Protein AF-A0AAV2JNE4-F1 (afdb_monomer_lite)

InterPro domains:
  IPR004911 Gamma interferon inducible lysosomal thiol reductase GILT [PF03227] (207-307)
  IPR004911 Gamma interferon inducible lysosomal thiol reductase GILT [PTHR13234] (146-390)

Sequence (397 aa):
MNQHRKGSDSALRVQKTRPSGFRRLGPQGSEGSVLRVQKAQSSGFRLGPQGSEGSVLRVQKAQSSGFRRLSPQGSEDSVLRVQKAQSSGFRRLSPQGSEDSVLRVQKARSSGFRRLGPQGSEGSVLRVQKARSSGFRRLGPDMRALLLLLLLAVWVSSGAGREQEDARCSPSSWCSSVEAAARCGVLQQCLEANLTRSRDTAEPVRIGLYYESLCPGCRGFLTSMLYPTSVLLGDLLDLTLVPYGNAKESIDGDRYIFKCQHGEQECAGNMIEACLLNLTSSKAFSVIYCMELAEDPLKAARACVQAFVPGLSWEKLMTCANGDLGNHIMHQNALKTEALKPTHTYVPWITVNGEHSEDLQSKAFDGLLPLVCELYKGEKPPICGGKSRHFRSYSHK

Radius of gyration: 26.16 Å; chains: 1; bounding box: 62×60×78 Å

Structure (mmCIF, N/CA/C/O backbone):
data_AF-A0AAV2JNE4-F1
#
_entry.id   AF-A0AAV2JNE4-F1
#
loop_
_atom_site.group_PDB
_atom_site.id
_atom_site.type_symbol
_atom_site.label_atom_id
_atom_site.label_alt_id
_atom_site.label_comp_id
_atom_site.label_asym_id
_atom_site.label_entity_id
_atom_site.label_seq_id
_atom_site.pdbx_PDB_ins_code
_atom_site.Cartn_x
_atom_site.Cartn_y
_atom_site.Cartn_z
_atom_site.occupancy
_atom_site.B_iso_or_equiv
_atom_site.auth_seq_id
_atom_site.auth_comp_id
_atom_site.auth_asym_id
_atom_site.auth_atom_id
_atom_site.pdbx_PDB_model_num
ATOM 1 N N . MET A 1 1 ? 11.801 16.949 -48.247 1.00 38.91 1 MET A N 1
ATOM 2 C CA . MET A 1 1 ? 10.902 16.708 -47.094 1.00 38.91 1 MET A CA 1
ATOM 3 C C . MET A 1 1 ? 10.863 15.204 -46.888 1.00 38.91 1 MET A C 1
ATOM 5 O O . MET A 1 1 ? 10.255 14.547 -47.711 1.00 38.91 1 MET A O 1
ATOM 9 N N . ASN A 1 2 ? 11.550 14.638 -45.888 1.00 43.88 2 ASN A N 1
ATOM 10 C CA . ASN A 1 2 ? 11.515 13.180 -45.692 1.00 43.88 2 ASN A CA 1
ATOM 11 C C . ASN A 1 2 ? 10.300 12.823 -44.835 1.00 43.88 2 ASN A C 1
ATOM 13 O O . ASN A 1 2 ? 10.299 13.062 -43.626 1.00 43.88 2 ASN A O 1
ATOM 17 N N . GLN A 1 3 ? 9.255 12.308 -45.483 1.00 48.97 3 GLN A N 1
ATOM 18 C CA . GLN A 1 3 ? 8.151 11.631 -44.813 1.00 48.97 3 GLN A CA 1
ATOM 19 C C . GLN A 1 3 ? 8.535 10.159 -44.693 1.00 48.97 3 GLN A C 1
ATOM 21 O O . GLN A 1 3 ? 8.631 9.454 -45.690 1.00 48.97 3 GLN A O 1
ATOM 26 N N . HIS A 1 4 ? 8.793 9.709 -43.472 1.00 54.25 4 HIS A N 1
ATOM 27 C CA . HIS A 1 4 ? 8.838 8.284 -43.188 1.00 54.25 4 HIS A CA 1
ATOM 28 C C . HIS A 1 4 ? 7.414 7.874 -42.818 1.00 54.25 4 HIS A C 1
ATOM 30 O O . HIS A 1 4 ? 6.917 8.305 -41.775 1.00 54.25 4 HIS A O 1
ATOM 36 N N . ARG A 1 5 ? 6.764 7.128 -43.715 1.00 47.94 5 ARG A N 1
ATOM 37 C CA . ARG A 1 5 ? 5.439 6.531 -43.520 1.00 47.94 5 ARG A CA 1
ATOM 38 C C . ARG A 1 5 ? 5.605 5.034 -43.294 1.00 47.94 5 ARG A C 1
ATOM 40 O O . ARG A 1 5 ? 6.442 4.411 -43.946 1.00 47.94 5 ARG A O 1
ATOM 47 N N . LYS A 1 6 ? 4.818 4.471 -42.388 1.00 53.53 6 LYS A N 1
ATOM 48 C CA . LYS A 1 6 ? 4.610 3.028 -42.267 1.00 53.53 6 LYS A CA 1
ATOM 49 C C . LYS A 1 6 ? 3.117 2.754 -42.026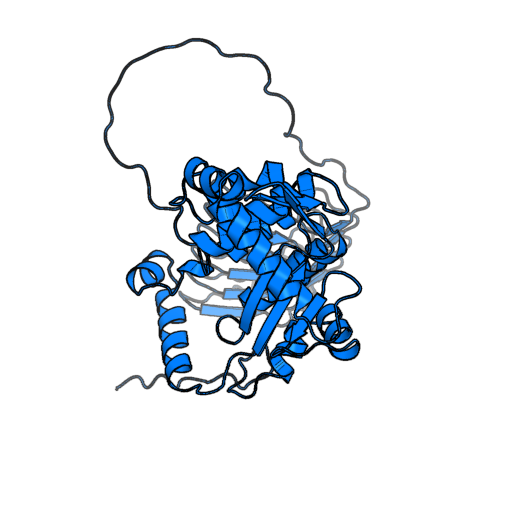 1.00 53.53 6 LYS A C 1
ATOM 51 O O . LYS A 1 6 ? 2.421 3.663 -41.579 1.00 53.53 6 LYS A O 1
ATOM 56 N N . GLY A 1 7 ? 2.667 1.550 -42.390 1.00 46.22 7 GLY A N 1
ATOM 57 C CA . GLY A 1 7 ? 1.278 1.085 -42.248 1.00 46.22 7 GLY A CA 1
ATOM 58 C C . GLY A 1 7 ? 0.896 0.704 -40.813 1.00 46.22 7 GLY A C 1
ATOM 59 O O . GLY A 1 7 ? 1.636 1.018 -39.880 1.00 46.22 7 GLY A O 1
ATOM 60 N N . SER A 1 8 ? -0.261 0.062 -40.641 1.00 46.09 8 SER A N 1
ATOM 61 C CA . SER A 1 8 ? -0.813 -0.356 -39.342 1.00 46.09 8 SER A CA 1
ATOM 62 C C . SER A 1 8 ? 0.161 -1.241 -38.554 1.00 46.09 8 SER A C 1
ATOM 64 O O . SER A 1 8 ? 0.998 -1.930 -39.142 1.00 46.09 8 SER A O 1
ATOM 66 N N . ASP A 1 9 ? 0.109 -1.144 -37.223 1.00 53.12 9 ASP A N 1
ATOM 67 C CA . ASP A 1 9 ? 0.917 -1.936 -36.275 1.00 53.12 9 ASP A CA 1
ATOM 68 C C . ASP A 1 9 ? 2.427 -1.892 -36.511 1.00 53.12 9 ASP A C 1
ATOM 70 O O . ASP A 1 9 ? 3.178 -2.858 -36.339 1.00 53.12 9 ASP A O 1
ATOM 74 N N . SER A 1 10 ? 2.915 -0.725 -36.920 1.00 53.50 10 SER A N 1
ATOM 75 C CA . SER A 1 10 ? 4.291 -0.587 -37.355 1.00 53.50 10 SER A CA 1
ATOM 76 C C . SER A 1 10 ? 5.141 0.259 -36.409 1.00 53.50 10 SER A C 1
ATOM 78 O O . SER A 1 10 ? 4.756 1.312 -35.897 1.00 53.50 10 SER A O 1
ATOM 80 N N . ALA A 1 11 ? 6.381 -0.189 -36.194 1.00 60.94 11 ALA A N 1
ATOM 81 C CA . ALA A 1 11 ? 7.361 0.555 -35.413 1.00 60.94 11 ALA A CA 1
ATOM 82 C C . ALA A 1 11 ? 8.271 1.382 -36.332 1.00 60.94 11 ALA A C 1
ATOM 84 O O . ALA A 1 11 ? 9.066 0.834 -37.109 1.00 60.94 11 ALA A O 1
ATOM 85 N N . LEU A 1 12 ? 8.213 2.711 -36.222 1.00 63.22 12 LEU A N 1
ATOM 86 C CA . LEU A 1 12 ? 9.135 3.621 -36.900 1.00 63.22 12 LEU A CA 1
ATOM 87 C C . LEU A 1 12 ? 10.065 4.286 -35.884 1.00 63.22 12 LEU A C 1
ATOM 89 O O . LEU A 1 12 ? 9.660 5.063 -35.014 1.00 63.22 12 LEU A O 1
ATOM 93 N N . ARG A 1 13 ? 11.363 4.001 -36.019 1.00 70.19 13 ARG A N 1
ATOM 94 C CA . ARG A 1 13 ? 12.396 4.478 -35.100 1.00 70.19 13 ARG A CA 1
ATOM 95 C C . ARG A 1 13 ? 13.309 5.487 -35.780 1.00 70.19 13 ARG A C 1
ATOM 97 O O . ARG A 1 13 ? 14.126 5.145 -36.627 1.00 70.19 13 ARG A O 1
ATOM 104 N N . VAL A 1 14 ? 13.246 6.727 -35.312 1.00 65.12 14 VAL A N 1
ATOM 105 C CA . VAL A 1 14 ? 14.177 7.792 -35.685 1.00 65.12 14 VAL A CA 1
ATOM 106 C C . VAL A 1 14 ? 15.292 7.841 -34.637 1.00 65.12 14 VAL A C 1
ATOM 108 O O . VAL A 1 14 ? 15.122 8.394 -33.544 1.00 65.12 14 VAL A O 1
ATOM 111 N N . GLN A 1 15 ? 16.430 7.208 -34.944 1.00 60.03 15 GLN A N 1
ATOM 112 C CA . GLN A 1 15 ? 17.534 7.036 -33.988 1.00 60.03 15 GLN A CA 1
ATOM 113 C C . GLN A 1 15 ? 18.313 8.337 -33.737 1.00 60.03 15 GLN A C 1
ATOM 115 O O . GLN A 1 15 ? 18.496 8.750 -32.590 1.00 60.03 15 GLN A O 1
ATOM 120 N N . LYS A 1 16 ? 18.751 9.020 -34.800 1.00 63.06 16 LYS A N 1
ATOM 121 C CA . LYS A 1 16 ? 19.485 10.286 -34.704 1.00 63.06 16 LYS A CA 1
ATOM 122 C C . LYS A 1 16 ? 19.325 11.073 -35.997 1.00 63.06 16 LYS A C 1
ATOM 124 O O . LYS A 1 16 ? 19.733 10.611 -37.052 1.00 63.06 16 LYS A O 1
ATOM 129 N N . THR A 1 17 ? 18.778 12.280 -35.911 1.00 60.41 17 THR A N 1
ATOM 130 C CA . THR A 1 17 ? 18.685 13.191 -37.063 1.00 60.41 17 THR A CA 1
ATOM 131 C C . THR A 1 17 ? 19.515 14.431 -36.781 1.00 60.41 17 THR A C 1
ATOM 133 O O . THR A 1 17 ? 19.245 15.122 -35.793 1.00 60.41 17 THR A O 1
ATOM 136 N N . ARG A 1 18 ? 20.502 14.709 -37.642 1.00 59.03 18 ARG A N 1
ATOM 137 C CA . ARG A 1 18 ? 21.312 15.939 -37.633 1.00 59.03 18 ARG A CA 1
ATOM 138 C C . ARG A 1 18 ? 21.332 16.667 -38.974 1.00 59.03 18 ARG A C 1
ATOM 140 O O . ARG A 1 18 ? 22.407 16.868 -39.528 1.00 59.03 18 ARG A O 1
ATOM 147 N N . PRO A 1 19 ? 20.182 17.046 -39.536 1.00 52.03 19 PRO A N 1
ATOM 148 C CA . PRO A 1 19 ? 20.235 17.625 -40.851 1.00 52.03 19 PRO A CA 1
ATOM 149 C C . PRO A 1 19 ? 20.326 19.160 -40.770 1.00 52.03 19 PRO A C 1
ATOM 151 O O . PRO A 1 19 ? 19.530 19.815 -40.087 1.00 52.03 19 PRO A O 1
ATOM 154 N N . SER A 1 20 ? 21.314 19.737 -41.448 1.00 51.84 20 SER A N 1
ATOM 155 C CA . SER A 1 20 ? 21.440 21.175 -41.687 1.00 51.84 20 SER A CA 1
ATOM 156 C C . SER A 1 20 ? 20.424 21.583 -42.764 1.00 51.84 20 SER A C 1
ATOM 158 O O . SER A 1 20 ? 20.498 21.123 -43.894 1.00 51.84 20 SER A O 1
ATOM 160 N N . GLY A 1 21 ? 19.420 22.400 -42.412 1.00 52.91 21 GLY A N 1
ATOM 161 C CA . GLY A 1 21 ? 18.527 23.042 -43.400 1.00 52.91 21 GLY A CA 1
ATOM 162 C C . GLY A 1 21 ? 17.056 22.592 -43.450 1.00 52.91 21 GLY A C 1
ATOM 163 O O . GLY A 1 21 ? 16.286 23.111 -44.254 1.00 52.91 21 GLY A O 1
ATOM 164 N N . PHE A 1 22 ? 16.596 21.681 -42.587 1.00 57.03 22 PHE A N 1
ATOM 165 C CA . PHE A 1 22 ? 15.208 21.189 -42.646 1.00 57.03 22 PHE A CA 1
ATOM 166 C C . PHE A 1 22 ? 14.238 22.077 -41.861 1.00 57.03 22 PHE A C 1
ATOM 168 O O . PHE A 1 22 ? 14.440 22.341 -40.679 1.00 57.03 22 PHE A O 1
ATOM 175 N N . ARG A 1 23 ? 13.118 22.484 -42.476 1.00 60.22 23 ARG A N 1
ATOM 176 C CA . ARG A 1 23 ? 12.093 23.312 -41.805 1.00 60.22 23 ARG A CA 1
ATOM 177 C C . ARG A 1 23 ? 11.133 22.514 -40.900 1.00 60.22 23 ARG A C 1
ATOM 179 O O . ARG A 1 23 ? 10.605 23.089 -39.945 1.00 60.22 23 ARG A O 1
ATOM 186 N N . ARG A 1 24 ? 10.925 21.210 -41.152 1.00 67.00 24 ARG A N 1
ATOM 187 C CA . ARG A 1 24 ? 10.007 20.324 -40.400 1.00 67.00 24 ARG A CA 1
ATOM 188 C C . ARG A 1 24 ? 10.531 18.882 -40.332 1.00 67.00 24 ARG A C 1
ATOM 190 O O . ARG A 1 24 ? 10.976 18.353 -41.345 1.00 67.00 24 ARG A O 1
ATOM 197 N N . LEU A 1 25 ? 10.411 18.251 -39.162 1.00 69.31 25 LEU A N 1
ATOM 198 C CA . LEU A 1 25 ? 10.565 16.807 -38.952 1.00 69.31 25 LEU A CA 1
ATOM 199 C C . LEU A 1 25 ? 9.279 16.260 -38.313 1.00 69.31 25 LEU A C 1
ATOM 201 O O . LEU A 1 25 ? 8.817 16.794 -37.305 1.00 69.31 25 LEU A O 1
ATOM 205 N N . GLY A 1 26 ? 8.684 15.223 -38.893 1.00 74.69 26 GLY A N 1
ATOM 206 C CA . GLY A 1 26 ? 7.416 14.670 -38.419 1.00 74.69 26 GLY A CA 1
ATOM 207 C C . GLY A 1 26 ? 7.181 13.283 -38.999 1.00 74.69 26 GLY A C 1
ATOM 208 O O . GLY A 1 26 ? 6.648 13.207 -40.101 1.00 74.69 26 GLY A O 1
ATOM 209 N N . PRO A 1 27 ? 7.636 12.210 -38.328 1.00 74.25 27 PRO A N 1
ATOM 210 C CA . PRO A 1 27 ? 7.279 10.857 -38.741 1.00 74.25 27 PRO A CA 1
ATOM 211 C C . PRO A 1 27 ? 5.759 10.679 -38.657 1.00 74.25 27 PRO A C 1
ATOM 213 O O . PRO A 1 27 ? 5.138 11.237 -37.748 1.00 74.25 27 PRO A O 1
ATOM 216 N N . GLN A 1 28 ? 5.196 9.934 -39.606 1.00 77.00 28 GLN A N 1
ATOM 217 C CA . GLN A 1 28 ? 3.766 9.642 -39.679 1.00 77.00 28 GLN A CA 1
ATOM 218 C C . GLN A 1 28 ? 3.557 8.138 -39.512 1.00 77.00 28 GLN A C 1
ATOM 220 O O . GLN A 1 28 ? 4.224 7.349 -40.183 1.00 77.00 28 GLN A O 1
ATOM 225 N N . GLY A 1 29 ? 2.670 7.769 -38.598 1.00 65.81 29 GLY A N 1
ATOM 226 C CA . GLY A 1 29 ? 2.189 6.407 -38.401 1.00 65.81 29 GLY A CA 1
ATOM 227 C C . GLY A 1 29 ? 0.675 6.380 -38.552 1.00 65.81 29 GLY A C 1
ATOM 228 O O . GLY A 1 29 ? 0.023 7.399 -38.323 1.00 65.81 29 GLY A O 1
ATOM 229 N N . SER A 1 30 ? 0.149 5.243 -38.985 1.00 70.44 30 SER A N 1
ATOM 230 C CA . SER A 1 30 ? -1.283 4.945 -38.958 1.00 70.44 30 SER A CA 1
ATOM 231 C C . SER A 1 30 ? -1.650 4.264 -37.634 1.00 70.44 30 SER A C 1
ATOM 233 O O . SER A 1 30 ? -0.882 4.318 -36.674 1.00 70.44 30 SER A O 1
ATOM 235 N N . GLU A 1 31 ? -2.813 3.630 -37.576 1.00 65.75 31 GLU A N 1
ATOM 236 C CA . GLU A 1 31 ? -3.377 3.026 -36.370 1.00 65.75 31 GLU A CA 1
ATOM 237 C C . GLU A 1 31 ? -2.397 2.061 -35.688 1.00 65.75 31 GLU A C 1
ATOM 239 O O . GLU A 1 31 ? -1.599 1.396 -36.364 1.00 65.75 31 GLU A O 1
ATOM 244 N N . GLY A 1 32 ? -2.367 2.091 -34.352 1.00 60.59 32 GLY A N 1
ATOM 245 C CA . GLY A 1 32 ? -1.488 1.250 -33.529 1.00 60.59 32 GLY A CA 1
ATOM 246 C C . GLY A 1 32 ? 0.017 1.522 -33.689 1.00 60.59 32 GLY A C 1
ATOM 247 O O . GLY A 1 32 ? 0.861 0.824 -33.121 1.00 60.59 32 GLY A O 1
ATOM 248 N N . SER A 1 33 ? 0.418 2.540 -34.459 1.00 64.94 33 SER A N 1
ATOM 249 C CA . SER A 1 33 ? 1.830 2.732 -34.798 1.00 64.94 33 SER A CA 1
ATOM 250 C C . SER A 1 33 ? 2.656 3.263 -33.630 1.00 64.94 33 SER A C 1
ATOM 252 O O . SER A 1 33 ? 2.303 4.220 -32.933 1.00 64.94 33 SER A O 1
ATOM 254 N N . VAL A 1 34 ? 3.869 2.724 -33.495 1.00 72.88 34 VAL A N 1
ATOM 255 C CA . VAL A 1 34 ? 4.843 3.177 -32.499 1.00 72.88 34 VAL A CA 1
ATOM 256 C C . VAL A 1 34 ? 5.893 4.057 -33.165 1.00 72.88 34 VAL A C 1
ATOM 258 O O . VAL A 1 34 ? 6.839 3.585 -33.806 1.00 72.88 34 VAL A O 1
ATOM 261 N N . LEU A 1 35 ? 5.783 5.369 -32.957 1.00 70.38 35 LEU A N 1
ATOM 262 C CA . LEU A 1 35 ? 6.744 6.346 -33.462 1.00 70.38 35 LEU A CA 1
ATOM 263 C C . LEU A 1 35 ? 7.707 6.767 -32.357 1.00 70.38 35 LEU A C 1
ATOM 265 O O . LEU A 1 35 ? 7.374 7.527 -31.442 1.00 70.38 35 LEU A O 1
ATOM 269 N N . ARG A 1 36 ? 8.962 6.333 -32.469 1.00 77.69 36 ARG A N 1
ATOM 270 C CA . ARG A 1 36 ? 9.998 6.652 -31.482 1.00 77.69 36 ARG A CA 1
ATOM 271 C C . ARG A 1 36 ? 11.052 7.585 -32.054 1.00 77.69 36 ARG A C 1
ATOM 273 O O . ARG A 1 36 ? 11.865 7.196 -32.890 1.00 77.69 36 ARG A O 1
ATOM 280 N N . VAL A 1 37 ? 11.122 8.794 -31.504 1.00 75.56 37 VAL A N 1
ATOM 281 C CA . VAL A 1 37 ? 12.203 9.757 -31.741 1.00 75.56 37 VAL A CA 1
ATOM 282 C C . VAL A 1 37 ? 13.179 9.696 -30.569 1.00 75.56 37 VAL A C 1
ATOM 284 O O . VAL A 1 37 ? 12.920 10.235 -29.490 1.00 75.56 37 VAL A O 1
ATOM 287 N N . GLN A 1 38 ? 14.318 9.027 -30.761 1.00 75.12 38 GLN A N 1
ATOM 288 C CA . GLN A 1 38 ? 15.311 8.853 -29.693 1.00 75.12 38 GLN A CA 1
ATOM 289 C C . GLN A 1 38 ? 16.118 10.128 -29.456 1.00 75.12 38 GLN A C 1
ATOM 291 O O . GLN A 1 38 ? 16.316 10.552 -28.315 1.00 75.12 38 GLN A O 1
ATOM 296 N N . LYS A 1 39 ? 16.567 10.770 -30.537 1.00 71.06 39 LYS A N 1
ATOM 297 C CA . LYS A 1 39 ? 17.352 12.000 -30.458 1.00 71.06 39 LYS A CA 1
ATOM 298 C C . LYS A 1 39 ? 17.168 12.852 -31.710 1.00 71.06 39 LYS A C 1
ATOM 300 O O . LYS A 1 39 ? 17.670 12.517 -32.779 1.00 71.06 39 LYS A O 1
ATOM 305 N N . ALA A 1 40 ? 16.512 13.997 -31.551 1.00 67.75 40 ALA A N 1
ATOM 306 C CA . ALA A 1 40 ? 16.425 15.023 -32.586 1.00 67.75 40 ALA A CA 1
ATOM 307 C C . ALA A 1 40 ? 17.375 16.184 -32.250 1.00 67.75 40 ALA A C 1
ATOM 309 O O . ALA A 1 40 ? 17.214 16.832 -31.211 1.00 67.75 40 ALA A O 1
ATOM 310 N N . GLN A 1 41 ? 18.370 16.419 -33.114 1.00 67.50 41 GLN A N 1
ATOM 311 C CA . GLN A 1 41 ? 19.338 17.517 -33.020 1.00 67.50 41 GLN A CA 1
ATOM 312 C C . GLN A 1 41 ? 19.419 18.251 -34.360 1.00 67.50 41 GLN A C 1
ATOM 314 O O . GLN A 1 41 ? 20.215 17.878 -35.207 1.00 67.50 41 GLN A O 1
ATOM 319 N N . SER A 1 42 ? 18.604 19.280 -34.580 1.00 61.00 42 SER A N 1
ATOM 320 C CA . SER A 1 42 ? 18.575 20.012 -35.859 1.00 61.00 42 SER A CA 1
ATOM 321 C C . SER A 1 42 ? 18.616 21.519 -35.655 1.00 61.00 42 SER A C 1
ATOM 323 O O . SER A 1 42 ? 18.174 21.993 -34.613 1.00 61.00 42 SER A O 1
ATOM 325 N N . SER A 1 43 ? 19.016 22.281 -36.674 1.00 54.62 43 SER A N 1
ATOM 326 C CA . SER A 1 43 ? 18.727 23.724 -36.772 1.00 54.62 43 SER A CA 1
ATOM 327 C C . SER A 1 43 ? 17.269 24.021 -37.171 1.00 54.62 43 SER A C 1
ATOM 329 O O . SER A 1 43 ? 16.858 25.176 -37.221 1.00 54.62 43 SER A O 1
ATOM 331 N N . GLY A 1 44 ? 16.477 22.978 -37.447 1.00 57.41 44 GLY A N 1
ATOM 332 C CA . GLY A 1 44 ? 15.102 23.081 -37.927 1.00 57.41 44 GLY A CA 1
ATOM 333 C C . GLY A 1 44 ? 14.074 23.647 -36.943 1.00 57.41 44 GLY A C 1
ATOM 334 O O . GLY A 1 44 ? 14.224 23.574 -35.725 1.00 57.41 44 GLY A O 1
ATOM 335 N N . PHE A 1 45 ? 12.982 24.185 -37.498 1.00 62.59 45 PHE A N 1
ATOM 336 C CA . PHE A 1 45 ? 12.015 25.015 -36.770 1.00 62.59 45 PHE A CA 1
ATOM 337 C C . PHE A 1 45 ? 10.849 24.245 -36.113 1.00 62.59 45 PHE A C 1
ATOM 339 O O . PHE A 1 45 ? 10.271 24.759 -35.147 1.00 62.59 45 PHE A O 1
ATOM 346 N N . ARG A 1 46 ? 10.459 23.053 -36.607 1.00 71.38 46 ARG A N 1
ATOM 347 C CA . ARG A 1 46 ? 9.264 22.309 -36.134 1.00 71.38 46 ARG A CA 1
ATOM 348 C C . ARG A 1 46 ? 9.498 20.792 -36.028 1.00 71.38 46 ARG A C 1
ATOM 350 O O . ARG A 1 46 ? 9.915 20.176 -37.006 1.00 71.38 46 ARG A O 1
ATOM 357 N N . LEU A 1 47 ? 9.156 20.198 -34.880 1.00 75.75 47 LEU A N 1
ATOM 358 C CA . LEU A 1 47 ? 9.086 18.745 -34.660 1.00 75.75 47 LEU A CA 1
ATOM 359 C C . LEU A 1 47 ? 7.652 18.344 -34.283 1.00 75.75 47 LEU A C 1
ATOM 361 O O . LEU A 1 47 ? 7.076 18.908 -33.354 1.00 75.75 47 LEU A O 1
ATOM 365 N N . GLY A 1 48 ? 7.068 17.385 -34.992 1.00 82.19 48 GLY A N 1
ATOM 366 C CA . GLY A 1 48 ? 5.702 16.935 -34.725 1.00 82.19 48 GLY A CA 1
ATOM 367 C C . GLY A 1 48 ? 5.444 15.563 -35.328 1.00 82.19 48 GLY A C 1
ATOM 368 O O . GLY A 1 48 ? 5.071 15.520 -36.499 1.00 82.19 48 GLY A O 1
ATOM 369 N N . PRO A 1 49 ? 5.709 14.469 -34.590 1.00 80.88 49 PRO A N 1
ATOM 370 C CA . PRO A 1 49 ? 5.239 13.149 -34.995 1.00 80.88 49 PRO A CA 1
ATOM 371 C C . PRO A 1 49 ? 3.706 13.145 -35.032 1.00 80.88 49 PRO A C 1
ATOM 373 O O . PRO A 1 49 ? 3.085 13.795 -34.188 1.00 80.88 49 PRO A O 1
ATOM 376 N N . GLN A 1 50 ? 3.127 12.453 -36.009 1.00 83.38 50 GLN A N 1
ATOM 377 C CA . GLN A 1 50 ? 1.680 12.321 -36.175 1.00 83.38 50 GLN A CA 1
ATOM 378 C C . GLN A 1 50 ? 1.316 10.839 -36.193 1.00 83.38 50 GLN A C 1
ATOM 380 O O . GLN A 1 50 ? 1.911 10.086 -36.961 1.00 83.38 50 GLN A O 1
ATOM 385 N N . GLY A 1 51 ? 0.388 10.444 -35.334 1.00 75.38 51 GLY A N 1
ATOM 386 C CA . GLY A 1 51 ? -0.233 9.124 -35.319 1.00 75.38 51 GLY A CA 1
ATOM 387 C C . GLY A 1 51 ? -1.748 9.264 -35.411 1.00 75.38 51 GLY A C 1
ATOM 388 O O . GLY A 1 51 ? -2.269 10.359 -35.186 1.00 75.38 51 GLY A O 1
ATOM 389 N N . SER A 1 52 ? -2.423 8.177 -35.760 1.00 74.25 52 SER A N 1
ATOM 390 C CA . SER A 1 52 ? -3.875 8.038 -35.622 1.00 74.25 52 SER A CA 1
ATOM 391 C C . SER A 1 52 ? -4.194 7.221 -34.364 1.00 74.25 52 SER A C 1
ATOM 393 O O . SER A 1 52 ? -3.390 7.206 -33.431 1.00 74.25 52 SER A O 1
ATOM 395 N N . GLU A 1 53 ? -5.348 6.570 -34.317 1.00 71.94 53 GLU A N 1
ATOM 396 C CA . GLU A 1 53 ? -5.881 5.899 -33.133 1.00 71.94 53 GLU A CA 1
ATOM 397 C C . GLU A 1 53 ? -4.903 4.873 -32.542 1.00 71.94 53 GLU A C 1
ATOM 399 O O . GLU A 1 53 ? -4.117 4.245 -33.266 1.00 71.94 53 GLU A O 1
ATOM 404 N N . GLY A 1 54 ? -4.847 4.809 -31.209 1.00 65.06 54 GLY A N 1
ATOM 405 C CA . GLY A 1 54 ? -3.968 3.899 -30.466 1.00 65.06 54 GLY A CA 1
ATOM 406 C C . GLY A 1 54 ? -2.463 4.133 -30.671 1.00 65.06 54 GLY A C 1
ATOM 407 O O . GLY A 1 54 ? -1.628 3.312 -30.283 1.00 65.06 54 GLY A O 1
ATOM 408 N N . SER A 1 55 ? -2.056 5.241 -31.303 1.00 68.19 55 SER A N 1
ATOM 409 C CA . SER A 1 55 ? -0.648 5.459 -31.644 1.00 68.19 55 SER A CA 1
ATOM 410 C C . SER A 1 55 ? 0.200 5.854 -30.438 1.00 68.19 55 SER A C 1
ATOM 412 O O . SER A 1 55 ? -0.126 6.752 -29.655 1.00 68.19 55 SER A O 1
ATOM 414 N N . VAL A 1 56 ? 1.406 5.286 -30.359 1.00 76.12 56 VAL A N 1
ATOM 415 C CA . VAL A 1 56 ? 2.385 5.618 -29.316 1.00 76.12 56 VAL A CA 1
ATOM 416 C C . VAL A 1 56 ? 3.485 6.507 -29.885 1.00 76.12 56 VAL A C 1
ATOM 418 O O . VAL A 1 56 ? 4.422 6.051 -30.548 1.00 76.12 56 VAL A O 1
ATOM 421 N N . LEU A 1 57 ? 3.438 7.800 -29.564 1.00 78.19 57 LEU A N 1
ATOM 422 C CA . LEU A 1 57 ? 4.431 8.780 -30.001 1.00 78.19 57 LEU A CA 1
ATOM 423 C C . LEU A 1 57 ? 5.385 9.126 -28.857 1.00 78.19 57 LEU A C 1
ATOM 425 O O . LEU A 1 57 ? 5.075 9.896 -27.942 1.00 78.19 57 LEU A O 1
ATOM 429 N N . ARG A 1 58 ? 6.615 8.611 -28.928 1.00 82.38 58 ARG A N 1
ATOM 430 C CA . ARG A 1 58 ? 7.632 8.815 -27.889 1.00 82.38 58 ARG A CA 1
ATOM 431 C C . ARG A 1 58 ? 8.790 9.674 -28.378 1.00 82.38 58 ARG A C 1
ATOM 433 O O . ARG A 1 58 ? 9.634 9.234 -29.156 1.00 82.38 58 ARG A O 1
ATOM 440 N N . VAL A 1 59 ? 8.916 10.871 -27.810 1.00 80.56 59 VAL A N 1
ATOM 441 C CA . VAL A 1 59 ? 10.070 11.763 -27.989 1.00 80.56 59 VAL A CA 1
ATOM 442 C C . VAL A 1 59 ? 10.970 11.678 -26.758 1.00 80.56 59 VAL A C 1
ATOM 444 O O . VAL A 1 59 ? 10.684 12.261 -25.713 1.00 80.56 59 VAL A O 1
ATOM 447 N N . GLN A 1 60 ? 12.088 10.959 -26.862 1.00 81.69 60 GLN A N 1
ATOM 448 C CA . GLN A 1 60 ? 13.018 10.794 -25.738 1.00 81.69 60 GLN A CA 1
ATOM 449 C C . GLN A 1 60 ? 13.867 12.047 -25.511 1.00 81.69 60 GLN A C 1
ATOM 451 O O . GLN A 1 60 ? 14.053 12.496 -24.379 1.00 81.69 60 GLN A O 1
ATOM 456 N N . LYS A 1 61 ? 14.384 12.643 -26.590 1.00 77.94 61 LYS A N 1
ATOM 457 C CA . LYS A 1 61 ? 15.241 13.825 -26.491 1.00 77.94 61 LYS A CA 1
ATOM 458 C C . LYS A 1 61 ? 15.111 14.715 -27.724 1.00 77.94 61 LYS A C 1
ATOM 460 O O . LYS A 1 61 ? 15.546 14.345 -28.811 1.00 77.94 61 LYS A O 1
ATOM 465 N N . ALA A 1 62 ? 14.587 15.921 -27.533 1.00 73.62 62 ALA A N 1
ATOM 466 C CA . ALA A 1 62 ? 14.604 16.995 -28.521 1.00 73.62 62 ALA A CA 1
ATOM 467 C C . ALA A 1 62 ? 15.512 18.128 -28.018 1.00 73.62 62 ALA A C 1
ATOM 469 O O . ALA A 1 62 ? 15.210 18.762 -27.004 1.00 73.62 62 ALA A O 1
ATOM 470 N N . GLN A 1 63 ? 16.645 18.351 -28.693 1.00 72.44 63 GLN A N 1
ATOM 471 C CA . GLN A 1 63 ? 17.642 19.363 -28.323 1.00 72.44 63 GLN A CA 1
ATOM 472 C C . GLN A 1 63 ? 18.061 20.198 -29.535 1.00 72.44 63 GLN A C 1
ATOM 474 O O . GLN A 1 63 ? 18.536 19.636 -30.513 1.00 72.44 63 GLN A O 1
ATOM 479 N N . SER A 1 64 ? 17.912 21.524 -29.480 1.00 67.12 64 SER A N 1
ATOM 480 C CA . SER A 1 64 ? 18.255 22.416 -30.605 1.00 67.12 64 SER A CA 1
ATOM 481 C C . SER A 1 64 ? 18.497 23.855 -30.155 1.00 67.12 64 SER A C 1
ATOM 483 O O . SER A 1 64 ? 17.961 24.269 -29.133 1.00 67.12 64 SER A O 1
ATOM 485 N N . SER A 1 65 ? 19.221 24.645 -30.945 1.00 62.50 65 SER A N 1
ATOM 486 C CA . SER A 1 65 ? 19.292 26.108 -30.828 1.00 62.50 65 SER A CA 1
ATOM 487 C C . SER A 1 65 ? 18.149 26.854 -31.550 1.00 62.50 65 SER A C 1
ATOM 489 O O . SER A 1 65 ? 17.955 28.036 -31.293 1.00 62.50 65 SER A O 1
ATOM 491 N N . GLY A 1 66 ? 17.365 26.189 -32.415 1.00 57.88 66 GLY A N 1
ATOM 492 C CA . GLY A 1 66 ? 16.408 26.823 -33.343 1.00 57.88 66 GLY A CA 1
ATOM 493 C C . GLY A 1 66 ? 14.974 26.265 -33.364 1.00 57.88 66 GLY A C 1
ATOM 494 O O . GLY A 1 66 ? 14.138 26.769 -34.121 1.00 57.88 66 GLY A O 1
ATOM 495 N N . PHE A 1 67 ? 14.635 25.258 -32.547 1.00 65.81 67 PHE A N 1
ATOM 496 C CA . PHE A 1 67 ? 13.263 24.733 -32.515 1.00 65.81 67 PHE A CA 1
ATOM 497 C C . PHE A 1 67 ? 12.280 25.792 -32.024 1.00 65.81 67 PHE A C 1
ATOM 499 O O . PHE A 1 67 ? 12.400 26.255 -30.902 1.00 65.81 67 PHE A O 1
ATOM 506 N N . ARG A 1 68 ? 11.236 26.097 -32.803 1.00 68.62 68 ARG A N 1
ATOM 507 C CA . ARG A 1 68 ? 10.136 26.976 -32.372 1.00 68.62 68 ARG A CA 1
ATOM 508 C C . ARG A 1 68 ? 8.942 26.192 -31.833 1.00 68.62 68 ARG A C 1
ATOM 510 O O . ARG A 1 68 ? 8.279 26.688 -30.923 1.00 68.62 68 ARG A O 1
ATOM 517 N N . ARG A 1 69 ? 8.663 24.993 -32.368 1.00 75.19 69 ARG A N 1
ATOM 518 C CA . ARG A 1 69 ? 7.494 24.172 -31.996 1.00 75.19 69 ARG A CA 1
ATOM 519 C C . ARG A 1 69 ? 7.831 22.687 -31.843 1.00 75.19 69 ARG A C 1
ATOM 521 O O . ARG A 1 69 ? 8.443 22.108 -32.740 1.00 75.19 69 ARG A O 1
ATOM 528 N N . LEU A 1 70 ? 7.354 22.084 -30.754 1.00 80.12 70 LEU A N 1
ATOM 529 C CA . LEU A 1 70 ? 7.232 20.637 -30.574 1.00 80.12 70 LEU A CA 1
ATOM 530 C C . LEU A 1 70 ? 5.763 20.285 -30.293 1.00 80.12 70 LEU A C 1
ATOM 532 O O . LEU A 1 70 ? 5.217 20.679 -29.264 1.00 80.12 70 LEU A O 1
ATOM 536 N N . SER A 1 71 ? 5.122 19.580 -31.222 1.00 83.75 71 SER A N 1
ATOM 537 C CA . SER A 1 71 ? 3.711 19.187 -31.116 1.00 83.75 71 SER A CA 1
ATOM 538 C C . SER A 1 71 ? 3.488 17.799 -31.707 1.00 83.75 71 SER A C 1
ATOM 540 O O . SER A 1 71 ? 3.171 17.705 -32.891 1.00 83.75 71 SER A O 1
ATOM 542 N N . PRO A 1 72 ? 3.704 16.735 -30.918 1.00 83.94 72 PRO A N 1
ATOM 543 C CA . PRO A 1 72 ? 3.150 15.420 -31.217 1.00 83.94 72 PRO A CA 1
ATOM 544 C C . PRO A 1 72 ? 1.624 15.510 -31.358 1.00 83.94 72 PRO A C 1
ATOM 546 O O . PRO A 1 72 ? 1.007 16.223 -30.566 1.00 83.94 72 PRO A O 1
ATOM 549 N N . GLN A 1 73 ? 1.050 14.839 -32.353 1.00 85.38 73 GLN A N 1
ATOM 550 C CA . GLN A 1 73 ? -0.397 14.797 -32.586 1.00 85.38 73 GLN A CA 1
ATOM 551 C C . GLN A 1 73 ? -0.846 13.342 -32.708 1.00 85.38 73 GLN A C 1
ATOM 553 O O . GLN A 1 73 ? -0.309 12.634 -33.555 1.00 85.38 73 GLN A O 1
ATOM 558 N N . GLY A 1 74 ? -1.777 12.926 -31.862 1.00 77.31 74 GLY A N 1
ATOM 559 C CA . GLY A 1 74 ? -2.496 11.655 -31.955 1.00 77.31 74 GLY A CA 1
ATOM 560 C C . GLY A 1 74 ? -4.001 11.908 -31.979 1.00 77.31 74 GLY A C 1
ATOM 561 O O . GLY A 1 74 ? -4.422 13.043 -31.730 1.00 77.31 74 GLY A O 1
ATOM 562 N N . SER A 1 75 ? -4.775 10.879 -32.306 1.00 75.50 75 SER A N 1
ATOM 563 C CA . SER A 1 75 ? -6.233 10.864 -32.138 1.00 75.50 75 SER A CA 1
ATOM 564 C C . SER A 1 75 ? -6.588 10.029 -30.902 1.00 75.50 75 SER A C 1
ATOM 566 O O . SER A 1 75 ? -5.837 10.083 -29.930 1.00 75.50 75 SER A O 1
ATOM 568 N N . GLU A 1 76 ? -7.704 9.307 -30.909 1.00 66.88 76 GLU A N 1
ATOM 569 C CA . GLU A 1 76 ? -8.224 8.563 -29.757 1.00 66.88 76 GLU A CA 1
ATOM 570 C C . GLU A 1 76 ? -7.200 7.539 -29.240 1.00 66.88 76 GLU A C 1
ATOM 572 O O . GLU A 1 76 ? -6.328 7.075 -29.991 1.00 66.88 76 GLU A O 1
ATOM 577 N N . ASP A 1 77 ? -7.205 7.312 -27.925 1.00 65.31 77 ASP A N 1
ATOM 578 C CA . ASP A 1 77 ? -6.335 6.359 -27.213 1.00 65.31 77 ASP A CA 1
ATOM 579 C C . ASP A 1 77 ? -4.825 6.533 -27.443 1.00 65.31 77 ASP A C 1
ATOM 581 O O . ASP A 1 77 ? -3.995 5.640 -27.235 1.00 65.31 77 ASP A O 1
ATOM 585 N N . SER A 1 78 ? -4.409 7.721 -27.879 1.00 63.94 78 SER A N 1
ATOM 586 C CA . SER A 1 78 ? -3.022 7.956 -28.258 1.00 63.94 78 SER A CA 1
ATOM 587 C C . SER A 1 78 ? -2.139 8.287 -27.057 1.00 63.94 78 SER A C 1
ATOM 589 O O . SER A 1 78 ? -2.418 9.169 -26.239 1.00 63.94 78 SER A O 1
ATOM 591 N N . VAL A 1 79 ? -0.957 7.670 -27.006 1.00 75.88 79 VAL A N 1
ATOM 592 C CA . VAL A 1 79 ? 0.038 7.917 -25.954 1.00 75.88 79 VAL A CA 1
ATOM 593 C C . VAL A 1 79 ? 1.157 8.809 -26.475 1.00 75.88 79 VAL A C 1
ATOM 595 O O . VAL A 1 79 ? 2.053 8.398 -27.215 1.00 75.88 79 VAL A O 1
ATOM 598 N N . LEU A 1 80 ? 1.175 10.056 -26.013 1.00 79.31 80 LEU A N 1
ATOM 599 C CA . LEU A 1 80 ? 2.078 11.105 -26.477 1.00 79.31 80 LEU A CA 1
ATOM 600 C C . LEU A 1 80 ? 3.053 11.487 -25.357 1.00 79.31 80 LEU A C 1
ATOM 602 O O . LEU A 1 80 ? 2.762 12.296 -24.473 1.00 79.31 80 LEU A O 1
ATOM 606 N N . ARG A 1 81 ? 4.269 10.927 -25.398 1.00 81.69 81 ARG A N 1
ATOM 607 C CA . ARG A 1 81 ? 5.275 11.093 -24.333 1.00 81.69 81 ARG A CA 1
ATOM 608 C C . ARG A 1 81 ? 6.505 11.871 -24.785 1.00 81.69 81 ARG A C 1
ATOM 610 O O . ARG A 1 81 ? 7.304 11.399 -25.593 1.00 81.69 81 ARG A O 1
ATOM 617 N N . VAL A 1 82 ? 6.754 13.015 -24.150 1.00 82.31 82 VAL A N 1
ATOM 618 C CA . VAL A 1 82 ? 7.969 13.828 -24.310 1.00 82.31 82 VAL A CA 1
ATOM 619 C C . VAL A 1 82 ? 8.826 13.740 -23.045 1.00 82.31 82 VAL A C 1
ATOM 621 O O . VAL A 1 82 ? 8.502 14.331 -22.019 1.00 82.31 82 VAL A O 1
ATOM 624 N N . GLN A 1 83 ? 9.953 13.026 -23.095 1.00 81.94 83 GLN A N 1
ATOM 625 C CA . GLN A 1 83 ? 10.829 12.862 -21.924 1.00 81.94 83 GLN A CA 1
ATOM 626 C C . GLN A 1 83 ? 11.710 14.097 -21.683 1.00 81.94 83 GLN A C 1
ATOM 628 O O . GLN A 1 83 ? 11.835 14.573 -20.555 1.00 81.94 83 GLN A O 1
ATOM 633 N N . LYS A 1 84 ? 12.319 14.657 -22.734 1.00 79.81 84 LYS A N 1
ATOM 634 C CA . LYS A 1 84 ? 13.163 15.854 -22.609 1.00 79.81 84 LYS A CA 1
ATOM 635 C C . LYS A 1 84 ? 13.076 16.744 -23.844 1.00 79.81 84 LYS A C 1
ATOM 637 O O . LYS A 1 84 ? 13.518 16.351 -24.921 1.00 79.81 84 LYS A O 1
ATOM 642 N N . ALA A 1 85 ? 12.600 17.970 -23.656 1.00 77.94 85 ALA A N 1
ATOM 643 C CA . ALA A 1 85 ? 12.617 19.039 -24.648 1.00 77.94 85 ALA A CA 1
ATOM 644 C C . ALA A 1 85 ? 13.457 20.215 -24.130 1.00 77.94 85 ALA A C 1
ATOM 646 O O . ALA A 1 85 ? 13.149 20.794 -23.088 1.00 77.94 85 ALA A O 1
ATOM 647 N N . GLN A 1 86 ? 14.541 20.555 -24.829 1.00 76.44 86 GLN A N 1
ATOM 648 C CA . GLN A 1 86 ? 15.442 21.640 -24.436 1.00 76.44 86 GLN A CA 1
ATOM 649 C C . GLN A 1 86 ? 15.892 22.453 -25.656 1.00 76.44 86 GLN A C 1
ATOM 651 O O . GLN A 1 86 ? 16.563 21.923 -26.537 1.00 76.44 86 GLN A O 1
ATOM 656 N N . SER A 1 87 ? 15.545 23.737 -25.706 1.00 72.31 87 SER A N 1
ATOM 657 C CA . SER A 1 87 ? 16.010 24.662 -26.749 1.00 72.31 87 SER A CA 1
ATOM 658 C C . SER A 1 87 ? 16.001 26.090 -26.241 1.00 72.31 87 SER A C 1
ATOM 660 O O . SER A 1 87 ? 15.108 26.435 -25.485 1.00 72.31 87 SER A O 1
ATOM 662 N N . SER A 1 88 ? 16.932 26.929 -26.687 1.00 68.31 88 SER A N 1
ATOM 663 C CA . SER A 1 88 ? 16.876 28.380 -26.463 1.00 68.31 88 SER A CA 1
ATOM 664 C C . SER A 1 88 ? 15.765 29.072 -27.274 1.00 68.31 88 SER A C 1
ATOM 666 O O . SER A 1 88 ? 15.352 30.172 -26.926 1.00 68.31 88 SER A O 1
ATOM 668 N N . GLY A 1 89 ? 15.249 28.435 -28.335 1.00 63.56 89 GLY A N 1
ATOM 669 C CA . GLY A 1 89 ? 14.281 29.028 -29.268 1.00 63.56 89 GLY A CA 1
ATOM 670 C C . GLY A 1 89 ? 12.833 28.534 -29.152 1.00 63.56 89 GLY A C 1
ATOM 671 O O . GLY A 1 89 ? 11.983 29.000 -29.920 1.00 63.56 89 GLY A O 1
ATOM 672 N N . PHE A 1 90 ? 12.521 27.595 -28.242 1.00 70.75 90 PHE A N 1
ATOM 673 C CA . PHE A 1 90 ? 11.184 26.983 -28.175 1.00 70.75 90 PHE A CA 1
ATOM 674 C C . PHE A 1 90 ? 10.142 28.023 -27.795 1.00 70.75 90 PHE A C 1
ATOM 676 O O . PHE A 1 90 ? 10.160 28.512 -26.670 1.00 70.75 90 PHE A O 1
ATOM 683 N N . ARG A 1 91 ? 9.191 28.276 -28.701 1.00 68.75 91 ARG A N 1
ATOM 684 C CA . ARG A 1 91 ? 8.026 29.137 -28.468 1.00 68.75 91 ARG A CA 1
ATOM 685 C C . ARG A 1 91 ? 6.797 28.333 -28.055 1.00 68.75 91 ARG A C 1
ATOM 687 O O . ARG A 1 91 ? 6.021 28.827 -27.244 1.00 68.75 91 ARG A O 1
ATOM 694 N N . ARG A 1 92 ? 6.619 27.111 -28.580 1.00 73.12 92 ARG A N 1
ATOM 695 C CA . ARG A 1 92 ? 5.456 26.251 -28.298 1.00 73.12 92 ARG A CA 1
ATOM 696 C C . ARG A 1 92 ? 5.837 24.792 -28.035 1.00 73.12 92 ARG A C 1
ATOM 698 O O . ARG A 1 92 ? 6.506 24.172 -28.861 1.00 73.12 92 ARG A O 1
ATOM 705 N N . LEU A 1 93 ? 5.341 24.234 -26.934 1.00 78.62 93 LEU A N 1
ATOM 706 C CA . LEU A 1 93 ? 5.314 22.794 -26.666 1.00 78.62 93 LEU A CA 1
ATOM 707 C C . LEU A 1 93 ? 3.880 22.392 -26.309 1.00 78.62 93 LEU A C 1
ATOM 709 O O . LEU A 1 93 ? 3.386 22.724 -25.235 1.00 78.62 93 LEU A O 1
ATOM 713 N N . SER A 1 94 ? 3.211 21.715 -27.238 1.00 82.25 94 SER A N 1
ATOM 714 C CA . SER A 1 94 ? 1.802 21.332 -27.095 1.00 82.25 94 SER A CA 1
ATOM 715 C C . SER A 1 94 ? 1.570 19.993 -27.783 1.00 82.25 94 SER A C 1
ATOM 717 O O . SER A 1 94 ? 1.352 20.005 -29.000 1.00 82.25 94 SER A O 1
ATOM 719 N N . PRO A 1 95 ? 1.691 18.864 -27.062 1.00 82.88 95 PRO A N 1
ATOM 720 C CA . PRO A 1 95 ? 1.096 17.601 -27.488 1.00 82.88 95 PRO A CA 1
ATOM 721 C C . PRO A 1 95 ? -0.416 17.772 -27.662 1.00 82.88 95 PRO A C 1
ATOM 723 O O . PRO A 1 95 ? -1.024 18.512 -26.886 1.00 82.88 95 PRO A O 1
ATOM 726 N N . GLN A 1 96 ? -0.989 17.145 -28.682 1.00 83.69 96 GLN A N 1
ATOM 727 C CA . GLN A 1 96 ? -2.424 17.178 -28.962 1.00 83.69 96 GLN A CA 1
ATOM 728 C C . GLN A 1 96 ? -2.921 15.740 -29.118 1.00 83.69 96 GLN A C 1
ATOM 730 O O . GLN A 1 96 ? -2.326 15.002 -29.901 1.00 83.69 96 GLN A O 1
ATOM 735 N N . GLY A 1 97 ? -3.939 15.372 -28.351 1.00 74.69 97 GLY A N 1
ATOM 736 C CA . GLY A 1 97 ? -4.689 14.119 -28.467 1.00 74.69 97 GLY A CA 1
ATOM 737 C C . GLY A 1 97 ? -6.188 14.416 -28.507 1.00 74.69 97 GLY A C 1
ATOM 738 O O . GLY A 1 97 ? -6.573 15.568 -28.273 1.00 74.69 97 GLY A O 1
ATOM 739 N N . SER A 1 98 ? -6.999 13.412 -28.819 1.00 72.62 98 SER A N 1
ATOM 740 C CA . SER A 1 98 ? -8.455 13.444 -28.621 1.00 72.62 98 SER A CA 1
ATOM 741 C C . SER A 1 98 ? -8.817 12.531 -27.447 1.00 72.62 98 SER A C 1
ATOM 743 O O . SER A 1 98 ? -8.059 12.523 -26.479 1.00 72.62 98 SER A O 1
ATOM 745 N N . GLU A 1 99 ? -9.953 11.840 -27.469 1.00 61.91 99 GLU A N 1
ATOM 746 C CA . GLU A 1 99 ? -10.505 11.153 -26.295 1.00 61.91 99 GLU A CA 1
ATOM 747 C C . GLU A 1 99 ? -9.518 10.120 -25.732 1.00 61.91 99 GLU A C 1
ATOM 749 O O . GLU A 1 99 ? -8.665 9.596 -26.460 1.00 61.91 99 GLU A O 1
ATOM 754 N N . ASP A 1 100 ? -9.515 9.992 -24.401 1.00 59.78 100 ASP A N 1
ATOM 755 C CA . ASP A 1 100 ? -8.704 9.034 -23.626 1.00 59.78 100 ASP A CA 1
ATOM 756 C C . ASP A 1 100 ? -7.184 9.051 -23.888 1.00 59.78 100 ASP A C 1
ATOM 758 O O . ASP A 1 100 ? -6.404 8.181 -23.490 1.00 59.78 100 ASP A O 1
ATOM 762 N N . SER A 1 101 ? -6.690 10.136 -24.486 1.00 57.41 101 SER A N 1
ATOM 763 C CA . SER A 1 101 ? -5.280 10.279 -24.826 1.00 57.41 101 SER A CA 1
ATOM 764 C C . SER A 1 101 ? -4.400 10.600 -23.615 1.00 57.41 101 SER A C 1
ATOM 766 O O . SER A 1 101 ? -4.669 11.496 -22.808 1.00 57.41 101 SER A O 1
ATOM 768 N N . VAL A 1 102 ? -3.224 9.969 -23.544 1.00 68.50 102 VAL A N 1
ATOM 769 C CA . VAL A 1 102 ? -2.236 10.213 -22.480 1.00 68.50 102 VAL A CA 1
ATOM 770 C C . VAL A 1 102 ? -1.131 11.148 -22.967 1.00 68.50 102 VAL A C 1
ATOM 772 O O . VAL A 1 102 ? -0.192 10.749 -23.664 1.00 68.50 102 VAL A O 1
ATOM 775 N N . LEU A 1 103 ? -1.171 12.409 -22.530 1.00 74.69 103 LEU A N 1
ATOM 776 C CA . LEU A 1 103 ? -0.221 13.453 -22.922 1.00 74.69 103 LEU A CA 1
ATOM 777 C C . LEU A 1 103 ? 0.757 13.772 -21.787 1.00 74.69 103 LEU A C 1
ATOM 779 O O . LEU A 1 103 ? 0.457 14.539 -20.869 1.00 74.69 103 LEU A O 1
ATOM 783 N N . ARG A 1 104 ? 1.989 13.253 -21.861 1.00 76.12 104 ARG A N 1
ATOM 784 C CA . ARG A 1 104 ? 2.984 13.417 -20.784 1.00 76.12 104 ARG A CA 1
ATOM 785 C C . ARG A 1 104 ? 4.260 14.121 -21.225 1.00 76.12 104 ARG A C 1
ATOM 787 O O . ARG A 1 104 ? 5.025 13.614 -22.045 1.00 76.12 104 ARG A O 1
ATOM 794 N N . VAL A 1 105 ? 4.582 15.235 -20.570 1.00 78.12 105 VAL A N 1
ATOM 795 C CA . VAL A 1 105 ? 5.850 15.967 -20.714 1.00 78.12 105 VAL A CA 1
ATOM 796 C C . VAL A 1 105 ? 6.656 15.867 -19.417 1.00 78.12 105 VAL A C 1
ATOM 798 O O . VAL A 1 105 ? 6.278 16.429 -18.396 1.00 78.12 105 VAL A O 1
ATOM 801 N N . GLN A 1 106 ? 7.800 15.179 -19.428 1.00 76.94 106 GLN A N 1
ATOM 802 C CA . GLN A 1 106 ? 8.605 14.993 -18.210 1.00 76.94 106 GLN A CA 1
ATOM 803 C C . GLN A 1 106 ? 9.522 16.191 -17.919 1.00 76.94 106 GLN A C 1
ATOM 805 O O . GLN A 1 106 ? 9.623 16.639 -16.780 1.00 76.94 106 GLN A O 1
ATOM 810 N N . LYS A 1 107 ? 10.205 16.734 -18.935 1.00 77.00 107 LYS A N 1
ATOM 811 C CA . LYS A 1 107 ? 11.130 17.863 -18.752 1.00 77.00 107 LYS A CA 1
ATOM 812 C C . LYS A 1 107 ? 11.128 18.803 -19.951 1.00 77.00 107 LYS A C 1
ATOM 814 O O . LYS A 1 107 ? 11.545 18.414 -21.042 1.00 77.00 107 LYS A O 1
ATOM 819 N N . ALA A 1 108 ? 10.751 20.057 -19.725 1.00 76.56 108 ALA A N 1
ATOM 820 C CA . ALA A 1 108 ? 10.768 21.129 -20.715 1.00 76.56 108 ALA A CA 1
ATOM 821 C C . ALA A 1 108 ? 11.646 22.300 -20.237 1.00 76.56 108 ALA A C 1
ATOM 823 O O . ALA A 1 108 ? 11.495 22.784 -19.116 1.00 76.56 108 ALA A O 1
ATOM 824 N N . ARG A 1 109 ? 12.592 22.756 -21.066 1.00 75.25 109 ARG A N 1
ATOM 825 C CA . ARG A 1 109 ? 13.464 23.908 -20.768 1.00 75.25 109 ARG A CA 1
ATOM 826 C C . ARG A 1 109 ? 13.641 24.801 -21.996 1.00 75.25 109 ARG A C 1
ATOM 828 O O . ARG A 1 109 ? 14.122 24.324 -23.023 1.00 75.25 109 ARG A O 1
ATOM 835 N N . SER A 1 110 ? 13.291 26.078 -21.880 1.00 72.69 110 SER A N 1
ATOM 836 C CA . SER A 1 110 ? 13.536 27.087 -22.919 1.00 72.69 110 SER A CA 1
ATOM 837 C C . SER A 1 110 ? 13.529 28.481 -22.337 1.00 72.69 110 SER A C 1
ATOM 839 O O . SER A 1 110 ? 12.715 28.755 -21.468 1.00 72.69 110 SER A O 1
ATOM 841 N N . SER A 1 111 ? 14.377 29.374 -22.833 1.00 67.94 111 SER A N 1
ATOM 842 C CA . SER A 1 111 ? 14.331 30.797 -22.481 1.00 67.94 111 SER A CA 1
ATOM 843 C C . SER A 1 111 ? 13.225 31.567 -23.224 1.00 67.94 111 SER A C 1
ATOM 845 O O . SER A 1 111 ? 12.893 32.677 -22.829 1.00 67.94 111 SER A O 1
ATOM 847 N N . GLY A 1 112 ? 12.623 30.981 -24.270 1.00 63.75 112 GLY A N 1
ATOM 848 C CA . GLY A 1 112 ? 11.674 31.653 -25.171 1.00 63.75 112 GLY A CA 1
ATOM 849 C C . GLY A 1 112 ? 10.237 31.108 -25.192 1.00 63.75 112 GLY A C 1
ATOM 850 O O . GLY A 1 112 ? 9.518 31.376 -26.162 1.00 63.75 112 GLY A O 1
ATOM 851 N N . PHE A 1 113 ? 9.812 30.312 -24.197 1.00 68.00 113 PHE A N 1
ATOM 852 C CA . PHE A 1 113 ? 8.469 29.707 -24.196 1.00 68.00 113 PHE A CA 1
ATOM 853 C C . PHE A 1 113 ? 7.368 30.775 -24.189 1.00 68.00 113 PHE A C 1
ATOM 855 O O . PHE A 1 113 ? 7.257 31.559 -23.257 1.00 68.00 113 PHE A O 1
ATOM 862 N N . ARG A 1 114 ? 6.507 30.751 -25.212 1.00 65.06 114 ARG A N 1
ATOM 863 C CA . ARG A 1 114 ? 5.261 31.533 -25.264 1.00 65.06 114 ARG A CA 1
ATOM 864 C C . ARG A 1 114 ? 4.039 30.700 -24.878 1.00 65.06 114 ARG A C 1
ATOM 866 O O . ARG A 1 114 ? 3.067 31.257 -24.390 1.00 65.06 114 ARG A O 1
ATOM 873 N N . ARG A 1 115 ? 4.071 29.382 -25.119 1.00 66.00 115 ARG A N 1
ATOM 874 C CA . ARG A 1 115 ? 2.971 28.456 -24.808 1.00 66.00 115 ARG A CA 1
ATOM 875 C C . ARG A 1 115 ? 3.488 27.057 -24.467 1.00 66.00 115 ARG A C 1
ATOM 877 O O . ARG A 1 115 ? 4.178 26.433 -25.275 1.00 66.00 115 ARG A O 1
ATOM 884 N N . LEU A 1 116 ? 3.114 26.555 -23.295 1.00 68.69 116 LEU A N 1
ATOM 885 C CA . LEU A 1 116 ? 3.340 25.182 -22.851 1.00 68.69 116 LEU A CA 1
ATOM 886 C C . LEU A 1 116 ? 2.013 24.649 -22.318 1.00 68.69 116 LEU A C 1
ATOM 888 O O . LEU A 1 116 ? 1.502 25.179 -21.342 1.00 68.69 116 LEU A O 1
ATOM 892 N N . GLY A 1 117 ? 1.453 23.647 -22.983 1.00 74.38 117 GLY A N 1
ATOM 893 C CA . GLY A 1 117 ? 0.148 23.107 -22.614 1.00 74.38 117 GLY A CA 1
ATOM 894 C C . GLY A 1 117 ? -0.225 21.954 -23.536 1.00 74.38 117 GLY A C 1
ATOM 895 O O . GLY A 1 117 ? -0.354 22.202 -24.744 1.00 74.38 117 GLY A O 1
ATOM 896 N N . PRO A 1 118 ? -0.314 20.720 -23.015 1.00 79.38 118 PRO A N 1
ATOM 897 C CA . PRO A 1 118 ? -0.990 19.624 -23.697 1.00 79.38 118 PRO A CA 1
ATOM 898 C C . PRO A 1 118 ? -2.467 19.977 -23.939 1.00 79.38 118 PRO A C 1
ATOM 900 O O . PRO A 1 118 ? -3.030 20.766 -23.186 1.00 79.38 118 PRO A O 1
ATOM 903 N N . GLN A 1 119 ? -3.068 19.453 -25.004 1.00 79.31 119 GLN A N 1
ATOM 904 C CA . GLN A 1 119 ? -4.488 19.643 -25.320 1.00 79.31 119 GLN A CA 1
ATOM 905 C C . GLN A 1 119 ? -5.110 18.276 -25.606 1.00 79.31 119 GLN A C 1
ATOM 907 O O . GLN A 1 119 ? -4.605 17.591 -26.492 1.00 79.31 119 GLN A O 1
ATOM 912 N N . GLY A 1 120 ? -6.150 17.913 -24.861 1.00 71.94 120 GLY A N 1
ATOM 913 C CA . GLY A 1 120 ? -6.944 16.694 -25.035 1.00 71.94 120 GLY A CA 1
ATOM 914 C C . GLY A 1 120 ? -8.433 17.004 -24.876 1.00 71.94 120 GLY A C 1
ATOM 915 O O . GLY A 1 120 ? -8.766 18.124 -24.472 1.00 71.94 120 GLY A O 1
ATOM 916 N N . SER A 1 121 ? -9.288 16.048 -25.227 1.00 68.31 121 SER A N 1
ATOM 917 C CA . SER A 1 121 ? -10.741 16.086 -24.999 1.00 68.31 121 SER A CA 1
ATOM 918 C C . SER A 1 121 ? -11.107 15.213 -23.788 1.00 68.31 121 SER A C 1
ATOM 920 O O . SER A 1 121 ? -10.267 15.025 -22.905 1.00 68.31 121 SER A O 1
ATOM 922 N N . GLU A 1 122 ? -12.353 14.752 -23.692 1.00 58.97 122 GLU A N 1
ATOM 923 C CA . GLU A 1 122 ? -12.863 13.942 -22.581 1.00 58.97 122 GLU A CA 1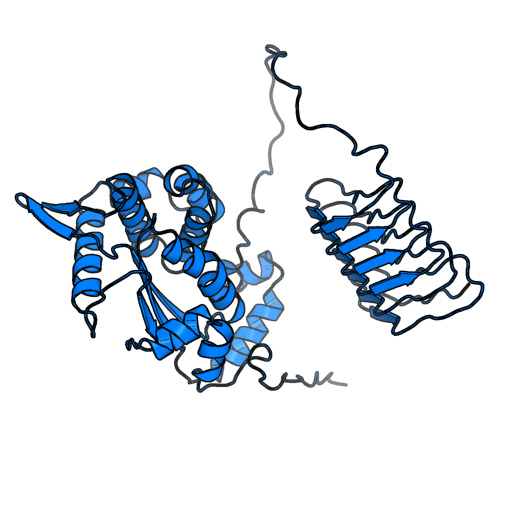
ATOM 924 C C . GLU A 1 122 ? -11.956 12.732 -22.270 1.00 58.97 122 GLU A C 1
ATOM 926 O O . GLU A 1 122 ? -11.272 12.213 -23.153 1.00 58.97 122 GLU A O 1
ATOM 931 N N . GLY A 1 123 ? -11.819 12.383 -20.985 1.00 47.53 123 GLY A N 1
ATOM 932 C CA . GLY A 1 123 ? -10.978 11.262 -20.526 1.00 47.53 123 GLY A CA 1
ATOM 933 C C . GLY A 1 123 ? -9.451 11.444 -20.638 1.00 47.53 123 GLY A C 1
ATOM 934 O O . GLY A 1 123 ? -8.672 10.701 -20.040 1.00 47.53 123 GLY A O 1
ATOM 935 N N . SER A 1 124 ? -8.967 12.487 -21.324 1.00 52.50 124 SER A N 1
ATOM 936 C CA . SER A 1 124 ? -7.530 12.685 -21.561 1.00 52.50 124 SER A CA 1
ATOM 937 C C . SER A 1 124 ? -6.712 13.006 -20.303 1.00 52.50 124 SER A C 1
ATOM 939 O O . SER A 1 124 ? -6.976 13.962 -19.567 1.00 52.50 124 SER A O 1
ATOM 941 N N . VAL A 1 125 ? -5.574 12.327 -20.138 1.00 60.72 125 VAL A N 1
ATOM 942 C CA . VAL A 1 125 ? -4.631 12.577 -19.035 1.00 60.72 125 VAL A CA 1
ATOM 943 C C . VAL A 1 125 ? -3.512 13.524 -19.473 1.00 60.72 125 VAL A C 1
ATOM 945 O O . VAL A 1 125 ? -2.572 13.145 -20.180 1.00 60.72 125 VAL A O 1
ATOM 948 N N . LEU A 1 126 ? -3.552 14.769 -18.990 1.00 68.88 126 LEU A N 1
ATOM 949 C CA . LEU A 1 126 ? -2.592 15.825 -19.335 1.00 68.88 126 LEU A CA 1
ATOM 950 C C . LEU A 1 126 ? -1.594 16.069 -18.193 1.00 68.88 126 LEU A C 1
ATOM 952 O O . LEU A 1 126 ? -1.949 16.610 -17.150 1.00 68.88 126 LEU A O 1
ATOM 956 N N . ARG A 1 127 ? -0.307 15.731 -18.371 1.00 73.50 127 ARG A N 1
ATOM 957 C CA . ARG A 1 127 ? 0.698 15.897 -17.298 1.00 73.50 127 ARG A CA 1
ATOM 958 C C . ARG A 1 127 ? 2.006 16.529 -17.759 1.00 73.50 127 ARG A C 1
ATOM 960 O O . ARG A 1 127 ? 2.716 15.991 -18.609 1.00 73.50 127 ARG A O 1
ATOM 967 N N . VAL A 1 128 ? 2.411 17.613 -17.093 1.00 72.25 128 VAL A N 1
ATOM 968 C CA . VAL A 1 128 ? 3.739 18.237 -17.238 1.00 72.25 128 VAL A CA 1
ATOM 969 C C . VAL A 1 128 ? 4.489 18.156 -15.906 1.00 72.25 128 VAL A C 1
ATOM 971 O O . VAL A 1 128 ? 4.087 18.783 -14.938 1.00 72.25 128 VAL A O 1
ATOM 974 N N . GLN A 1 129 ? 5.584 17.392 -15.832 1.00 68.44 129 GLN A N 1
ATOM 975 C CA . GLN A 1 129 ? 6.288 17.151 -14.559 1.00 68.44 129 GLN A CA 1
ATOM 976 C C . GLN A 1 129 ? 7.283 18.257 -14.180 1.00 68.44 129 GLN A C 1
ATOM 978 O O . GLN A 1 129 ? 7.453 18.551 -13.003 1.00 68.44 129 GLN A O 1
ATOM 983 N N . LYS A 1 130 ? 8.008 18.839 -15.147 1.00 70.00 130 LYS A N 1
ATOM 984 C CA . LYS A 1 130 ? 9.015 19.876 -14.861 1.00 70.00 130 LYS A CA 1
ATOM 985 C C . LYS A 1 130 ? 9.208 20.821 -16.040 1.00 70.00 130 LYS A C 1
ATOM 987 O O . LYS A 1 130 ? 9.724 20.415 -17.084 1.00 70.00 130 LYS A O 1
ATOM 992 N N . ALA A 1 131 ? 8.876 22.095 -15.852 1.00 69.12 131 ALA A N 1
ATOM 993 C CA . ALA A 1 131 ? 9.089 23.157 -16.832 1.00 69.12 131 ALA A CA 1
ATOM 994 C C . ALA A 1 131 ? 9.966 24.276 -16.247 1.00 69.12 131 ALA A C 1
ATOM 996 O O . ALA A 1 131 ? 9.787 24.663 -15.099 1.00 69.12 131 ALA A O 1
ATOM 997 N N . ARG A 1 132 ? 10.940 24.789 -17.011 1.00 66.69 132 ARG A N 1
ATOM 998 C CA . ARG A 1 132 ? 11.704 26.003 -16.655 1.00 66.69 132 ARG A CA 1
ATOM 999 C C . ARG A 1 132 ? 11.761 26.952 -17.851 1.00 66.69 132 ARG A C 1
ATOM 1001 O O . ARG A 1 132 ? 12.169 26.523 -18.935 1.00 66.69 132 ARG A O 1
ATOM 1008 N N . SER A 1 133 ? 11.378 28.212 -17.646 1.00 64.62 133 SER A N 1
ATOM 1009 C CA . SER A 1 133 ? 11.506 29.284 -18.638 1.00 64.62 133 SER A CA 1
ATOM 1010 C C . SER A 1 133 ? 11.771 30.632 -17.977 1.00 64.62 133 SER A C 1
ATOM 1012 O O . SER A 1 133 ? 11.281 30.871 -16.879 1.00 64.62 133 SER A O 1
ATOM 1014 N N . SER A 1 134 ? 12.526 31.493 -18.660 1.00 56.53 134 SER A N 1
ATOM 1015 C CA . SER A 1 134 ? 12.801 32.882 -18.264 1.00 56.53 134 SER A CA 1
ATOM 1016 C C . SER A 1 134 ? 11.833 33.894 -18.899 1.00 56.53 134 SER A C 1
ATOM 1018 O O . SER A 1 134 ? 12.038 35.092 -18.762 1.00 56.53 134 SER A O 1
ATOM 1020 N N . GLY A 1 135 ? 10.812 33.439 -19.641 1.00 52.47 135 GLY A N 1
ATOM 1021 C CA . GLY A 1 135 ? 9.976 34.294 -20.498 1.00 52.47 135 GLY A CA 1
ATOM 1022 C C . GLY A 1 135 ? 8.470 34.027 -20.422 1.00 52.47 135 GLY A C 1
ATOM 1023 O O . GLY A 1 135 ? 7.754 34.375 -21.362 1.00 52.47 135 GLY A O 1
ATOM 1024 N N . PHE A 1 136 ? 7.971 33.398 -19.351 1.00 52.75 136 PHE A N 1
ATOM 1025 C CA . PHE A 1 136 ? 6.536 33.141 -19.189 1.00 52.75 136 PHE A CA 1
ATOM 1026 C C . PHE A 1 136 ? 5.758 34.466 -19.124 1.00 52.75 136 PHE A C 1
ATOM 1028 O O . PHE A 1 136 ? 5.867 35.197 -18.150 1.00 52.75 136 PHE A O 1
ATOM 1035 N N . ARG A 1 137 ? 4.959 34.771 -20.156 1.00 47.38 137 ARG A N 1
ATOM 1036 C CA . ARG A 1 137 ? 4.024 35.916 -20.157 1.00 47.38 137 ARG A CA 1
ATOM 1037 C C . ARG A 1 137 ? 2.544 35.525 -20.066 1.00 47.38 137 ARG A C 1
ATOM 1039 O O . ARG A 1 137 ? 1.711 36.413 -20.143 1.00 47.38 137 ARG A O 1
ATOM 1046 N N . ARG A 1 138 ? 2.206 34.236 -19.926 1.00 41.25 138 ARG A N 1
ATOM 1047 C CA . ARG A 1 138 ? 0.845 33.723 -19.655 1.00 41.25 138 ARG A CA 1
ATOM 1048 C C . ARG A 1 138 ? 0.921 32.240 -19.262 1.00 41.25 138 ARG A C 1
ATOM 1050 O O . ARG A 1 138 ? 1.302 31.406 -20.083 1.00 41.25 138 ARG A O 1
ATOM 1057 N N . LEU A 1 139 ? 0.562 31.928 -18.020 1.00 39.31 139 LEU A N 1
ATOM 1058 C CA . LEU A 1 139 ? -0.098 30.670 -17.658 1.00 39.31 139 LEU A CA 1
ATOM 1059 C C . LEU A 1 139 ? -1.598 30.976 -17.800 1.00 39.31 139 LEU A C 1
ATOM 1061 O O . LEU A 1 139 ? -2.044 31.995 -17.282 1.00 39.31 139 LEU A O 1
ATOM 1065 N N . GLY A 1 140 ? -2.334 30.222 -18.618 1.00 37.09 140 GLY A N 1
ATOM 1066 C CA . GLY A 1 140 ? -3.765 30.493 -18.834 1.00 37.09 140 GLY A CA 1
ATOM 1067 C C . GLY A 1 140 ? -4.594 30.156 -17.584 1.00 37.09 140 GLY A C 1
ATOM 1068 O O . GLY A 1 140 ? -4.218 29.199 -16.903 1.00 37.09 140 GLY A O 1
ATOM 1069 N N . PRO A 1 141 ? -5.669 30.902 -17.269 1.00 38.81 141 PRO A N 1
ATOM 1070 C CA . PRO A 1 141 ? -6.567 30.590 -16.159 1.00 38.81 141 PRO A CA 1
ATOM 1071 C C . PRO A 1 141 ? -7.721 29.672 -16.602 1.00 38.81 141 PRO A C 1
ATOM 1073 O O . PRO A 1 141 ? -8.200 29.806 -17.724 1.00 38.81 141 PRO A O 1
ATOM 1076 N N . ASP A 1 142 ? -8.110 28.723 -15.743 1.00 33.22 142 ASP A N 1
ATOM 1077 C CA . ASP A 1 142 ? -9.444 28.701 -15.112 1.00 33.22 142 ASP A CA 1
ATOM 1078 C C . ASP A 1 142 ? -9.532 27.571 -14.073 1.00 33.22 142 ASP A C 1
ATOM 1080 O O . ASP A 1 142 ? -9.800 26.411 -14.368 1.00 33.22 142 ASP A O 1
ATOM 1084 N N . MET A 1 143 ? -9.255 27.926 -12.818 1.00 37.31 143 MET A N 1
ATOM 1085 C CA . MET A 1 143 ? -9.622 27.143 -11.641 1.00 37.31 143 MET A CA 1
ATOM 1086 C C . MET A 1 143 ? -9.858 28.145 -10.507 1.00 37.31 143 MET A C 1
ATOM 1088 O O . MET A 1 143 ? -8.937 28.427 -9.743 1.00 37.31 143 MET A O 1
ATOM 1092 N N . ARG A 1 144 ? -11.046 28.772 -10.505 1.00 32.03 144 ARG A N 1
ATOM 1093 C CA . ARG A 1 144 ? -11.748 29.460 -9.392 1.00 32.03 144 ARG A CA 1
ATOM 1094 C C . ARG A 1 144 ? -12.734 30.492 -9.959 1.00 32.03 144 ARG A C 1
ATOM 1096 O O . ARG A 1 144 ? -12.338 31.629 -10.178 1.00 32.03 144 ARG A O 1
ATOM 1103 N N . ALA A 1 145 ? -13.988 30.086 -10.159 1.00 31.14 145 ALA A N 1
ATOM 1104 C CA . ALA A 1 145 ? -15.199 30.908 -10.002 1.00 31.14 145 ALA A CA 1
ATOM 1105 C C . ALA A 1 145 ? -16.415 30.132 -10.535 1.00 31.14 145 ALA A C 1
ATOM 1107 O O . ALA A 1 145 ? -16.698 30.186 -11.723 1.00 31.14 145 ALA A O 1
ATOM 1108 N N . LEU A 1 146 ? -17.116 29.401 -9.665 1.00 30.72 146 LEU A N 1
ATOM 1109 C CA . LEU A 1 146 ? -18.536 29.062 -9.849 1.00 30.72 146 LEU A CA 1
ATOM 1110 C C . LEU A 1 146 ? -19.104 28.567 -8.512 1.00 30.72 146 LEU A C 1
ATOM 1112 O O . LEU A 1 146 ? -19.422 27.404 -8.301 1.00 30.72 146 LEU A O 1
ATOM 1116 N N . LEU A 1 147 ? -19.153 29.506 -7.571 1.00 30.08 147 LEU A N 1
ATOM 1117 C CA . LEU A 1 147 ? -20.079 29.502 -6.448 1.00 30.08 147 LEU A CA 1
ATOM 1118 C C . LEU A 1 147 ? -21.078 30.616 -6.768 1.00 30.08 147 LEU A C 1
ATOM 1120 O O . LEU A 1 147 ? -20.649 31.737 -7.029 1.00 30.08 147 LEU A O 1
ATOM 1124 N N . LEU A 1 148 ? -22.368 30.276 -6.715 1.00 29.00 148 LEU A N 1
ATOM 1125 C CA . LEU A 1 148 ? -23.545 31.146 -6.864 1.00 29.00 148 LEU A CA 1
ATOM 1126 C C . LEU A 1 148 ? -24.004 31.425 -8.304 1.00 29.00 148 LEU A C 1
ATOM 1128 O O . LEU A 1 148 ? -23.657 32.440 -8.896 1.00 29.00 148 LEU A O 1
ATOM 1132 N N . LEU A 1 149 ? -24.862 30.536 -8.815 1.00 29.97 149 LEU A N 1
ATOM 1133 C CA . LEU A 1 149 ? -26.236 30.818 -9.276 1.00 29.97 149 LEU A CA 1
ATOM 1134 C C . LEU A 1 149 ? -26.664 29.733 -10.271 1.00 29.97 149 LEU A C 1
ATOM 1136 O O . LEU A 1 149 ? -26.154 29.695 -11.384 1.00 29.97 149 LEU A O 1
ATOM 1140 N N . LEU A 1 150 ? -27.600 28.876 -9.855 1.00 28.23 150 LEU A N 1
ATOM 1141 C CA . LEU A 1 150 ? -28.830 28.545 -10.593 1.00 28.23 150 LEU A CA 1
ATOM 1142 C C . LEU A 1 150 ? -29.597 27.462 -9.821 1.00 28.23 150 LEU A C 1
ATOM 1144 O O . LEU A 1 150 ? -29.375 26.263 -9.971 1.00 28.23 150 LEU A O 1
ATOM 1148 N N . LEU A 1 151 ? -30.504 27.930 -8.964 1.00 30.67 151 LEU A N 1
ATOM 1149 C CA . LEU A 1 151 ? -31.699 27.189 -8.583 1.00 30.67 151 LEU A CA 1
ATOM 1150 C C . LEU A 1 151 ? -32.764 27.410 -9.670 1.00 30.67 151 LEU A C 1
ATOM 1152 O O . LEU A 1 151 ? -32.899 28.527 -10.165 1.00 30.67 151 LEU A O 1
ATOM 1156 N N . LEU A 1 152 ? -33.544 26.350 -9.913 1.00 31.45 152 LEU A N 1
ATOM 1157 C CA . LEU A 1 152 ? -34.841 26.271 -10.608 1.00 31.45 152 LEU A CA 1
ATOM 1158 C C . LEU A 1 152 ? -34.841 26.163 -12.146 1.00 31.45 152 LEU A C 1
ATOM 1160 O O . LEU A 1 152 ? -34.938 27.156 -12.857 1.00 31.45 152 LEU A O 1
ATOM 1164 N N . ALA A 1 153 ? -34.944 24.923 -12.636 1.00 30.14 153 ALA A N 1
ATOM 1165 C CA . ALA A 1 153 ? -36.126 24.489 -13.392 1.00 30.14 153 ALA A CA 1
ATOM 1166 C C . ALA A 1 153 ? -36.278 22.956 -13.306 1.00 30.14 153 ALA A C 1
ATOM 1168 O O . ALA A 1 153 ? -35.302 22.212 -13.336 1.00 30.14 153 ALA A O 1
ATOM 1169 N N . VAL A 1 154 ? -37.519 22.513 -13.137 1.00 32.19 154 VAL A N 1
ATOM 1170 C CA . VAL A 1 154 ? -37.988 21.173 -12.763 1.00 32.19 154 VAL A CA 1
ATOM 1171 C C . VAL A 1 154 ? -38.778 20.586 -13.947 1.00 32.19 154 VAL A C 1
ATOM 1173 O O . VAL A 1 154 ? -39.651 21.276 -14.461 1.00 32.19 154 VAL A O 1
ATOM 1176 N N . TRP A 1 155 ? -38.495 19.308 -14.273 1.00 29.41 155 TRP A N 1
ATOM 1177 C CA . TRP A 1 155 ? -39.323 18.281 -14.967 1.00 29.41 155 TRP A CA 1
ATOM 1178 C C . TRP A 1 155 ? -39.516 18.433 -16.502 1.00 29.41 155 TRP A C 1
ATOM 1180 O O . TRP A 1 155 ? -39.573 19.545 -17.001 1.00 29.41 155 TRP A O 1
ATOM 1190 N N . VAL A 1 156 ? -39.572 17.395 -17.364 1.00 31.53 156 VAL A N 1
ATOM 1191 C CA . VAL A 1 156 ? -40.161 16.033 -17.308 1.00 31.53 156 VAL A CA 1
ATOM 1192 C C . VAL A 1 156 ? -39.398 15.027 -18.219 1.00 31.53 156 VAL A C 1
ATOM 1194 O O . VAL A 1 156 ? -39.016 15.358 -19.334 1.00 31.53 156 VAL A O 1
ATOM 1197 N N . SER A 1 157 ? -39.252 13.803 -17.693 1.00 32.53 157 SER A N 1
ATOM 1198 C CA . SER A 1 157 ? -39.210 12.414 -18.218 1.00 32.53 157 SER A CA 1
ATOM 1199 C C . SER A 1 157 ? -38.760 11.973 -19.634 1.00 32.53 157 SER A C 1
ATOM 1201 O O . SER A 1 157 ? -39.225 12.454 -20.661 1.00 32.53 157 SER A O 1
ATOM 1203 N N . SER A 1 158 ? -38.073 10.814 -19.583 1.00 33.09 158 SER A N 1
ATOM 1204 C CA . SER A 1 158 ? -38.113 9.637 -20.481 1.00 33.09 158 SER A CA 1
ATOM 1205 C C . SER A 1 158 ? -37.057 9.508 -21.584 1.00 33.09 158 SER A C 1
ATOM 1207 O O . SER A 1 158 ? -37.223 9.971 -22.705 1.00 33.09 158 SER A O 1
ATOM 1209 N N . GLY A 1 159 ? -36.033 8.704 -21.284 1.00 28.27 159 GLY A N 1
ATOM 1210 C CA . GLY A 1 159 ? -35.149 8.066 -22.258 1.00 28.27 159 GLY A CA 1
ATOM 1211 C C . GLY A 1 159 ? -34.380 6.934 -21.584 1.00 28.27 159 GLY A C 1
ATOM 1212 O O . GLY A 1 159 ? -33.404 7.172 -20.885 1.00 28.27 159 GLY A O 1
ATOM 1213 N N . ALA A 1 160 ? -34.883 5.712 -21.721 1.00 32.69 160 ALA A N 1
ATOM 1214 C CA . ALA A 1 160 ? -34.304 4.510 -21.144 1.00 32.69 160 ALA A CA 1
ATOM 1215 C C . ALA A 1 160 ? -32.918 4.170 -21.727 1.00 32.69 160 ALA A C 1
ATOM 1217 O O . ALA A 1 160 ? -32.728 4.198 -22.938 1.00 32.69 160 ALA A O 1
ATOM 1218 N N . GLY A 1 161 ? -32.024 3.715 -20.843 1.00 34.16 161 GLY A N 1
ATOM 1219 C CA . GLY A 1 161 ? -31.072 2.637 -21.121 1.00 34.16 161 GLY A CA 1
ATOM 1220 C C . GLY A 1 161 ? -29.702 3.013 -21.691 1.00 34.16 161 GLY A C 1
ATOM 1221 O O . GLY A 1 161 ? -29.520 3.001 -22.902 1.00 34.16 161 GLY A O 1
ATOM 1222 N N . ARG A 1 162 ? -28.717 3.182 -20.797 1.00 30.50 162 ARG A N 1
ATOM 1223 C CA . ARG A 1 162 ? -27.421 2.458 -20.738 1.00 30.50 162 ARG A CA 1
ATOM 1224 C C . ARG A 1 162 ? -26.427 3.269 -19.903 1.00 30.50 162 ARG A C 1
ATOM 1226 O O . ARG A 1 162 ? -25.591 3.989 -20.431 1.00 30.50 162 ARG A O 1
ATOM 1233 N N . GLU A 1 163 ? -26.515 3.122 -18.588 1.00 38.38 163 GLU A N 1
ATOM 1234 C CA . GLU A 1 163 ? -25.367 3.361 -17.715 1.00 38.38 163 GLU A CA 1
ATOM 1235 C C . GLU A 1 163 ? -24.687 2.022 -17.415 1.00 38.38 163 GLU A C 1
ATOM 1237 O O . GLU A 1 163 ? -25.368 0.999 -17.321 1.00 38.38 163 GLU A O 1
ATOM 1242 N N . GLN A 1 164 ? -23.371 2.103 -17.168 1.00 40.97 164 GLN A N 1
ATOM 1243 C CA . GLN A 1 164 ? -22.550 1.192 -16.354 1.00 40.97 164 GLN A CA 1
ATOM 1244 C C . GLN A 1 164 ? -21.719 0.146 -17.120 1.00 40.97 164 GLN A C 1
ATOM 1246 O O . GLN A 1 164 ? -22.277 -0.854 -17.541 1.00 40.97 164 GLN A O 1
ATOM 1251 N N . GLU A 1 165 ? -20.381 0.326 -17.197 1.00 34.97 165 GLU A N 1
ATOM 1252 C CA . GLU A 1 165 ? -19.379 -0.765 -17.037 1.00 34.97 165 GLU A CA 1
ATOM 1253 C C . GLU A 1 165 ? -17.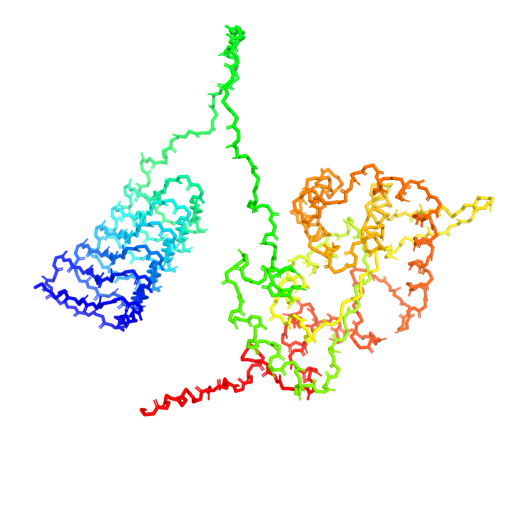873 -0.359 -16.938 1.00 34.97 165 GLU A C 1
ATOM 1255 O O . GLU A 1 165 ? -17.060 -1.247 -16.702 1.00 34.97 165 GLU A O 1
ATOM 1260 N N . ASP A 1 166 ? -17.452 0.916 -16.967 1.00 42.06 166 ASP A N 1
ATOM 1261 C CA . ASP A 1 166 ? -15.999 1.260 -16.968 1.00 42.06 166 ASP A CA 1
ATOM 1262 C C . ASP A 1 166 ? -15.248 1.180 -15.617 1.00 42.06 166 ASP A C 1
ATOM 1264 O O . ASP A 1 166 ? -14.026 1.310 -15.551 1.00 42.06 166 ASP A O 1
ATOM 1268 N N . ALA A 1 167 ? -15.928 0.892 -14.505 1.00 44.75 167 ALA A N 1
ATOM 1269 C CA . ALA A 1 167 ? -15.320 0.921 -13.165 1.00 44.75 167 ALA A CA 1
ATOM 1270 C C . ALA A 1 167 ? -14.607 -0.382 -12.720 1.00 44.75 167 ALA A C 1
ATOM 1272 O O . ALA A 1 167 ? -14.311 -0.540 -11.535 1.00 44.75 167 ALA A O 1
ATOM 1273 N N . ARG A 1 168 ? -14.359 -1.360 -13.608 1.00 56.06 168 ARG A N 1
ATOM 1274 C CA . ARG A 1 168 ? -13.925 -2.722 -13.198 1.00 56.06 168 ARG A CA 1
ATOM 1275 C C . ARG A 1 168 ? -12.495 -3.129 -13.547 1.00 56.06 168 ARG A C 1
ATOM 1277 O O . ARG A 1 168 ? -12.065 -4.192 -13.106 1.00 56.06 168 ARG A O 1
ATOM 1284 N N . CYS A 1 169 ? -11.736 -2.309 -14.264 1.00 60.75 169 CYS A N 1
ATOM 1285 C CA . CYS A 1 169 ? -10.399 -2.690 -14.724 1.00 60.75 169 CYS A CA 1
ATOM 1286 C C . CYS A 1 169 ? -9.273 -2.151 -13.831 1.00 60.75 169 CYS A C 1
ATOM 1288 O O . CYS A 1 169 ? -8.448 -1.347 -14.259 1.00 60.75 169 CYS A O 1
ATOM 1290 N N . SER A 1 170 ? -9.204 -2.635 -12.586 1.00 69.31 170 SER A N 1
ATOM 1291 C CA . SER A 1 170 ? -8.022 -2.453 -11.727 1.00 69.31 170 SER A CA 1
ATOM 1292 C C . SER A 1 170 ? -6.894 -3.410 -12.154 1.00 69.31 170 SER A C 1
ATOM 1294 O O . SER A 1 170 ? -7.195 -4.562 -12.489 1.00 69.31 170 SER A O 1
ATOM 1296 N N . PRO A 1 171 ? -5.605 -3.016 -12.068 1.00 69.81 171 PRO A N 1
ATOM 1297 C CA . PRO A 1 171 ? -4.475 -3.915 -12.313 1.00 69.81 171 PRO A CA 1
ATOM 1298 C C . PRO A 1 171 ? -4.529 -5.231 -11.534 1.00 69.81 171 PRO A C 1
ATOM 1300 O O . PRO A 1 171 ? -4.146 -6.275 -12.051 1.00 69.81 171 PRO A O 1
ATOM 1303 N N . SER A 1 172 ? -5.071 -5.204 -10.314 1.00 59.53 172 SER A N 1
ATOM 1304 C CA . SER A 1 172 ? -5.237 -6.397 -9.476 1.00 59.53 172 SER A CA 1
ATOM 1305 C C . SER A 1 172 ? -6.318 -7.368 -9.970 1.00 59.53 172 SER A C 1
ATOM 1307 O O . SER A 1 172 ? -6.325 -8.528 -9.572 1.00 59.53 172 SER A O 1
ATOM 1309 N N . SER A 1 173 ? -7.228 -6.923 -10.841 1.00 65.00 173 SER A N 1
ATOM 1310 C CA . SER A 1 173 ? -8.301 -7.742 -11.429 1.00 65.00 173 SER A CA 1
ATOM 1311 C C . SER A 1 173 ? -8.043 -8.155 -12.878 1.00 65.00 173 SER A C 1
ATOM 1313 O O . SER A 1 173 ? -8.840 -8.888 -13.451 1.00 65.00 173 SER A O 1
ATOM 1315 N N . TRP A 1 174 ? -6.940 -7.711 -13.484 1.00 77.56 174 TRP A N 1
ATOM 1316 C CA . TRP A 1 174 ? -6.658 -7.940 -14.902 1.00 77.56 174 TRP A CA 1
ATOM 1317 C C . TRP A 1 174 ? -6.616 -9.416 -15.292 1.00 77.56 174 TRP A C 1
ATOM 1319 O O . TRP A 1 174 ? -7.185 -9.777 -16.312 1.00 77.56 174 TRP A O 1
ATOM 1329 N N . CYS A 1 175 ? -6.011 -10.275 -14.470 1.00 77.69 175 CYS A N 1
ATOM 1330 C CA . CYS A 1 175 ? -5.883 -11.705 -14.763 1.00 77.69 175 CYS A CA 1
ATOM 1331 C C . CYS A 1 175 ? -6.731 -12.599 -13.844 1.00 77.69 175 CYS A C 1
ATOM 1333 O O . CYS A 1 175 ? -6.434 -13.782 -13.709 1.00 77.69 175 CYS A O 1
ATOM 1335 N N . SER A 1 176 ? -7.776 -12.062 -13.196 1.00 70.44 176 SER A N 1
ATOM 1336 C CA . SER A 1 176 ? -8.608 -12.856 -12.275 1.00 70.44 176 SER A CA 1
ATOM 1337 C C . SER A 1 176 ? -9.538 -13.845 -12.984 1.00 70.44 176 SER A C 1
ATOM 1339 O O . SER A 1 176 ? -9.929 -14.846 -12.393 1.00 70.44 176 SER A O 1
ATOM 1341 N N . SER A 1 177 ? -9.914 -13.570 -14.235 1.00 68.31 177 SER A N 1
ATOM 1342 C CA . SER A 1 177 ? -10.600 -14.519 -15.119 1.00 68.31 177 SER A CA 1
ATOM 1343 C C . SER A 1 177 ? -10.310 -14.185 -16.581 1.00 68.31 177 SER A C 1
ATOM 1345 O O . SER A 1 177 ? -9.835 -13.090 -16.891 1.00 68.31 177 SER A O 1
ATOM 1347 N N . VAL A 1 178 ? -10.611 -15.118 -17.486 1.00 68.06 178 VAL A N 1
ATOM 1348 C CA . VAL A 1 178 ? -10.496 -14.893 -18.935 1.00 68.06 178 VAL A CA 1
ATOM 1349 C C . VAL A 1 178 ? -11.428 -13.760 -19.369 1.00 68.06 178 VAL A C 1
ATOM 1351 O O . VAL A 1 178 ? -11.012 -12.898 -20.138 1.00 68.06 178 VAL A O 1
ATOM 1354 N N . GLU A 1 179 ? -12.645 -13.688 -18.820 1.00 65.44 179 GLU A N 1
ATOM 1355 C CA . GLU A 1 179 ? -13.576 -12.587 -19.088 1.00 65.44 179 GLU A CA 1
ATOM 1356 C C . GLU A 1 179 ? -13.077 -11.249 -18.541 1.00 65.44 179 GLU A C 1
ATOM 1358 O O . GLU A 1 179 ? -13.260 -10.228 -19.197 1.00 65.44 179 GLU A O 1
ATOM 1363 N N . ALA A 1 180 ? -12.446 -11.223 -17.362 1.00 68.38 180 ALA A N 1
ATOM 1364 C CA . ALA A 1 180 ? -11.857 -10.001 -16.816 1.00 68.38 180 ALA A CA 1
ATOM 1365 C C . ALA A 1 180 ? -10.677 -9.527 -17.677 1.00 68.38 180 ALA A C 1
ATOM 1367 O O . ALA A 1 180 ? -10.584 -8.346 -18.006 1.00 68.38 180 ALA A O 1
ATOM 1368 N N . ALA A 1 181 ? -9.830 -10.459 -18.118 1.00 77.44 181 ALA A N 1
ATOM 1369 C CA . ALA A 1 181 ? -8.687 -10.159 -18.968 1.00 77.44 181 ALA A CA 1
ATOM 1370 C C . ALA A 1 181 ? -9.110 -9.693 -20.367 1.00 77.44 181 ALA A C 1
ATOM 1372 O O . ALA A 1 181 ? -8.525 -8.756 -20.909 1.00 77.44 181 ALA A O 1
ATOM 1373 N N . ALA A 1 182 ? -10.157 -10.300 -20.931 1.00 69.62 182 ALA A N 1
ATOM 1374 C CA . ALA A 1 182 ? -10.763 -9.872 -22.187 1.00 69.62 182 ALA A CA 1
ATOM 1375 C C . ALA A 1 182 ? -11.405 -8.485 -22.056 1.00 69.62 182 ALA A C 1
ATOM 1377 O O . ALA A 1 182 ? -11.112 -7.600 -22.856 1.00 69.62 182 ALA A O 1
ATOM 1378 N N . ARG A 1 183 ? -12.209 -8.267 -21.007 1.00 77.94 183 ARG A N 1
ATOM 1379 C CA . ARG A 1 183 ? -12.869 -6.983 -20.729 1.00 77.94 183 ARG A CA 1
ATOM 1380 C C . ARG A 1 183 ? -11.873 -5.844 -20.538 1.00 77.94 183 ARG A C 1
ATOM 1382 O O . ARG A 1 183 ? -12.136 -4.733 -20.970 1.00 77.94 183 ARG A O 1
ATOM 1389 N N . CYS A 1 184 ? -10.735 -6.121 -19.907 1.00 77.62 184 CYS A N 1
ATOM 1390 C CA . CYS A 1 184 ? -9.708 -5.121 -19.632 1.00 77.62 184 CYS A CA 1
ATOM 1391 C C . CYS A 1 184 ? -8.613 -5.037 -20.708 1.00 77.62 184 CYS A C 1
ATOM 1393 O O . CYS A 1 184 ? -7.608 -4.368 -20.481 1.00 77.62 184 CYS A O 1
ATOM 1395 N N . GLY A 1 185 ? -8.767 -5.718 -21.852 1.00 77.19 185 GLY A N 1
ATOM 1396 C CA . GLY A 1 185 ? -7.823 -5.636 -22.977 1.00 77.19 185 GLY A CA 1
ATOM 1397 C C . GLY A 1 185 ? -6.429 -6.217 -22.696 1.00 77.19 185 GLY A C 1
ATOM 1398 O O . GLY A 1 185 ? -5.463 -5.871 -23.369 1.00 77.19 185 GLY A O 1
ATOM 1399 N N . VAL A 1 186 ? -6.313 -7.092 -21.695 1.00 83.31 186 VAL A N 1
ATOM 1400 C CA . VAL A 1 186 ? -5.053 -7.681 -21.196 1.00 83.31 186 VAL A CA 1
ATOM 1401 C C . VAL A 1 186 ? -5.005 -9.206 -21.357 1.00 83.31 186 VAL A C 1
ATOM 1403 O O . VAL A 1 186 ? -4.144 -9.879 -20.791 1.00 83.31 186 VAL A O 1
ATOM 1406 N N . LEU A 1 187 ? -5.933 -9.774 -22.137 1.00 74.81 187 LEU A N 1
ATOM 1407 C CA . LEU A 1 187 ? -6.094 -11.217 -22.329 1.00 74.81 187 LEU A CA 1
ATOM 1408 C C . LEU A 1 187 ? -4.804 -11.904 -22.785 1.00 74.81 187 LEU A C 1
ATOM 1410 O O . LEU A 1 187 ? -4.427 -12.931 -22.223 1.00 74.81 187 LEU A O 1
ATOM 1414 N N . GLN A 1 188 ? -4.104 -11.325 -23.762 1.00 73.75 188 GLN A N 1
ATOM 1415 C CA . GLN A 1 188 ? -2.857 -11.893 -24.269 1.00 73.75 188 GLN A CA 1
ATOM 1416 C C . GLN A 1 188 ? -1.769 -11.909 -23.184 1.00 73.75 188 GLN A C 1
ATOM 1418 O O . GLN A 1 188 ? -1.111 -12.926 -22.986 1.00 73.75 188 GLN A O 1
ATOM 1423 N N . GLN A 1 189 ? -1.624 -10.817 -22.432 1.00 75.56 189 GLN A N 1
ATOM 1424 C CA . GLN A 1 189 ? -0.647 -10.683 -21.352 1.00 75.56 189 GLN A CA 1
ATOM 1425 C C . GLN A 1 189 ? -0.943 -11.661 -20.209 1.00 75.56 189 GLN A C 1
ATOM 1427 O O . GLN A 1 189 ? -0.020 -12.268 -19.671 1.00 75.56 189 GLN A O 1
ATOM 1432 N N . CYS A 1 190 ? -2.218 -11.862 -19.867 1.00 75.88 190 CYS A N 1
ATOM 1433 C CA . CYS A 1 190 ? -2.628 -12.822 -18.843 1.00 75.88 190 CYS A CA 1
ATOM 1434 C C . CYS A 1 190 ? -2.435 -14.281 -19.286 1.00 75.88 190 CYS A C 1
ATOM 1436 O O . CYS A 1 190 ? -2.016 -15.115 -18.485 1.00 75.88 190 CYS A O 1
ATOM 1438 N N . LEU A 1 191 ? -2.691 -14.605 -20.558 1.00 68.75 191 LEU A N 1
ATOM 1439 C CA . LEU A 1 191 ? -2.424 -15.936 -21.117 1.00 68.75 191 LEU A CA 1
ATOM 1440 C C . LEU A 1 191 ? -0.919 -16.239 -21.162 1.00 68.75 191 LEU A C 1
ATOM 1442 O O . LEU A 1 191 ? -0.499 -17.324 -20.760 1.00 68.75 191 LEU A O 1
ATOM 1446 N N . GLU A 1 192 ? -0.101 -15.273 -21.585 1.00 66.81 192 GLU A N 1
ATOM 1447 C CA . GLU A 1 192 ? 1.361 -15.391 -21.571 1.00 66.81 192 GLU A CA 1
ATOM 1448 C C . GLU A 1 192 ? 1.902 -15.555 -20.140 1.00 66.81 192 GLU A C 1
ATOM 1450 O O . GLU A 1 192 ? 2.736 -16.433 -19.903 1.00 66.81 192 GLU A O 1
ATOM 1455 N N . ALA A 1 193 ? 1.375 -14.793 -19.173 1.00 64.50 193 ALA A N 1
ATOM 1456 C CA . ALA A 1 193 ? 1.726 -14.920 -17.757 1.00 64.50 193 ALA A CA 1
ATOM 1457 C C . ALA A 1 193 ? 1.350 -16.298 -17.177 1.00 64.50 193 ALA A C 1
ATOM 1459 O O . ALA A 1 193 ? 2.154 -16.919 -16.476 1.00 64.50 193 ALA A O 1
ATOM 1460 N N . ASN A 1 194 ? 0.170 -16.828 -17.513 1.00 59.06 194 ASN A N 1
ATOM 1461 C CA . ASN A 1 194 ? -0.272 -18.155 -17.069 1.00 59.06 194 ASN A CA 1
ATOM 1462 C C . ASN A 1 194 ? 0.595 -19.289 -17.642 1.00 59.06 194 ASN A C 1
ATOM 1464 O O . ASN A 1 194 ? 0.899 -20.256 -16.939 1.00 59.06 194 ASN A O 1
ATOM 1468 N N . LEU A 1 195 ? 1.058 -19.161 -18.889 1.00 52.28 195 LEU A N 1
ATOM 1469 C CA . LEU A 1 195 ? 1.975 -20.125 -19.505 1.00 52.28 195 LEU A CA 1
ATOM 1470 C C . LEU A 1 195 ? 3.345 -20.144 -18.811 1.00 52.28 195 LEU A C 1
ATOM 1472 O O . LEU A 1 195 ? 3.925 -21.221 -18.644 1.00 52.28 195 LEU A O 1
ATOM 1476 N N . THR A 1 196 ? 3.848 -18.990 -18.356 1.00 48.38 196 THR A N 1
ATOM 1477 C CA . THR A 1 196 ? 5.060 -18.917 -17.522 1.00 48.38 196 THR A CA 1
ATOM 1478 C C . THR A 1 196 ? 4.840 -19.447 -16.103 1.00 48.38 196 THR A C 1
ATOM 1480 O O . THR A 1 196 ? 5.707 -20.146 -15.585 1.00 48.38 196 THR A O 1
ATOM 1483 N N . ARG A 1 197 ? 3.657 -19.222 -15.516 1.00 51.56 197 ARG A N 1
ATOM 1484 C CA . ARG A 1 197 ? 3.288 -19.665 -14.159 1.00 51.56 197 ARG A CA 1
ATOM 1485 C C . ARG A 1 197 ? 3.269 -21.189 -14.006 1.00 51.56 197 ARG A C 1
ATOM 1487 O O . ARG A 1 197 ? 3.653 -21.697 -12.964 1.00 51.56 197 ARG A O 1
ATOM 1494 N N . SER A 1 198 ? 2.893 -21.930 -15.053 1.00 47.50 198 SER A N 1
ATOM 1495 C CA . SER A 1 198 ? 2.857 -23.407 -15.019 1.00 47.50 198 SER A CA 1
ATOM 1496 C C . SER A 1 198 ? 4.232 -24.088 -14.911 1.00 47.50 198 SER A C 1
ATOM 1498 O O . SER A 1 198 ? 4.296 -25.298 -14.698 1.00 47.50 198 SER A O 1
ATOM 1500 N N . ARG A 1 199 ? 5.332 -23.341 -15.089 1.00 50.12 199 ARG A N 1
ATOM 1501 C CA . ARG A 1 199 ? 6.700 -23.886 -15.129 1.00 50.12 199 ARG A CA 1
ATOM 1502 C C . ARG A 1 199 ? 7.615 -23.395 -14.011 1.00 50.12 199 ARG A C 1
ATOM 1504 O O . ARG A 1 199 ? 8.684 -23.978 -13.852 1.00 50.12 199 ARG A O 1
ATOM 1511 N N . ASP A 1 200 ? 7.227 -22.366 -13.264 1.00 57.38 200 ASP A N 1
ATOM 1512 C CA . ASP A 1 200 ? 8.029 -21.846 -12.156 1.00 57.38 200 ASP A CA 1
ATOM 1513 C C . ASP A 1 200 ? 7.566 -22.501 -10.849 1.00 57.38 200 ASP A C 1
ATOM 1515 O O . ASP A 1 200 ? 6.498 -22.201 -10.322 1.00 57.38 200 ASP A O 1
ATOM 1519 N N . THR A 1 201 ? 8.347 -23.458 -10.347 1.00 64.12 201 THR A N 1
ATOM 1520 C CA . THR A 1 201 ? 8.066 -24.176 -9.090 1.00 64.12 201 THR A CA 1
ATOM 1521 C C . THR A 1 201 ? 8.665 -23.477 -7.868 1.00 64.12 201 THR A C 1
ATOM 1523 O O . THR A 1 201 ? 8.632 -24.026 -6.769 1.00 64.12 201 THR A O 1
ATOM 1526 N N . ALA A 1 202 ? 9.299 -22.317 -8.054 1.00 80.06 202 ALA A N 1
ATOM 1527 C CA . ALA A 1 202 ? 9.980 -21.605 -6.984 1.00 80.06 202 ALA A CA 1
ATOM 1528 C C . ALA A 1 202 ? 8.992 -20.821 -6.114 1.00 80.06 202 ALA A C 1
ATOM 1530 O O . ALA A 1 202 ? 8.097 -20.148 -6.624 1.00 80.06 202 ALA A O 1
ATOM 1531 N N . GLU A 1 203 ? 9.197 -20.870 -4.797 1.00 88.25 203 GLU A N 1
ATOM 1532 C CA . GLU A 1 203 ? 8.396 -20.088 -3.858 1.00 88.25 203 GLU A CA 1
ATOM 1533 C C . GLU A 1 203 ? 8.596 -18.576 -4.073 1.00 88.25 203 GLU A C 1
ATOM 1535 O O . GLU A 1 203 ? 9.730 -18.132 -4.309 1.00 88.25 203 GLU A O 1
ATOM 1540 N N . PRO A 1 204 ? 7.520 -17.773 -3.973 1.00 92.88 204 PRO A N 1
ATOM 1541 C CA . PRO A 1 204 ? 7.631 -16.322 -3.966 1.00 92.88 204 PRO A CA 1
ATOM 1542 C C . PRO A 1 204 ? 8.437 -15.845 -2.756 1.00 92.88 204 PRO A C 1
ATOM 1544 O O . PRO A 1 204 ? 8.463 -16.482 -1.702 1.00 92.88 204 PRO A O 1
ATOM 1547 N N . VAL A 1 205 ? 9.076 -14.685 -2.891 1.00 96.50 205 VAL A N 1
ATOM 1548 C CA . VAL A 1 205 ? 9.741 -14.036 -1.758 1.00 96.50 205 VAL A CA 1
ATOM 1549 C C . VAL A 1 205 ? 8.666 -13.450 -0.849 1.00 96.50 205 VAL A C 1
ATOM 1551 O O . VAL A 1 205 ? 7.883 -12.602 -1.283 1.00 96.50 205 VAL A O 1
ATOM 1554 N N . ARG A 1 206 ? 8.629 -13.885 0.414 1.00 97.56 206 ARG A N 1
ATOM 1555 C CA . ARG A 1 206 ? 7.662 -13.374 1.393 1.00 97.56 206 ARG A CA 1
ATOM 1556 C C . ARG A 1 206 ? 8.177 -12.071 1.985 1.00 97.56 206 ARG A C 1
ATOM 1558 O O . ARG A 1 206 ? 9.280 -12.044 2.525 1.00 97.56 206 ARG A O 1
ATOM 1565 N N . ILE A 1 207 ? 7.382 -11.012 1.915 1.00 98.06 207 ILE A N 1
ATOM 1566 C CA . ILE A 1 207 ? 7.663 -9.724 2.546 1.00 98.06 207 ILE A CA 1
ATOM 1567 C C . ILE A 1 207 ? 6.552 -9.432 3.552 1.00 98.06 207 ILE A C 1
ATOM 1569 O O . ILE A 1 207 ? 5.393 -9.245 3.178 1.00 98.06 207 ILE A O 1
ATOM 1573 N N . GLY A 1 208 ? 6.909 -9.383 4.834 1.00 98.06 208 GLY A N 1
ATOM 1574 C CA . GLY A 1 208 ? 6.016 -8.938 5.898 1.00 98.06 208 GLY A CA 1
ATOM 1575 C C . GLY A 1 208 ? 6.308 -7.492 6.279 1.00 98.06 208 GLY A C 1
ATOM 1576 O O . GLY A 1 208 ? 7.461 -7.153 6.535 1.00 98.06 208 GLY A O 1
ATOM 1577 N N . LEU A 1 209 ? 5.280 -6.651 6.337 1.00 98.62 209 LEU A N 1
ATOM 1578 C CA . LEU A 1 209 ? 5.352 -5.275 6.818 1.00 98.62 209 LEU A CA 1
ATOM 1579 C C . LEU A 1 209 ? 4.485 -5.133 8.070 1.00 98.62 209 LEU A C 1
ATOM 1581 O O . LEU A 1 209 ? 3.261 -5.247 8.000 1.00 98.62 209 LEU A O 1
ATOM 1585 N N . TYR A 1 210 ? 5.130 -4.831 9.191 1.00 98.81 210 TYR A N 1
ATOM 1586 C CA . TYR A 1 210 ? 4.487 -4.487 10.455 1.00 98.81 210 TYR A CA 1
ATOM 1587 C C . TYR A 1 210 ? 4.586 -2.975 10.639 1.00 98.81 210 TYR A C 1
ATOM 1589 O O . TYR A 1 210 ? 5.685 -2.410 10.586 1.00 98.81 210 TYR A O 1
ATOM 1597 N N . TYR A 1 211 ? 3.441 -2.307 10.754 1.00 98.81 211 TYR A N 1
ATOM 1598 C CA . TYR A 1 211 ? 3.365 -0.859 10.577 1.00 98.81 211 TYR A CA 1
ATOM 1599 C C . TYR A 1 211 ? 2.183 -0.221 11.314 1.00 98.81 211 TYR A C 1
ATOM 1601 O O . TYR A 1 211 ? 1.330 -0.917 11.866 1.00 98.81 211 TYR A O 1
ATOM 1609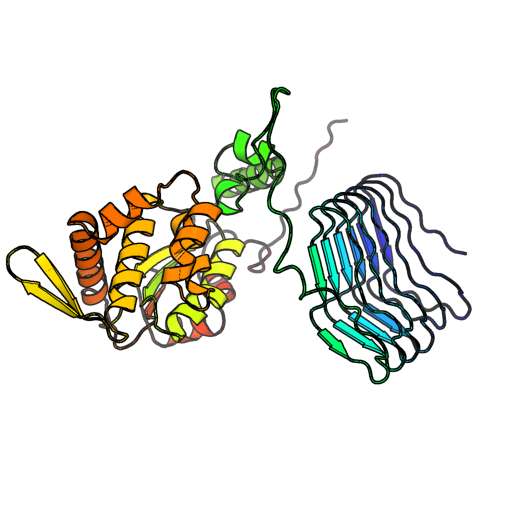 N N . GLU A 1 212 ? 2.151 1.111 11.306 1.00 98.19 212 GLU A N 1
ATOM 1610 C CA . GLU A 1 212 ? 1.074 1.932 11.863 1.00 98.19 212 GLU A CA 1
ATOM 1611 C C . GLU A 1 212 ? 0.576 2.918 10.803 1.00 98.19 212 GLU A C 1
ATOM 1613 O O . GLU A 1 212 ? 1.387 3.522 10.091 1.00 98.19 212 GLU A O 1
ATOM 1618 N N . SER A 1 213 ? -0.741 3.104 10.738 1.00 97.50 213 SER A N 1
ATOM 1619 C CA . SER A 1 213 ? -1.426 3.893 9.703 1.00 97.50 213 SER A CA 1
ATOM 1620 C C . SER A 1 213 ? -1.086 5.389 9.700 1.00 97.50 213 SER A C 1
ATOM 1622 O O . SER A 1 213 ? -1.276 6.066 8.692 1.00 97.50 213 SER A O 1
ATOM 1624 N N . LEU A 1 214 ? -0.575 5.952 10.806 1.00 96.44 214 LEU A N 1
ATOM 1625 C CA . LEU A 1 214 ? -0.170 7.364 10.866 1.00 96.44 214 LEU A CA 1
ATOM 1626 C C . LEU A 1 214 ? 1.345 7.573 10.968 1.00 96.44 214 LEU A C 1
ATOM 1628 O O . LEU A 1 214 ? 1.797 8.718 10.904 1.00 96.44 214 LEU A O 1
ATOM 1632 N N . CYS A 1 215 ? 2.149 6.507 11.023 1.00 97.00 215 CYS A N 1
ATOM 1633 C CA . CYS A 1 215 ? 3.603 6.619 11.109 1.00 97.00 215 CYS A CA 1
ATOM 1634 C C . CYS A 1 215 ? 4.224 7.063 9.766 1.00 97.00 215 CYS A C 1
ATOM 1636 O O . CYS A 1 215 ? 4.248 6.282 8.812 1.00 97.00 215 CYS A O 1
ATOM 1638 N N . PRO A 1 216 ? 4.844 8.255 9.654 1.00 93.31 216 PRO A N 1
ATOM 1639 C CA . PRO A 1 216 ? 5.334 8.772 8.370 1.00 93.31 216 PRO A CA 1
ATOM 1640 C C . PRO A 1 216 ? 6.321 7.847 7.639 1.00 93.31 216 PRO A C 1
ATOM 1642 O O . PRO A 1 216 ? 6.286 7.748 6.410 1.00 93.31 216 PRO A O 1
ATOM 1645 N N . GLY A 1 217 ? 7.187 7.147 8.383 1.00 88.94 217 GLY A N 1
ATOM 1646 C CA . GLY A 1 217 ? 8.135 6.180 7.823 1.00 88.94 217 GLY A CA 1
ATOM 1647 C C . GLY A 1 217 ? 7.443 4.953 7.225 1.00 88.94 217 GLY A C 1
ATOM 1648 O O . GLY A 1 217 ? 7.808 4.509 6.135 1.00 88.94 217 GLY A O 1
ATOM 1649 N N . CYS A 1 218 ? 6.395 4.459 7.891 1.00 97.25 218 CYS A N 1
ATOM 1650 C CA . CYS A 1 218 ? 5.569 3.352 7.413 1.00 97.25 218 CYS A CA 1
ATOM 1651 C C . CYS A 1 218 ? 4.882 3.706 6.097 1.00 97.25 218 CYS A C 1
ATOM 1653 O O . CYS A 1 218 ? 5.029 2.999 5.098 1.00 97.25 218 CYS A O 1
ATOM 1655 N N . ARG A 1 219 ? 4.217 4.863 6.078 1.00 96.69 219 ARG A N 1
ATOM 1656 C CA . ARG A 1 219 ? 3.502 5.391 4.911 1.00 96.69 219 ARG A CA 1
ATOM 1657 C C . ARG A 1 219 ? 4.445 5.600 3.731 1.00 96.69 219 ARG A C 1
ATOM 1659 O O . ARG A 1 219 ? 4.139 5.224 2.598 1.00 96.69 219 ARG A O 1
ATOM 1666 N N . GLY A 1 220 ? 5.633 6.150 3.995 1.00 91.25 220 GLY A N 1
ATOM 1667 C CA . GLY A 1 220 ? 6.682 6.342 2.997 1.00 91.25 220 GLY A CA 1
ATOM 1668 C C . GLY A 1 220 ? 7.150 5.026 2.373 1.00 91.25 220 GLY A C 1
ATOM 1669 O O . GLY A 1 220 ? 7.169 4.906 1.145 1.00 91.25 220 GLY A O 1
ATOM 1670 N N . PHE A 1 221 ? 7.471 4.023 3.195 1.00 95.69 221 PHE A N 1
ATOM 1671 C CA . PHE A 1 221 ? 7.887 2.705 2.711 1.00 95.69 221 PHE A CA 1
ATOM 1672 C C . PHE A 1 221 ? 6.770 2.006 1.923 1.00 95.69 221 PHE A C 1
ATOM 1674 O O . PHE A 1 221 ? 6.998 1.550 0.799 1.00 95.69 221 PHE A O 1
ATOM 1681 N N . LEU A 1 222 ? 5.547 1.987 2.460 1.00 96.94 222 LEU A N 1
ATOM 1682 C CA . LEU A 1 222 ? 4.391 1.355 1.828 1.00 96.94 222 LEU A CA 1
ATOM 1683 C C . LEU A 1 222 ? 4.117 1.953 0.441 1.00 96.94 222 LEU A C 1
ATOM 1685 O O . LEU A 1 222 ? 4.003 1.224 -0.547 1.00 96.94 222 LEU A O 1
ATOM 1689 N N . THR A 1 223 ? 4.063 3.283 0.348 1.00 90.69 223 THR A N 1
ATOM 1690 C CA . THR A 1 223 ? 3.671 3.983 -0.883 1.00 90.69 223 THR A CA 1
ATOM 1691 C C . THR A 1 223 ? 4.789 4.098 -1.919 1.00 90.69 223 THR A C 1
ATOM 1693 O O . THR A 1 223 ? 4.511 4.094 -3.121 1.00 90.69 223 THR A O 1
ATOM 1696 N N . SER A 1 224 ? 6.049 4.203 -1.486 1.00 86.62 224 SER A N 1
ATOM 1697 C CA . SER A 1 224 ? 7.183 4.462 -2.387 1.00 86.62 224 SER A CA 1
ATOM 1698 C C . SER A 1 224 ? 7.994 3.214 -2.726 1.00 86.62 224 SER A C 1
ATOM 1700 O O . SER A 1 224 ? 8.587 3.172 -3.805 1.00 86.62 224 SER A O 1
ATOM 1702 N N . MET A 1 225 ? 7.999 2.201 -1.853 1.00 89.69 225 MET A N 1
ATOM 1703 C CA . MET A 1 225 ? 8.806 0.986 -2.016 1.00 89.69 225 MET A CA 1
ATOM 1704 C C . MET A 1 225 ? 7.931 -0.248 -2.224 1.00 89.69 225 MET A C 1
ATOM 1706 O O . MET A 1 225 ? 8.037 -0.904 -3.265 1.00 89.69 225 MET A O 1
ATOM 1710 N N . LEU A 1 226 ? 7.040 -0.548 -1.275 1.00 95.38 226 LEU A N 1
ATOM 1711 C CA . LEU A 1 226 ? 6.296 -1.808 -1.249 1.00 95.38 226 LEU A CA 1
ATOM 1712 C C . LEU A 1 226 ? 5.265 -1.905 -2.375 1.00 95.38 226 LEU A C 1
ATOM 1714 O O . LEU A 1 226 ? 5.325 -2.830 -3.187 1.00 95.38 226 LEU A O 1
ATOM 1718 N N . TYR A 1 227 ? 4.358 -0.928 -2.473 1.00 91.19 227 TYR A N 1
ATOM 1719 C CA . TYR A 1 227 ? 3.288 -0.958 -3.468 1.00 91.19 227 TYR A CA 1
ATOM 1720 C C . TYR A 1 227 ? 3.827 -0.986 -4.909 1.00 91.19 227 TYR A C 1
ATOM 1722 O O . TYR A 1 227 ? 3.461 -1.901 -5.651 1.00 91.19 227 TYR A O 1
ATOM 1730 N N . PRO A 1 228 ? 4.766 -0.105 -5.325 1.00 87.00 228 PRO A N 1
ATOM 1731 C CA . PRO A 1 228 ? 5.334 -0.175 -6.671 1.00 87.00 228 PRO A CA 1
ATOM 1732 C C . PRO A 1 228 ? 6.045 -1.501 -6.961 1.00 87.00 228 PRO A C 1
ATOM 1734 O O . PRO A 1 228 ? 5.923 -2.019 -8.069 1.00 87.00 228 PRO A O 1
ATOM 1737 N N . THR A 1 229 ? 6.767 -2.062 -5.985 1.00 89.50 229 THR A N 1
ATOM 1738 C CA . THR A 1 229 ? 7.465 -3.345 -6.156 1.00 89.50 229 THR A CA 1
ATOM 1739 C C . THR A 1 229 ? 6.477 -4.491 -6.343 1.00 89.50 229 THR A C 1
ATOM 1741 O O . THR A 1 229 ? 6.650 -5.290 -7.260 1.00 89.50 229 THR A O 1
ATOM 1744 N N . SER A 1 230 ? 5.404 -4.531 -5.548 1.00 88.69 230 SER A N 1
ATOM 1745 C CA . SER A 1 230 ? 4.361 -5.559 -5.663 1.00 88.69 230 SER A CA 1
ATOM 1746 C C . SER A 1 230 ? 3.681 -5.557 -7.034 1.00 88.69 230 SER A C 1
ATOM 1748 O O . SER A 1 230 ? 3.507 -6.607 -7.640 1.00 88.69 230 SER A O 1
ATOM 1750 N N . VAL A 1 231 ? 3.392 -4.372 -7.585 1.00 85.06 231 VAL A N 1
ATOM 1751 C CA . VAL A 1 231 ? 2.786 -4.225 -8.916 1.00 85.06 231 VAL A CA 1
ATOM 1752 C C . VAL A 1 231 ? 3.738 -4.699 -10.015 1.00 85.06 231 VAL A C 1
ATOM 1754 O O . VAL A 1 231 ? 3.298 -5.228 -11.031 1.00 85.06 231 VAL A O 1
ATOM 1757 N N . LEU A 1 232 ? 5.045 -4.493 -9.838 1.00 81.94 232 LEU A N 1
ATOM 1758 C CA . LEU A 1 232 ? 6.057 -4.853 -10.831 1.00 81.94 232 LEU A CA 1
ATOM 1759 C C . LEU A 1 232 ? 6.436 -6.336 -10.811 1.00 81.94 232 LEU A C 1
ATOM 1761 O O . LEU A 1 232 ? 6.804 -6.867 -11.859 1.00 81.94 232 LEU A O 1
ATOM 1765 N N . LEU A 1 233 ? 6.403 -6.971 -9.641 1.00 84.62 233 LEU A N 1
ATOM 1766 C CA . LEU A 1 233 ? 6.844 -8.354 -9.460 1.00 84.62 233 LEU A CA 1
ATOM 1767 C C . LEU A 1 233 ? 5.683 -9.351 -9.390 1.00 84.62 233 LEU A C 1
ATOM 1769 O O . LEU A 1 233 ? 5.895 -10.522 -9.693 1.00 84.62 233 LEU A O 1
ATOM 1773 N N . GLY A 1 234 ? 4.468 -8.896 -9.074 1.00 85.12 234 GLY A N 1
ATOM 1774 C CA . GLY A 1 234 ? 3.263 -9.722 -9.070 1.00 85.12 234 GLY A CA 1
ATOM 1775 C C . GLY A 1 234 ? 3.449 -10.993 -8.246 1.00 85.12 234 GLY A C 1
ATOM 1776 O O . GLY A 1 234 ? 3.815 -10.928 -7.076 1.00 85.12 234 GLY A O 1
ATOM 1777 N N . ASP A 1 235 ? 3.255 -12.143 -8.891 1.00 83.69 235 ASP A N 1
ATOM 1778 C CA . ASP A 1 235 ? 3.307 -13.471 -8.267 1.00 83.69 235 ASP A CA 1
ATOM 1779 C C . ASP A 1 235 ? 4.690 -13.872 -7.709 1.00 83.69 235 ASP A C 1
ATOM 1781 O O . ASP A 1 235 ? 4.790 -14.891 -7.034 1.00 83.69 235 ASP A O 1
ATOM 1785 N N . LEU A 1 236 ? 5.763 -13.108 -7.961 1.00 89.06 236 LEU A N 1
ATOM 1786 C CA . LEU A 1 236 ? 7.079 -13.358 -7.349 1.00 89.06 236 LEU A CA 1
ATOM 1787 C C . LEU A 1 236 ? 7.147 -12.947 -5.872 1.00 89.06 236 LEU A C 1
ATOM 1789 O O . LEU A 1 236 ? 8.155 -13.211 -5.209 1.00 89.06 236 LEU A O 1
ATOM 1793 N N . LEU A 1 237 ? 6.124 -12.254 -5.377 1.00 90.81 237 LEU A N 1
ATOM 1794 C CA . LEU A 1 237 ? 6.129 -11.612 -4.076 1.00 90.81 237 LEU A CA 1
ATOM 1795 C C . LEU A 1 237 ? 4.854 -11.976 -3.313 1.00 90.81 237 LEU A C 1
ATOM 1797 O O . LEU A 1 237 ? 3.746 -11.775 -3.802 1.00 90.81 237 LEU A O 1
ATOM 1801 N N . ASP A 1 238 ? 5.028 -12.489 -2.100 1.00 93.12 238 ASP A N 1
ATOM 1802 C CA . ASP A 1 238 ? 3.938 -12.802 -1.177 1.00 93.12 238 ASP A CA 1
ATOM 1803 C C . ASP A 1 238 ? 3.936 -11.778 -0.037 1.00 93.12 238 ASP A C 1
ATOM 1805 O O . ASP A 1 238 ? 4.951 -11.582 0.634 1.00 93.12 238 ASP A O 1
ATOM 1809 N N . LEU A 1 239 ? 2.823 -11.064 0.138 1.00 94.62 239 LEU A N 1
ATOM 1810 C CA . LEU A 1 239 ? 2.725 -9.923 1.046 1.00 94.62 239 LEU A CA 1
ATOM 1811 C C . LEU A 1 239 ? 1.938 -10.262 2.299 1.00 94.62 239 LEU A C 1
ATOM 1813 O O . LEU A 1 239 ? 0.777 -10.655 2.231 1.00 94.62 239 LEU A O 1
ATOM 1817 N N . THR A 1 240 ? 2.530 -9.957 3.449 1.00 95.94 240 THR A N 1
ATOM 1818 C CA . THR A 1 240 ? 1.822 -9.913 4.728 1.00 95.94 240 THR A CA 1
ATOM 1819 C C . THR A 1 240 ? 1.849 -8.489 5.269 1.00 95.94 240 THR A C 1
ATOM 1821 O O . THR A 1 240 ? 2.914 -7.938 5.523 1.00 95.94 240 THR A O 1
ATOM 1824 N N . LEU A 1 241 ? 0.678 -7.878 5.445 1.00 98.12 241 LEU A N 1
ATOM 1825 C CA . LEU A 1 241 ? 0.529 -6.559 6.063 1.00 98.12 241 LEU A CA 1
ATOM 1826 C C . LEU A 1 241 ? -0.068 -6.727 7.460 1.00 98.12 241 LEU A C 1
ATOM 1828 O O . LEU A 1 241 ? -1.082 -7.408 7.613 1.00 98.12 241 LEU A O 1
ATOM 1832 N N . VAL A 1 242 ? 0.558 -6.119 8.467 1.00 98.62 242 VAL A N 1
ATOM 1833 C CA . VAL A 1 242 ? 0.125 -6.194 9.869 1.00 98.62 242 VAL A CA 1
ATOM 1834 C C . VAL A 1 242 ? 0.025 -4.773 10.442 1.00 98.62 242 VAL A C 1
ATOM 1836 O O . VAL A 1 242 ? 1.009 -4.266 10.989 1.00 98.62 242 VAL A O 1
ATOM 1839 N N . PRO A 1 243 ? -1.135 -4.101 10.291 1.00 98.56 243 PRO A N 1
ATOM 1840 C CA . PRO A 1 243 ? -1.381 -2.809 10.921 1.00 98.56 243 PRO A CA 1
ATOM 1841 C C . PRO A 1 243 ? -1.605 -3.007 12.427 1.00 98.56 243 PRO A C 1
ATOM 1843 O O . PRO A 1 243 ? -2.627 -3.555 12.844 1.00 98.56 243 PRO A O 1
ATOM 1846 N N . TYR A 1 244 ? -0.616 -2.606 13.223 1.00 98.75 244 TYR A N 1
ATOM 1847 C CA . TYR A 1 244 ? -0.625 -2.598 14.692 1.00 98.75 244 TYR A CA 1
ATOM 1848 C C . TYR A 1 244 ? 0.570 -1.782 15.200 1.00 98.75 244 TYR A C 1
ATOM 1850 O O . TYR A 1 244 ? 0.401 -0.794 15.914 1.00 98.75 244 TYR A O 1
ATOM 1858 N N . GLY A 1 245 ? 1.774 -2.174 14.765 1.00 97.81 245 GLY A N 1
ATOM 1859 C CA . GLY A 1 245 ? 3.036 -1.501 15.060 1.00 97.81 245 GLY A CA 1
ATOM 1860 C C . GLY A 1 245 ? 3.343 -1.397 16.551 1.00 97.81 245 GLY A C 1
ATOM 1861 O O . GLY A 1 245 ? 3.299 -2.397 17.259 1.00 97.81 245 GLY A O 1
ATOM 1862 N N . ASN A 1 246 ? 3.645 -0.193 17.034 1.00 98.31 246 ASN A N 1
ATOM 1863 C CA . ASN A 1 246 ? 3.972 0.058 18.437 1.00 98.31 246 ASN A CA 1
ATOM 1864 C C . ASN A 1 246 ? 2.739 0.256 19.334 1.00 98.31 246 ASN A C 1
ATOM 1866 O O . ASN A 1 246 ? 2.886 0.723 20.473 1.00 98.31 246 ASN A O 1
ATOM 1870 N N . ALA A 1 247 ? 1.532 -0.050 18.846 1.00 98.25 247 ALA A N 1
ATOM 1871 C CA . ALA A 1 247 ? 0.341 -0.029 19.680 1.00 98.25 247 ALA A CA 1
ATOM 1872 C C . ALA A 1 247 ? 0.512 -0.941 20.908 1.00 98.25 247 ALA A C 1
ATOM 1874 O O . ALA A 1 247 ? 1.295 -1.897 20.924 1.00 98.25 247 ALA A O 1
ATOM 1875 N N . LYS A 1 248 ? -0.209 -0.606 21.975 1.00 97.94 248 LYS A N 1
ATOM 1876 C CA . LYS A 1 248 ? -0.284 -1.406 23.197 1.00 97.94 248 LYS A CA 1
ATOM 1877 C C . LYS A 1 248 ? -1.705 -1.879 23.409 1.00 97.94 248 LYS A C 1
ATOM 1879 O O . LYS A 1 248 ? -2.642 -1.107 23.221 1.00 97.94 248 LYS A O 1
ATOM 1884 N N . GLU A 1 249 ? -1.833 -3.124 23.831 1.00 97.06 249 GLU A N 1
ATOM 1885 C CA . GLU A 1 249 ? -3.100 -3.743 24.175 1.00 97.06 249 GLU A CA 1
ATOM 1886 C C . GLU A 1 249 ? -3.241 -3.850 25.696 1.00 97.06 249 GLU A C 1
ATOM 1888 O O . GLU A 1 249 ? -2.284 -4.132 26.421 1.00 97.06 249 GLU A O 1
ATOM 1893 N N . SER A 1 250 ? -4.457 -3.620 26.173 1.00 96.75 250 SER A N 1
ATOM 1894 C CA . SER A 1 250 ? -4.908 -3.959 27.520 1.00 96.75 250 SER A CA 1
ATOM 1895 C C . SER A 1 250 ? -6.299 -4.579 27.448 1.00 96.75 250 SER A C 1
ATOM 1897 O O . SER A 1 250 ? -7.011 -4.378 26.469 1.00 96.75 250 SER A O 1
ATOM 1899 N N . ILE A 1 251 ? -6.707 -5.300 28.487 1.00 95.44 251 ILE A N 1
ATOM 1900 C CA . ILE A 1 251 ? -8.029 -5.931 28.556 1.00 95.44 251 ILE A CA 1
ATOM 1901 C C . ILE A 1 251 ? -8.940 -5.094 29.459 1.00 95.44 251 ILE A C 1
ATOM 1903 O O . ILE A 1 251 ? -8.539 -4.735 30.566 1.00 95.44 251 ILE A O 1
ATOM 1907 N N . ASP A 1 252 ? -10.155 -4.809 28.990 1.00 92.88 252 ASP A N 1
ATOM 1908 C CA . ASP A 1 252 ? -11.245 -4.216 29.770 1.00 92.88 252 ASP A CA 1
ATOM 1909 C C . ASP A 1 252 ? -12.503 -5.088 29.628 1.00 92.88 252 ASP A C 1
ATOM 1911 O O . ASP A 1 252 ? -13.157 -5.115 28.580 1.00 92.88 252 ASP A O 1
ATOM 1915 N N . GLY A 1 253 ? -12.795 -5.878 30.666 1.00 91.94 253 GLY A N 1
ATOM 1916 C CA . GLY A 1 253 ? -13.800 -6.942 30.604 1.00 91.94 253 GLY A CA 1
ATOM 1917 C C . GLY A 1 253 ? -13.454 -7.978 29.530 1.00 91.94 253 GLY A C 1
ATOM 1918 O O . GLY A 1 253 ? -12.376 -8.565 29.563 1.00 91.94 253 GLY A O 1
ATOM 1919 N N . ASP A 1 254 ? -14.357 -8.165 28.567 1.00 89.94 254 ASP A N 1
ATOM 1920 C CA . ASP A 1 254 ? -14.183 -9.092 27.438 1.00 89.94 254 ASP A CA 1
ATOM 1921 C C . ASP A 1 254 ? -13.654 -8.403 26.163 1.00 89.94 254 ASP A C 1
ATOM 1923 O O . ASP A 1 254 ? -13.630 -9.010 25.090 1.00 89.94 254 ASP A O 1
ATOM 1927 N N . ARG A 1 255 ? -13.257 -7.123 26.239 1.00 94.12 255 ARG A N 1
ATOM 1928 C CA . ARG A 1 255 ? -12.823 -6.332 25.078 1.00 94.12 255 ARG A CA 1
ATOM 1929 C C . ARG A 1 255 ? -11.358 -5.927 25.192 1.00 94.12 255 ARG A C 1
ATOM 1931 O O . ARG A 1 255 ? -10.897 -5.470 26.237 1.00 94.12 255 ARG A O 1
ATOM 1938 N N . TYR A 1 256 ? -10.638 -6.016 24.078 1.00 97.75 256 TYR A N 1
ATOM 1939 C CA . TYR A 1 256 ? -9.286 -5.476 23.975 1.00 97.75 256 TYR A CA 1
ATOM 1940 C C . TYR A 1 256 ? -9.334 -3.967 23.723 1.00 97.75 256 TYR A C 1
ATOM 1942 O O . TYR A 1 256 ? -10.043 -3.488 22.834 1.00 97.75 256 TYR A O 1
ATOM 1950 N N . ILE A 1 257 ? -8.574 -3.206 24.500 1.00 97.62 257 ILE A N 1
ATOM 1951 C CA . ILE A 1 257 ? -8.407 -1.763 24.353 1.00 97.62 257 ILE A CA 1
ATOM 1952 C C . ILE A 1 257 ? -7.018 -1.502 23.790 1.00 97.62 257 ILE A C 1
ATOM 1954 O O . ILE A 1 257 ? -6.017 -1.950 24.350 1.00 97.62 257 ILE A O 1
ATOM 1958 N N . PHE A 1 258 ? -6.967 -0.757 22.690 1.00 98.25 258 PHE A N 1
ATOM 1959 C CA . PHE A 1 258 ? -5.733 -0.445 21.981 1.00 98.25 258 PHE A CA 1
ATOM 1960 C C . PHE A 1 258 ? -5.341 1.006 22.218 1.00 98.25 258 PHE A C 1
ATOM 1962 O O . PHE A 1 258 ? -6.158 1.909 22.061 1.00 98.25 258 PHE A O 1
ATOM 1969 N N . LYS A 1 259 ? -4.073 1.230 22.559 1.00 98.44 259 LYS A N 1
ATOM 1970 C CA . LYS A 1 259 ? -3.475 2.556 22.688 1.00 98.44 259 LYS A CA 1
ATOM 1971 C C . LYS A 1 259 ? -2.373 2.724 21.651 1.00 98.44 259 LYS A C 1
ATOM 1973 O O . LYS A 1 259 ? -1.365 2.021 21.703 1.00 98.44 259 LYS A O 1
ATOM 1978 N N . CYS A 1 260 ? -2.556 3.677 20.744 1.00 98.50 260 CYS A N 1
ATOM 1979 C CA . CYS A 1 260 ? -1.644 3.944 19.633 1.00 98.50 260 CYS A CA 1
ATOM 1980 C C . CYS A 1 260 ? -0.763 5.177 19.895 1.00 98.50 260 CYS A C 1
ATOM 1982 O O . CYS A 1 260 ? -1.123 6.048 20.692 1.00 98.50 260 CYS A O 1
ATOM 1984 N N . GLN A 1 261 ? 0.404 5.256 19.246 1.00 96.12 261 GLN A N 1
ATOM 1985 C CA . GLN A 1 261 ? 1.386 6.323 19.483 1.00 96.12 261 GLN A CA 1
ATOM 1986 C C . GLN A 1 261 ? 0.901 7.679 18.964 1.00 96.12 261 GLN A C 1
ATOM 1988 O O . GLN A 1 261 ? 1.116 8.703 19.612 1.00 96.12 261 GLN A O 1
ATOM 1993 N N . HIS A 1 262 ? 0.191 7.680 17.838 1.00 94.56 262 HIS A N 1
ATOM 1994 C CA . HIS A 1 262 ? -0.356 8.872 17.195 1.00 94.56 262 HIS A CA 1
ATOM 1995 C C . HIS A 1 262 ? -1.840 9.106 17.556 1.00 94.56 262 HIS A C 1
ATOM 1997 O O . HIS A 1 262 ? -2.554 9.837 16.870 1.00 94.56 262 HIS A O 1
ATOM 2003 N N . GLY A 1 263 ? -2.305 8.512 18.663 1.00 97.75 263 GLY A N 1
ATOM 2004 C CA . GLY A 1 263 ? -3.645 8.702 19.224 1.00 97.75 263 GLY A CA 1
ATOM 2005 C C . GLY A 1 263 ? -4.749 7.880 18.549 1.00 97.75 263 GLY A C 1
ATOM 2006 O O . GLY A 1 263 ? -4.499 6.987 17.743 1.00 97.75 263 GLY A O 1
ATOM 2007 N N . GLU A 1 264 ? -6.002 8.197 18.883 1.00 97.75 264 GLU A N 1
ATOM 2008 C CA . GLU A 1 264 ? -7.185 7.412 18.482 1.00 97.75 264 GLU A CA 1
ATOM 2009 C C . GLU A 1 264 ? -7.381 7.307 16.965 1.00 97.75 264 GLU A C 1
ATOM 2011 O O . GLU A 1 264 ? -7.914 6.316 16.470 1.00 97.75 264 GLU A O 1
ATOM 2016 N N . GLN A 1 265 ? -6.933 8.310 16.205 1.00 97.81 265 GLN A N 1
ATOM 2017 C CA . GLN A 1 265 ? -7.031 8.275 14.746 1.00 97.81 265 GLN A CA 1
ATOM 2018 C C . GLN A 1 265 ? -6.161 7.168 14.147 1.00 97.81 265 GLN A C 1
ATOM 2020 O O . GLN A 1 265 ? -6.597 6.502 13.216 1.00 97.81 265 GLN A O 1
ATOM 2025 N N . GLU A 1 266 ? -4.975 6.917 14.702 1.00 98.56 266 GLU A N 1
ATOM 2026 C CA . GLU A 1 266 ? -4.134 5.798 14.276 1.00 98.56 266 GLU A CA 1
ATOM 2027 C C . GLU A 1 266 ? -4.751 4.454 14.638 1.00 98.56 266 GLU A C 1
ATOM 2029 O O . GLU A 1 266 ? -4.764 3.548 13.811 1.00 98.56 266 GLU A O 1
ATOM 2034 N N . CYS A 1 267 ? -5.317 4.326 15.839 1.00 98.50 267 CYS A N 1
ATOM 2035 C CA . CYS A 1 267 ? -6.017 3.104 16.226 1.00 98.50 267 CYS A CA 1
ATOM 2036 C C . CYS A 1 267 ? -7.200 2.822 15.293 1.00 98.50 267 CYS A C 1
ATOM 2038 O O . CYS A 1 267 ? -7.356 1.698 14.814 1.00 98.50 267 CYS A O 1
ATOM 2040 N N . ALA A 1 268 ? -7.992 3.844 14.961 1.00 98.50 268 ALA A N 1
ATOM 2041 C CA . ALA A 1 268 ? -9.078 3.724 13.997 1.00 98.50 268 ALA A CA 1
ATOM 2042 C C . ALA A 1 268 ? -8.571 3.391 12.580 1.00 98.50 268 ALA A C 1
ATOM 2044 O O . ALA A 1 268 ? -9.157 2.540 11.911 1.00 98.50 268 ALA A O 1
ATOM 2045 N N . GLY A 1 269 ? -7.471 4.005 12.131 1.00 98.44 269 GLY A N 1
ATOM 2046 C CA . GLY A 1 269 ? -6.826 3.693 10.853 1.00 98.44 269 GLY A CA 1
ATOM 2047 C C . GLY A 1 269 ? -6.348 2.242 10.788 1.00 98.44 269 GLY A C 1
ATOM 2048 O O . GLY A 1 269 ? -6.757 1.503 9.893 1.00 98.44 269 GLY A O 1
ATOM 2049 N N . ASN A 1 270 ? -5.593 1.794 11.796 1.00 98.75 270 ASN A N 1
ATOM 2050 C CA . ASN A 1 270 ? -5.120 0.414 11.912 1.00 98.75 270 ASN A CA 1
ATOM 2051 C C . ASN A 1 270 ? -6.298 -0.569 11.852 1.00 98.75 270 ASN A C 1
ATOM 2053 O O . ASN A 1 270 ? -6.236 -1.581 11.157 1.00 98.75 270 ASN A O 1
ATOM 2057 N N . MET A 1 271 ? -7.390 -0.260 12.557 1.00 98.69 271 MET A N 1
ATOM 2058 C CA . MET A 1 271 ? -8.590 -1.093 12.621 1.00 98.69 271 MET A CA 1
ATOM 2059 C C . MET A 1 271 ? -9.304 -1.204 11.268 1.00 98.69 271 MET A C 1
ATOM 2061 O O . MET A 1 271 ? -9.688 -2.300 10.851 1.00 98.69 271 MET A O 1
ATOM 2065 N N . ILE A 1 272 ? -9.444 -0.087 10.547 1.00 98.62 272 ILE A N 1
ATOM 2066 C CA . ILE A 1 272 ? -10.010 -0.068 9.192 1.00 98.62 272 ILE A CA 1
ATOM 2067 C C . ILE A 1 272 ? -9.152 -0.918 8.250 1.00 98.62 272 ILE A C 1
ATOM 2069 O O . ILE A 1 272 ? -9.688 -1.745 7.511 1.00 98.62 272 ILE A O 1
ATOM 2073 N N . GLU A 1 273 ? -7.830 -0.760 8.288 1.00 98.50 273 GLU A N 1
ATOM 2074 C CA . GLU A 1 273 ? -6.907 -1.500 7.424 1.00 98.50 273 GLU A CA 1
ATOM 2075 C C . GLU A 1 273 ? -6.880 -3.001 7.741 1.00 98.50 273 GLU A C 1
ATOM 2077 O O . GLU A 1 273 ? -6.924 -3.827 6.827 1.00 98.50 273 GLU A O 1
ATOM 2082 N N . ALA A 1 274 ? -6.919 -3.370 9.023 1.00 98.44 274 ALA A N 1
ATOM 2083 C CA . ALA A 1 274 ? -7.054 -4.753 9.472 1.00 98.44 274 ALA A CA 1
ATOM 2084 C C . ALA A 1 274 ? -8.347 -5.402 8.940 1.00 98.44 274 ALA A C 1
ATOM 2086 O O . ALA A 1 274 ? -8.328 -6.508 8.389 1.00 98.44 274 ALA A O 1
ATOM 2087 N N . CYS A 1 275 ? -9.471 -4.687 9.024 1.00 98.50 275 CYS A N 1
ATOM 2088 C CA . CYS A 1 275 ? -10.741 -5.138 8.464 1.00 98.50 275 CYS A CA 1
ATOM 2089 C C . CYS A 1 275 ? -10.721 -5.221 6.931 1.00 98.50 275 CYS A C 1
ATOM 2091 O O . CYS A 1 275 ? -11.289 -6.157 6.368 1.00 98.50 275 CYS A O 1
ATOM 2093 N N . LEU A 1 276 ? -10.050 -4.298 6.233 1.00 98.00 276 LEU A N 1
ATOM 2094 C CA . LEU A 1 276 ? -9.887 -4.367 4.777 1.00 98.00 276 LEU A CA 1
ATOM 2095 C C . LEU A 1 276 ? -9.137 -5.631 4.353 1.00 98.00 276 LEU A C 1
ATOM 2097 O O . LEU A 1 276 ? -9.593 -6.324 3.437 1.00 98.00 276 LEU A O 1
ATOM 2101 N N . LEU A 1 277 ? -8.034 -5.948 5.036 1.00 96.75 277 LEU A N 1
ATOM 2102 C CA . LEU A 1 277 ? -7.242 -7.159 4.798 1.00 96.75 277 LEU A CA 1
ATOM 2103 C C . LEU A 1 277 ? -8.088 -8.421 4.981 1.00 96.75 277 LEU A C 1
ATOM 2105 O O . LEU A 1 277 ? -8.066 -9.306 4.125 1.00 96.75 277 LEU A O 1
ATOM 2109 N N . ASN A 1 278 ? -8.898 -8.464 6.041 1.00 95.94 278 ASN A N 1
ATOM 2110 C CA . ASN A 1 278 ? -9.777 -9.594 6.323 1.00 95.94 278 ASN A CA 1
ATOM 2111 C C . ASN A 1 278 ? -10.936 -9.731 5.315 1.00 95.94 278 ASN A C 1
ATOM 2113 O O . ASN A 1 278 ? -11.293 -10.839 4.925 1.00 95.94 278 ASN A O 1
ATOM 2117 N N . LEU A 1 279 ? -11.536 -8.620 4.876 1.00 94.50 279 LEU A N 1
ATOM 2118 C CA . LEU A 1 279 ? -12.751 -8.639 4.050 1.00 94.50 279 LEU A CA 1
ATOM 2119 C C . LEU A 1 279 ? -12.494 -8.718 2.539 1.00 94.50 279 LEU A C 1
ATOM 2121 O O . LEU A 1 279 ? -13.412 -9.071 1.796 1.00 94.50 279 LEU A O 1
ATOM 2125 N N . THR A 1 280 ? -11.307 -8.329 2.061 1.00 88.06 280 THR A N 1
ATOM 2126 C CA . THR A 1 280 ? -11.070 -8.112 0.617 1.00 88.06 280 THR A CA 1
ATOM 2127 C C . THR A 1 280 ? -9.818 -8.785 0.051 1.00 88.06 280 THR A C 1
ATOM 2129 O O . THR A 1 280 ? -9.559 -8.666 -1.152 1.00 88.06 280 THR A O 1
ATOM 2132 N N . SER A 1 281 ? -9.069 -9.523 0.880 1.00 79.19 281 SER A N 1
ATOM 2133 C CA . SER A 1 281 ? -7.881 -10.296 0.487 1.00 79.19 281 SER A CA 1
ATOM 2134 C C . SER A 1 281 ? -6.915 -9.474 -0.388 1.00 79.19 281 SER A C 1
ATOM 2136 O O . SER A 1 281 ? -6.404 -8.448 0.056 1.00 79.19 281 SER A O 1
ATOM 2138 N N . SER A 1 282 ? -6.684 -9.865 -1.650 1.00 72.12 282 SER A N 1
ATOM 2139 C CA . SER A 1 282 ? -5.701 -9.230 -2.544 1.00 72.12 282 SER A CA 1
ATOM 2140 C C . SER A 1 282 ? -6.037 -7.791 -2.949 1.00 72.12 282 SER A C 1
ATOM 2142 O O . SER A 1 282 ? -5.138 -7.038 -3.322 1.00 72.12 282 SER A O 1
ATOM 2144 N N . LYS A 1 283 ? -7.307 -7.366 -2.867 1.00 83.31 283 LYS A N 1
ATOM 2145 C CA . LYS A 1 283 ? -7.701 -5.985 -3.203 1.00 83.31 283 LYS A CA 1
ATOM 2146 C C . LYS A 1 283 ? -7.445 -4.997 -2.065 1.00 83.31 283 LYS A C 1
ATOM 2148 O O . LYS A 1 283 ? -7.360 -3.797 -2.329 1.00 83.31 283 LYS A O 1
ATOM 2153 N N . ALA A 1 284 ? -7.277 -5.492 -0.836 1.00 92.25 284 ALA A N 1
ATOM 2154 C CA . ALA A 1 284 ? -7.037 -4.668 0.345 1.00 92.25 284 ALA A CA 1
ATOM 2155 C C . ALA A 1 284 ? -5.821 -3.761 0.155 1.00 92.25 284 ALA A C 1
ATOM 2157 O O . ALA A 1 284 ? -5.872 -2.579 0.486 1.00 92.25 284 ALA A O 1
ATOM 2158 N N . PHE A 1 285 ? -4.750 -4.284 -0.450 1.00 93.62 285 PHE A N 1
ATOM 2159 C CA . PHE A 1 285 ? -3.502 -3.539 -0.546 1.00 93.62 285 PHE A CA 1
ATOM 2160 C C . PHE A 1 285 ? -3.618 -2.273 -1.409 1.00 93.62 285 PHE A C 1
ATOM 2162 O O . PHE A 1 285 ? -3.054 -1.240 -1.060 1.00 93.62 285 PHE A O 1
ATOM 2169 N N . SER A 1 286 ? -4.399 -2.301 -2.494 1.00 92.94 286 SER A N 1
ATOM 2170 C CA . SER A 1 286 ? -4.649 -1.100 -3.306 1.00 92.94 286 SER A CA 1
ATOM 2171 C C . SER A 1 286 ? -5.465 -0.042 -2.559 1.00 92.94 286 SER A C 1
ATOM 2173 O O . SER A 1 286 ? -5.204 1.150 -2.721 1.00 92.94 286 SER A O 1
ATOM 2175 N N . VAL A 1 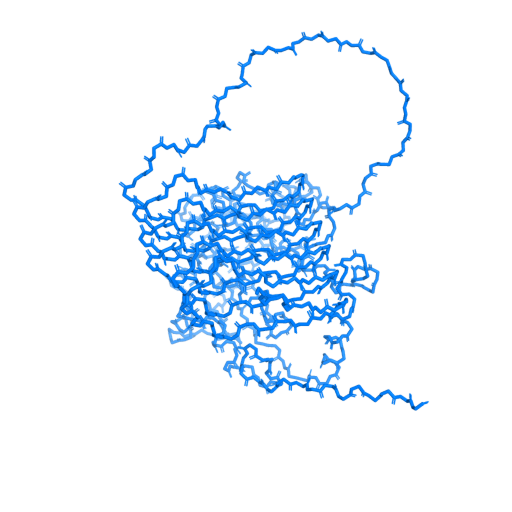287 ? -6.415 -0.462 -1.715 1.00 96.06 287 VAL A N 1
ATOM 2176 C CA . VAL A 1 287 ? -7.184 0.456 -0.857 1.00 96.06 287 VAL A CA 1
ATOM 2177 C C . VAL A 1 287 ? -6.269 1.091 0.188 1.00 96.06 287 VAL A C 1
ATOM 2179 O O . VAL A 1 287 ? -6.257 2.314 0.308 1.00 96.06 287 VAL A O 1
ATOM 2182 N N . ILE A 1 288 ? -5.466 0.279 0.882 1.00 97.88 288 ILE A N 1
ATOM 2183 C CA . ILE A 1 288 ? -4.514 0.737 1.904 1.00 97.88 288 ILE A CA 1
ATOM 2184 C C . ILE A 1 288 ? -3.503 1.703 1.284 1.00 97.88 288 ILE A C 1
ATOM 2186 O O . ILE A 1 288 ? -3.313 2.799 1.789 1.00 97.88 288 ILE A O 1
ATOM 2190 N N . TYR A 1 289 ? -2.931 1.376 0.122 1.00 96.25 289 TYR A N 1
ATOM 2191 C CA . TYR A 1 289 ? -2.052 2.292 -0.610 1.00 96.25 289 TYR A CA 1
ATOM 2192 C C . TYR A 1 289 ? -2.714 3.644 -0.913 1.00 96.25 289 TYR A C 1
ATOM 2194 O O . TYR A 1 289 ? -2.081 4.688 -0.768 1.00 96.25 289 TYR A O 1
ATOM 2202 N N . CYS A 1 290 ? -3.980 3.639 -1.339 1.00 96.94 290 CYS A N 1
ATOM 2203 C CA . CYS A 1 290 ? -4.727 4.864 -1.614 1.00 96.94 290 CYS A CA 1
ATOM 2204 C C . CYS A 1 290 ? -4.939 5.710 -0.353 1.00 96.94 290 CYS A C 1
ATOM 2206 O O . CYS A 1 290 ? -4.729 6.923 -0.398 1.00 96.94 290 CYS A O 1
ATOM 2208 N N . MET A 1 291 ? -5.309 5.072 0.761 1.00 97.50 291 MET A N 1
ATOM 2209 C CA . MET A 1 291 ? -5.447 5.727 2.064 1.00 97.50 291 MET A CA 1
ATOM 2210 C C . MET A 1 291 ? -4.117 6.335 2.499 1.00 97.50 291 MET A C 1
ATOM 2212 O O . MET A 1 291 ? -4.040 7.518 2.822 1.00 97.50 291 MET A O 1
ATOM 2216 N N . GLU A 1 292 ? -3.048 5.554 2.397 1.00 95.38 292 GLU A N 1
ATOM 2217 C CA . GLU A 1 292 ? -1.730 5.933 2.883 1.00 95.38 292 GLU A CA 1
ATOM 2218 C C . GLU A 1 292 ? -1.021 6.974 2.025 1.00 95.38 292 GLU A C 1
ATOM 2220 O O . GLU A 1 292 ? -0.109 7.657 2.492 1.00 95.38 292 GLU A O 1
ATOM 2225 N N . LEU A 1 293 ? -1.464 7.162 0.784 1.00 92.75 293 LEU A N 1
ATOM 2226 C CA . LEU A 1 293 ? -1.005 8.241 -0.082 1.00 92.75 293 LEU A CA 1
ATOM 2227 C C . LEU A 1 293 ? -1.709 9.580 0.204 1.00 92.75 293 LEU A C 1
ATOM 2229 O O . LEU A 1 293 ? -1.182 10.633 -0.164 1.00 92.75 293 LEU A O 1
ATOM 2233 N N . ALA A 1 294 ? -2.901 9.561 0.808 1.00 92.81 294 ALA A N 1
ATOM 2234 C CA . ALA A 1 294 ? -3.688 10.764 1.066 1.00 92.81 294 ALA A CA 1
ATOM 2235 C C . ALA A 1 294 ? -3.079 11.629 2.181 1.00 92.81 294 ALA A C 1
ATOM 2237 O O . ALA A 1 294 ? -2.277 11.168 2.977 1.00 92.81 294 ALA A O 1
ATOM 2238 N N . GLU A 1 295 ? -3.464 12.900 2.285 1.00 90.00 295 GLU A N 1
ATOM 2239 C CA . GLU A 1 295 ? -3.032 13.729 3.423 1.00 90.00 295 GLU A CA 1
ATOM 2240 C C . GLU A 1 295 ? -3.576 13.177 4.753 1.00 90.00 295 GLU A C 1
ATOM 2242 O O . GLU A 1 295 ? -2.839 13.057 5.730 1.00 90.00 295 GLU A O 1
ATOM 2247 N N . ASP A 1 296 ? -4.844 12.762 4.740 1.00 93.56 296 ASP A N 1
ATOM 2248 C CA . ASP A 1 296 ? -5.571 12.177 5.865 1.00 93.56 296 ASP A CA 1
ATOM 2249 C C . ASP A 1 296 ? -6.115 10.793 5.449 1.00 93.56 296 ASP A C 1
ATOM 2251 O O . ASP A 1 296 ? -7.073 10.729 4.662 1.00 93.56 296 ASP A O 1
ATOM 2255 N N . PRO A 1 297 ? -5.509 9.688 5.934 1.00 92.50 297 PRO A N 1
ATOM 2256 C CA . PRO A 1 297 ? -5.903 8.334 5.547 1.00 92.50 297 PRO A CA 1
ATOM 2257 C C . PRO A 1 297 ? -7.360 7.998 5.880 1.00 92.50 297 PRO A C 1
ATOM 2259 O O . PRO A 1 297 ? -8.053 7.373 5.073 1.00 92.50 297 PRO A O 1
ATOM 2262 N N . LEU A 1 298 ? -7.866 8.462 7.029 1.00 95.06 298 LEU A N 1
ATOM 2263 C CA . LEU A 1 298 ? -9.220 8.151 7.490 1.00 95.06 298 LEU A CA 1
ATOM 2264 C C . LEU A 1 298 ? -10.269 8.877 6.649 1.00 95.06 298 LEU A C 1
ATOM 2266 O O . LEU A 1 298 ? -11.269 8.275 6.255 1.00 95.06 298 LEU A O 1
ATOM 2270 N N . LYS A 1 299 ? -10.038 10.154 6.314 1.00 94.69 299 LYS A N 1
ATOM 2271 C CA . LYS A 1 299 ? -10.942 10.890 5.413 1.00 94.69 299 LYS A CA 1
ATOM 2272 C C . LYS A 1 299 ? -10.954 10.301 4.003 1.00 94.69 299 LYS A C 1
ATOM 2274 O O . LYS A 1 299 ? -11.994 10.327 3.345 1.00 94.69 299 LYS A O 1
ATOM 2279 N N . ALA A 1 300 ? -9.825 9.767 3.538 1.00 96.31 300 ALA A N 1
ATOM 2280 C CA . ALA A 1 300 ? -9.718 9.154 2.217 1.00 96.31 300 ALA A CA 1
ATOM 2281 C C . ALA A 1 300 ? -10.320 7.741 2.142 1.00 96.31 300 ALA A C 1
ATOM 2283 O O . ALA A 1 300 ? -10.739 7.326 1.059 1.00 96.31 300 ALA A O 1
ATOM 2284 N N . ALA A 1 301 ? -10.412 7.024 3.269 1.00 95.94 301 ALA A N 1
ATOM 2285 C CA . ALA A 1 301 ? -10.809 5.617 3.338 1.00 95.94 301 ALA A CA 1
ATOM 2286 C C . ALA A 1 301 ? -12.052 5.281 2.507 1.00 95.94 301 ALA A C 1
ATOM 2288 O O . ALA A 1 301 ? -12.009 4.385 1.666 1.00 95.94 301 ALA A O 1
ATOM 2289 N N . ARG A 1 302 ? -13.144 6.039 2.660 1.00 96.00 302 ARG A N 1
ATOM 2290 C CA . ARG A 1 302 ? -14.392 5.770 1.928 1.00 96.00 302 ARG A CA 1
ATOM 2291 C C . ARG A 1 302 ? -14.227 5.885 0.414 1.00 96.00 302 ARG A C 1
ATOM 2293 O O . ARG A 1 302 ? -14.688 5.007 -0.313 1.00 96.00 302 ARG A O 1
ATOM 2300 N N . ALA A 1 303 ? -13.562 6.939 -0.055 1.00 96.00 303 ALA A N 1
ATOM 2301 C CA . ALA A 1 303 ? -13.315 7.145 -1.479 1.00 96.00 303 ALA A CA 1
ATOM 2302 C C . ALA A 1 303 ? -12.378 6.064 -2.045 1.00 96.00 303 ALA A C 1
ATOM 2304 O O . ALA A 1 303 ? -12.621 5.541 -3.130 1.00 96.00 303 ALA A O 1
ATOM 2305 N N . CYS A 1 304 ? -11.352 5.672 -1.287 1.00 95.19 304 CYS A N 1
ATOM 2306 C CA . CYS A 1 304 ? -10.439 4.597 -1.667 1.00 95.19 304 CYS A CA 1
ATOM 2307 C C . CYS A 1 304 ? -11.149 3.239 -1.761 1.00 95.19 304 CYS A C 1
ATOM 2309 O O . CYS A 1 304 ? -10.960 2.510 -2.735 1.00 95.19 304 CYS A O 1
ATOM 2311 N N . VAL A 1 305 ? -12.020 2.908 -0.804 1.00 95.62 305 VAL A N 1
ATOM 2312 C CA . VAL A 1 305 ? -12.832 1.682 -0.853 1.00 95.62 305 VAL A CA 1
ATOM 2313 C C . VAL A 1 305 ? -13.724 1.676 -2.088 1.00 95.62 305 VAL A C 1
ATOM 2315 O O . VAL A 1 305 ? -13.729 0.696 -2.826 1.00 95.62 305 VAL A O 1
ATOM 2318 N N . GLN A 1 306 ? -14.419 2.780 -2.362 1.00 93.25 306 GLN A N 1
ATOM 2319 C CA . GLN A 1 306 ? -15.277 2.903 -3.543 1.00 93.25 306 GLN A CA 1
ATOM 2320 C C . GLN A 1 306 ? -14.496 2.751 -4.854 1.00 93.25 306 GLN A C 1
ATOM 2322 O O . GLN A 1 306 ? -14.993 2.127 -5.788 1.00 93.25 306 GLN A O 1
ATOM 2327 N N . ALA A 1 307 ? -13.271 3.279 -4.915 1.00 89.50 307 ALA A N 1
ATOM 2328 C CA . ALA A 1 307 ? -12.440 3.223 -6.112 1.00 89.50 307 ALA A CA 1
ATOM 2329 C C . ALA A 1 307 ? -11.902 1.814 -6.416 1.00 89.50 307 ALA A C 1
ATOM 2331 O O . ALA A 1 307 ? -11.866 1.412 -7.576 1.00 89.50 307 ALA A O 1
ATOM 2332 N N . PHE A 1 308 ? -11.474 1.058 -5.400 1.00 89.12 308 PHE A N 1
ATOM 2333 C CA . PHE A 1 308 ? -10.780 -0.222 -5.614 1.00 89.12 308 PHE A CA 1
ATOM 2334 C C . PHE A 1 308 ? -11.639 -1.455 -5.310 1.00 89.12 308 PHE A C 1
ATOM 2336 O O . PHE A 1 308 ? -11.383 -2.539 -5.842 1.00 89.12 308 PHE A O 1
ATOM 2343 N N . VAL A 1 309 ? -12.665 -1.312 -4.468 1.00 92.00 309 VAL A N 1
ATOM 2344 C CA . VAL A 1 309 ? -13.566 -2.396 -4.058 1.00 92.00 309 VAL A CA 1
ATOM 2345 C C . VAL A 1 309 ? -15.018 -1.891 -4.001 1.00 92.00 309 VAL A C 1
ATOM 2347 O O . VAL A 1 309 ? -15.637 -1.913 -2.938 1.00 92.00 309 VAL A O 1
ATOM 2350 N N . PRO A 1 310 ? -15.620 -1.491 -5.138 1.00 86.06 310 PRO A N 1
ATOM 2351 C CA . PRO A 1 310 ? -16.980 -0.937 -5.164 1.00 86.06 310 PRO A CA 1
ATOM 2352 C C . PRO A 1 310 ? -18.058 -1.898 -4.630 1.00 86.06 310 PRO A C 1
ATOM 2354 O O . PRO A 1 310 ? -19.133 -1.460 -4.237 1.00 86.06 310 PRO A O 1
ATOM 2357 N N . GLY A 1 311 ? -17.780 -3.208 -4.594 1.00 89.31 311 GLY A N 1
ATOM 2358 C CA . GLY A 1 311 ? -18.675 -4.215 -4.014 1.00 89.31 311 GLY A CA 1
ATOM 2359 C C . GLY A 1 311 ? -18.643 -4.309 -2.481 1.00 89.31 311 GLY A C 1
ATOM 2360 O O . GLY A 1 311 ? -19.491 -4.991 -1.909 1.00 89.31 311 GLY A O 1
ATOM 2361 N N . LEU A 1 312 ? -17.688 -3.663 -1.802 1.00 92.88 312 LEU A N 1
ATOM 2362 C CA . LEU A 1 312 ? -17.660 -3.596 -0.342 1.00 92.88 312 LEU A CA 1
ATOM 2363 C C . LEU A 1 312 ? -18.439 -2.361 0.120 1.00 92.88 312 LEU A C 1
ATOM 2365 O O . LEU A 1 312 ? -18.023 -1.229 -0.126 1.00 92.88 312 LEU A O 1
ATOM 2369 N N . SER A 1 313 ? -19.556 -2.568 0.822 1.00 95.56 313 SER A N 1
ATOM 2370 C CA . SER A 1 313 ? -20.288 -1.448 1.410 1.00 95.56 313 SER A CA 1
ATOM 2371 C C . SER A 1 313 ? -19.484 -0.808 2.544 1.00 95.56 313 SER A C 1
ATOM 2373 O O . SER A 1 313 ? -18.861 -1.490 3.362 1.00 95.56 313 SER A O 1
ATOM 2375 N N . TRP A 1 314 ? -19.529 0.525 2.606 1.00 96.25 314 TRP A N 1
ATOM 2376 C CA . TRP A 1 314 ? -18.880 1.291 3.672 1.00 96.25 314 TRP A CA 1
ATOM 2377 C C . TRP A 1 314 ? -19.397 0.887 5.058 1.00 96.25 314 TRP A C 1
ATOM 2379 O O . TRP A 1 314 ? -18.619 0.745 5.996 1.00 96.25 314 TRP A O 1
ATOM 2389 N N . GLU A 1 315 ? -20.701 0.636 5.170 1.00 97.75 315 GLU A N 1
ATOM 2390 C CA . GLU A 1 315 ? -21.336 0.180 6.408 1.00 97.75 315 GLU A CA 1
ATOM 2391 C C . GLU A 1 315 ? -20.757 -1.151 6.881 1.00 97.75 315 GLU A C 1
ATOM 2393 O O . GLU A 1 315 ? -20.336 -1.242 8.026 1.00 97.75 315 GLU A O 1
ATOM 2398 N N . LYS A 1 316 ? -20.624 -2.151 5.996 1.00 97.88 316 LYS A N 1
ATOM 2399 C CA . LYS A 1 316 ? -20.046 -3.455 6.354 1.00 97.88 316 LYS A CA 1
ATOM 2400 C C . LYS A 1 316 ? -18.606 -3.325 6.852 1.00 97.88 316 LYS A C 1
ATOM 2402 O O . LYS A 1 316 ? -18.225 -4.006 7.804 1.00 97.88 316 LYS A O 1
ATOM 2407 N N . LEU A 1 317 ? -17.811 -2.455 6.225 1.00 98.12 317 LEU A N 1
ATOM 2408 C CA . LEU A 1 317 ? -16.449 -2.178 6.675 1.00 98.12 317 LEU A CA 1
ATOM 2409 C C . LEU A 1 317 ? -16.438 -1.557 8.078 1.00 98.12 317 LEU A C 1
ATOM 2411 O O . LEU A 1 317 ? -15.703 -2.026 8.942 1.00 98.12 317 LEU A O 1
ATOM 2415 N N . MET A 1 318 ? -17.278 -0.552 8.326 1.00 98.25 318 MET A N 1
ATOM 2416 C CA . MET A 1 318 ? -17.344 0.107 9.634 1.00 98.25 318 MET A CA 1
ATOM 2417 C C . MET A 1 318 ? -17.974 -0.772 10.720 1.00 98.25 318 MET A C 1
ATOM 2419 O O . MET A 1 318 ? -17.582 -0.665 11.877 1.00 98.25 318 MET A O 1
ATOM 2423 N N . THR A 1 319 ? -18.885 -1.685 10.373 1.00 98.62 319 THR A N 1
ATOM 2424 C CA . THR A 1 319 ? -19.371 -2.727 11.290 1.00 98.62 319 THR A CA 1
ATOM 2425 C C . THR A 1 319 ? -18.229 -3.634 11.736 1.00 98.62 319 THR A C 1
ATOM 2427 O O . THR A 1 319 ? -18.144 -3.953 12.917 1.00 98.62 319 THR A O 1
ATOM 2430 N N . CYS A 1 320 ? -17.328 -4.018 10.824 1.00 98.56 320 CYS A N 1
ATOM 2431 C CA . CYS A 1 320 ? -16.118 -4.745 11.205 1.00 98.56 320 CYS A CA 1
ATOM 2432 C C . CYS A 1 320 ? -15.233 -3.884 12.111 1.00 98.56 320 CYS A C 1
ATOM 2434 O O . CYS A 1 320 ? -14.904 -4.319 13.210 1.00 98.56 320 CYS A O 1
ATOM 2436 N N . ALA A 1 321 ? -14.901 -2.662 11.683 1.00 98.25 321 ALA A N 1
ATOM 2437 C CA . ALA A 1 321 ? -13.930 -1.824 12.381 1.00 98.25 321 ALA A CA 1
ATOM 2438 C C . AL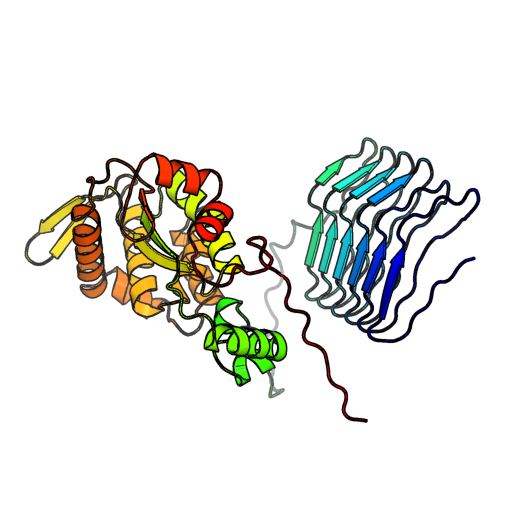A A 1 321 ? -14.384 -1.428 13.797 1.00 98.25 321 ALA A C 1
ATOM 2440 O O . ALA A 1 321 ? -13.576 -1.376 14.715 1.00 98.25 321 ALA A O 1
ATOM 2441 N N . ASN A 1 322 ? -15.679 -1.189 14.005 1.00 97.69 322 ASN A N 1
ATOM 2442 C CA . ASN A 1 322 ? -16.201 -0.794 15.316 1.00 97.69 322 ASN A CA 1
ATOM 2443 C C . ASN A 1 322 ? -16.628 -1.995 16.184 1.00 97.69 322 ASN A C 1
ATOM 2445 O O . ASN A 1 322 ? -16.830 -1.844 17.393 1.00 97.69 322 ASN A O 1
ATOM 2449 N N . GLY A 1 323 ? -16.790 -3.173 15.579 1.00 97.38 323 GLY A N 1
ATOM 2450 C CA . GLY A 1 323 ? -17.333 -4.369 16.219 1.00 97.38 323 GLY A CA 1
ATOM 2451 C C . GLY A 1 323 ? -16.281 -5.342 16.749 1.00 97.38 323 GLY A C 1
ATOM 2452 O O . GLY A 1 323 ? -15.072 -5.117 16.672 1.00 97.38 323 GLY A O 1
ATOM 2453 N N . ASP A 1 324 ? -16.768 -6.466 17.268 1.00 97.44 324 ASP A N 1
ATOM 2454 C CA . ASP A 1 324 ? -15.935 -7.494 17.906 1.00 97.44 324 ASP A CA 1
ATOM 2455 C C . ASP A 1 324 ? -15.012 -8.200 16.909 1.00 97.44 324 ASP A C 1
ATOM 2457 O O . ASP A 1 324 ? -13.903 -8.595 17.261 1.00 97.44 324 ASP A O 1
ATOM 2461 N N . LEU A 1 325 ? -15.426 -8.294 15.638 1.00 97.88 325 LEU A N 1
ATOM 2462 C CA . LEU A 1 325 ? -14.579 -8.838 14.578 1.00 97.88 325 LEU A CA 1
ATOM 2463 C C . LEU A 1 325 ? -13.300 -8.008 14.410 1.00 97.88 325 LEU A C 1
ATOM 2465 O O . LEU A 1 325 ? -12.212 -8.576 14.403 1.00 97.88 325 LEU A O 1
ATOM 2469 N N . GLY A 1 326 ? -13.413 -6.681 14.305 1.00 98.25 326 GLY A N 1
ATOM 2470 C CA . GLY A 1 326 ? -12.251 -5.797 14.230 1.00 98.25 326 GLY A CA 1
ATOM 2471 C C . GLY A 1 326 ? -11.385 -5.910 15.479 1.00 98.25 326 GLY A C 1
ATOM 2472 O O . GLY A 1 326 ? -10.174 -6.089 15.367 1.00 98.25 326 GLY A O 1
ATOM 2473 N N . ASN A 1 327 ? -12.008 -5.906 16.661 1.00 98.38 327 ASN A N 1
ATOM 2474 C CA . ASN A 1 327 ? -11.308 -6.060 17.935 1.00 98.38 327 ASN A CA 1
ATOM 2475 C C . ASN A 1 327 ? -10.463 -7.345 17.984 1.00 98.38 327 ASN A C 1
ATOM 2477 O O . ASN A 1 327 ? -9.275 -7.293 18.297 1.00 98.38 327 ASN A O 1
ATOM 2481 N N . HIS A 1 328 ? -11.046 -8.474 17.575 1.00 98.00 328 HIS A N 1
ATOM 2482 C CA . HIS A 1 328 ? -10.351 -9.754 17.511 1.00 98.00 328 HIS A CA 1
ATOM 2483 C C . HIS A 1 328 ? -9.231 -9.761 16.462 1.00 98.00 328 HIS A C 1
ATOM 2485 O O . HIS A 1 328 ? -8.140 -10.250 16.741 1.00 98.00 328 HIS A O 1
ATOM 2491 N N . ILE A 1 329 ? -9.453 -9.199 15.266 1.00 98.38 329 ILE A N 1
ATOM 2492 C CA . ILE A 1 329 ? -8.406 -9.113 14.233 1.00 98.38 329 ILE A CA 1
ATOM 2493 C C . ILE A 1 329 ? -7.235 -8.253 14.727 1.00 98.38 329 ILE A C 1
ATOM 2495 O O . ILE A 1 329 ? -6.078 -8.613 14.514 1.00 98.38 329 ILE A O 1
ATOM 2499 N N . MET A 1 330 ? -7.515 -7.138 15.404 1.00 98.50 330 MET A N 1
ATOM 2500 C CA . MET A 1 330 ? -6.478 -6.270 15.956 1.00 98.50 330 MET A CA 1
ATOM 2501 C C . MET A 1 330 ? -5.675 -6.975 17.055 1.00 98.50 330 MET A C 1
ATOM 2503 O O . MET A 1 330 ? -4.449 -6.890 17.047 1.00 98.50 330 MET A O 1
ATOM 2507 N N . HIS A 1 331 ? -6.333 -7.758 17.916 1.00 98.38 331 HIS A N 1
ATOM 2508 C CA . HIS A 1 331 ? -5.654 -8.628 18.879 1.00 98.38 331 HIS A CA 1
ATOM 2509 C C . HIS A 1 331 ? -4.759 -9.669 18.178 1.00 98.38 331 HIS A C 1
ATOM 2511 O O . HIS A 1 331 ? -3.598 -9.852 18.535 1.00 98.38 331 HIS A O 1
ATOM 2517 N N . GLN A 1 332 ? -5.234 -10.301 17.097 1.00 98.56 332 GLN A N 1
ATOM 2518 C CA . GLN A 1 332 ? -4.392 -11.207 16.303 1.00 98.56 332 GLN A CA 1
ATOM 2519 C C . GLN A 1 332 ? -3.177 -10.489 15.693 1.00 98.56 332 GLN A C 1
ATOM 2521 O O . GLN A 1 332 ? -2.095 -11.073 15.601 1.00 98.56 332 GLN A O 1
ATOM 2526 N N . ASN A 1 333 ? -3.320 -9.226 15.285 1.00 98.75 333 ASN A N 1
ATOM 2527 C CA . ASN A 1 333 ? -2.192 -8.424 14.818 1.00 98.75 333 ASN A CA 1
ATOM 2528 C C . ASN A 1 333 ? -1.220 -8.082 15.958 1.00 98.75 333 ASN A C 1
ATOM 2530 O O . ASN A 1 333 ? -0.009 -8.116 15.724 1.00 98.75 333 ASN A O 1
ATOM 2534 N N . ALA A 1 334 ? -1.716 -7.834 17.174 1.00 98.56 334 ALA A N 1
ATOM 2535 C CA . ALA A 1 334 ? -0.894 -7.669 18.372 1.00 98.56 334 ALA A CA 1
ATOM 2536 C C . ALA A 1 334 ? -0.026 -8.913 18.606 1.00 98.56 334 ALA A C 1
ATOM 2538 O O . ALA A 1 334 ? 1.201 -8.823 18.577 1.00 98.56 334 ALA A O 1
ATOM 2539 N N . LEU A 1 335 ? -0.650 -10.095 18.675 1.00 98.38 335 LEU A N 1
ATOM 2540 C CA . LEU A 1 335 ? 0.040 -11.376 18.863 1.00 98.38 335 LEU A CA 1
ATOM 2541 C C . LEU A 1 335 ? 1.087 -11.650 17.773 1.00 98.38 335 LEU A C 1
ATOM 2543 O O . LEU A 1 335 ? 2.205 -12.071 18.068 1.00 98.38 335 LEU A O 1
ATOM 2547 N N . LYS A 1 336 ? 0.762 -11.380 16.499 1.00 98.31 336 LYS A N 1
ATOM 2548 C CA . LYS A 1 336 ? 1.721 -11.511 15.385 1.00 98.31 336 LYS A CA 1
ATOM 2549 C C . LYS A 1 336 ? 2.924 -10.586 15.541 1.00 98.31 336 LYS A C 1
ATOM 2551 O O . LYS A 1 336 ? 4.026 -10.961 15.146 1.00 98.31 336 LYS A O 1
ATOM 2556 N N . THR A 1 337 ? 2.706 -9.379 16.053 1.00 98.44 337 THR A N 1
ATOM 2557 C CA . THR A 1 337 ? 3.747 -8.359 16.217 1.00 98.44 337 THR A CA 1
ATOM 2558 C C . THR A 1 337 ? 4.627 -8.659 17.435 1.00 98.44 337 THR A C 1
ATOM 2560 O O . THR A 1 337 ? 5.844 -8.481 17.385 1.00 98.44 337 THR A O 1
ATOM 2563 N N . GLU A 1 338 ? 4.044 -9.185 18.510 1.00 97.56 338 GLU A N 1
ATOM 2564 C CA . GLU A 1 338 ? 4.761 -9.632 19.710 1.00 97.56 338 GLU A CA 1
ATOM 2565 C C . GLU A 1 338 ? 5.584 -10.903 19.470 1.00 97.56 338 GLU A C 1
ATOM 2567 O O . GLU A 1 338 ? 6.663 -11.062 20.041 1.00 97.56 338 GLU A O 1
ATOM 2572 N N . ALA A 1 339 ? 5.122 -11.782 18.577 1.00 97.81 339 ALA A N 1
ATOM 2573 C CA . ALA A 1 339 ? 5.827 -13.006 18.202 1.00 97.81 339 ALA A CA 1
ATOM 2574 C C . ALA A 1 339 ? 7.081 -12.773 17.333 1.00 97.81 339 ALA A C 1
ATOM 2576 O O . ALA A 1 339 ? 7.808 -13.730 17.046 1.00 97.81 339 ALA A O 1
ATOM 2577 N N . LEU A 1 340 ? 7.342 -11.532 16.902 1.00 98.00 340 LEU A N 1
ATOM 2578 C CA . LEU A 1 340 ? 8.500 -11.188 16.080 1.00 98.00 340 LEU A CA 1
ATOM 2579 C C . LEU A 1 340 ? 9.824 -11.519 16.777 1.00 98.00 340 LEU A C 1
ATOM 2581 O O . LEU A 1 340 ? 10.021 -11.257 17.966 1.00 98.00 340 LEU A O 1
ATOM 2585 N N . LYS A 1 341 ? 10.758 -12.066 15.993 1.00 94.19 341 LYS A N 1
ATOM 2586 C CA . LYS A 1 341 ? 12.130 -12.357 16.415 1.00 94.19 341 LYS A CA 1
ATOM 2587 C C . LYS A 1 341 ? 13.126 -11.723 15.430 1.00 94.19 341 LYS A C 1
ATOM 2589 O O . LYS A 1 341 ? 13.098 -12.091 14.256 1.00 94.19 341 LYS A O 1
ATOM 2594 N N . PRO A 1 342 ? 14.015 -10.818 15.886 1.00 96.62 342 PRO A N 1
ATOM 2595 C CA . PRO A 1 342 ? 14.014 -10.207 17.219 1.00 96.62 342 PRO A CA 1
ATOM 2596 C C . PRO A 1 342 ? 12.738 -9.384 17.462 1.00 96.62 342 PRO A C 1
ATOM 2598 O O . PRO A 1 342 ? 12.029 -9.038 16.517 1.00 96.62 342 PRO A O 1
ATOM 2601 N N . THR A 1 343 ? 12.438 -9.098 18.730 1.00 97.44 343 THR A N 1
ATOM 2602 C CA . THR A 1 343 ? 11.319 -8.219 19.085 1.00 97.44 343 THR A CA 1
ATOM 2603 C C . THR A 1 343 ? 11.507 -6.873 18.396 1.00 97.44 343 THR A C 1
ATOM 2605 O O . THR A 1 343 ? 12.588 -6.286 18.483 1.00 97.44 343 THR A O 1
ATOM 2608 N N . HIS A 1 344 ? 10.470 -6.399 17.705 1.00 97.31 344 HIS A N 1
ATOM 2609 C CA . HIS A 1 344 ? 10.526 -5.113 17.021 1.00 97.31 344 HIS A CA 1
ATOM 2610 C C . HIS A 1 344 ? 10.775 -3.974 18.020 1.00 97.31 344 HIS A C 1
ATOM 2612 O O . HIS A 1 344 ? 10.234 -3.964 19.126 1.00 97.31 344 HIS A O 1
ATOM 2618 N N . THR A 1 345 ? 11.604 -3.010 17.631 1.00 96.69 345 THR A N 1
ATOM 2619 C CA . THR A 1 345 ? 11.947 -1.837 18.459 1.00 96.69 345 THR A CA 1
ATOM 2620 C C . THR A 1 345 ? 11.534 -0.517 17.813 1.00 96.69 345 THR A C 1
ATOM 2622 O O . THR A 1 345 ? 11.623 0.537 18.442 1.00 96.69 345 THR A O 1
ATOM 2625 N N . TYR A 1 346 ? 11.075 -0.571 16.564 1.00 96.81 346 TYR A N 1
ATOM 2626 C CA . TYR A 1 346 ? 10.595 0.555 15.777 1.00 96.81 346 TYR A CA 1
ATOM 2627 C C . TYR A 1 346 ? 9.669 0.052 14.665 1.00 96.81 346 TYR A C 1
ATOM 2629 O O . TYR A 1 346 ? 9.574 -1.149 14.402 1.00 96.81 346 TYR A O 1
ATOM 2637 N N . VAL A 1 347 ? 9.023 0.991 13.976 1.00 97.94 347 VAL A N 1
ATOM 2638 C CA . VAL A 1 347 ? 8.268 0.734 12.746 1.00 97.94 347 VAL A CA 1
ATOM 2639 C C . VAL A 1 347 ? 8.708 1.702 11.635 1.00 97.94 347 VAL A C 1
ATOM 2641 O O . VAL A 1 347 ? 9.170 2.806 11.941 1.00 97.94 347 VAL A O 1
ATOM 2644 N N . PRO A 1 348 ? 8.566 1.337 10.347 1.00 98.25 348 PRO A N 1
ATOM 2645 C CA . PRO A 1 348 ? 8.092 0.042 9.856 1.00 98.25 348 PRO A CA 1
ATOM 2646 C C . PRO A 1 348 ? 9.101 -1.069 10.135 1.00 98.25 348 PRO A C 1
ATOM 2648 O O . PRO A 1 348 ? 10.306 -0.858 10.021 1.00 98.25 348 PRO A O 1
ATOM 2651 N N . TRP A 1 349 ? 8.605 -2.258 10.458 1.00 98.69 349 TRP A N 1
ATOM 2652 C CA . TRP A 1 349 ? 9.430 -3.440 10.685 1.00 98.69 349 TRP A CA 1
ATOM 2653 C C . TRP A 1 349 ? 9.218 -4.439 9.550 1.00 98.69 349 TRP A C 1
ATOM 2655 O O . TRP A 1 349 ? 8.099 -4.911 9.322 1.00 98.69 349 TRP A O 1
ATOM 2665 N N . ILE A 1 350 ? 10.283 -4.712 8.795 1.00 98.56 350 ILE A N 1
ATOM 2666 C CA . ILE A 1 350 ? 10.221 -5.498 7.563 1.00 98.56 350 ILE A CA 1
ATOM 2667 C C . ILE A 1 350 ? 10.789 -6.884 7.833 1.00 98.56 350 ILE A C 1
ATOM 2669 O O . ILE A 1 350 ? 11.912 -7.025 8.310 1.00 98.56 350 ILE A O 1
ATOM 2673 N N . THR A 1 351 ? 10.023 -7.912 7.491 1.00 98.31 351 THR A N 1
ATOM 2674 C CA . THR A 1 351 ? 10.496 -9.298 7.480 1.00 98.31 351 THR A CA 1
ATOM 2675 C C . THR A 1 351 ? 10.629 -9.777 6.043 1.00 98.31 351 THR A C 1
ATOM 2677 O O . THR A 1 351 ? 9.797 -9.463 5.190 1.00 98.31 351 THR A O 1
ATOM 2680 N N . VAL A 1 352 ? 11.679 -10.540 5.769 1.00 97.94 352 VAL A N 1
ATOM 2681 C CA . VAL A 1 352 ? 11.958 -11.135 4.465 1.00 97.94 352 VAL A CA 1
ATOM 2682 C C . VAL A 1 352 ? 12.084 -12.636 4.666 1.00 97.94 352 VAL A C 1
ATOM 2684 O O . VAL A 1 352 ? 12.934 -13.097 5.419 1.00 97.94 352 VAL A O 1
ATOM 2687 N N . ASN A 1 353 ? 11.197 -13.406 4.037 1.00 96.31 353 ASN A N 1
ATOM 2688 C CA . ASN A 1 353 ? 11.054 -14.850 4.246 1.00 96.31 353 ASN A CA 1
ATOM 2689 C C . ASN A 1 353 ? 10.884 -15.254 5.724 1.00 96.31 353 ASN A C 1
ATOM 2691 O O . ASN A 1 353 ? 11.317 -16.328 6.128 1.00 96.31 353 ASN A O 1
ATOM 2695 N N . GLY A 1 354 ? 10.218 -14.406 6.516 1.00 95.44 354 GLY A N 1
ATOM 2696 C CA . GLY A 1 354 ? 9.963 -14.639 7.942 1.00 95.44 354 GLY A CA 1
ATOM 2697 C C . GLY A 1 354 ? 11.098 -14.210 8.877 1.00 95.44 354 GLY A C 1
ATOM 2698 O O . GLY A 1 354 ? 10.934 -14.299 10.089 1.00 95.44 354 GLY A O 1
ATOM 2699 N N . GLU A 1 355 ? 12.213 -13.708 8.343 1.00 95.94 355 GLU A N 1
ATOM 2700 C CA . GLU A 1 355 ? 13.360 -13.246 9.127 1.00 95.94 355 GLU A CA 1
ATOM 2701 C C . GLU A 1 355 ? 13.487 -11.722 9.093 1.00 95.94 355 GLU A C 1
ATOM 2703 O O . GLU A 1 355 ? 13.119 -11.073 8.112 1.00 95.94 355 GLU A O 1
ATOM 2708 N N . HIS A 1 356 ? 14.045 -11.141 10.154 1.00 97.50 356 HIS A N 1
ATOM 2709 C CA . HIS A 1 356 ? 14.414 -9.730 10.204 1.00 97.50 356 HIS A CA 1
ATOM 2710 C C . HIS A 1 356 ? 15.882 -9.573 10.606 1.00 97.50 356 HIS A C 1
ATOM 2712 O O . HIS A 1 356 ? 16.366 -10.224 11.533 1.00 97.50 356 HIS A O 1
ATOM 2718 N N . SER A 1 357 ? 16.570 -8.653 9.937 1.00 97.62 357 SER A N 1
ATOM 2719 C CA . SER A 1 357 ? 17.874 -8.139 10.341 1.00 97.62 357 SER A CA 1
ATOM 2720 C C . SER A 1 357 ? 18.007 -6.686 9.894 1.00 97.62 357 SER A C 1
ATOM 2722 O O . SER A 1 357 ? 17.376 -6.275 8.919 1.00 97.62 357 SER A O 1
ATOM 2724 N N . GLU A 1 358 ? 18.876 -5.924 10.555 1.00 96.19 358 GLU A N 1
ATOM 2725 C CA . GLU A 1 358 ? 19.169 -4.535 10.173 1.00 96.19 358 GLU A CA 1
ATOM 2726 C C . GLU A 1 358 ? 19.698 -4.421 8.729 1.00 96.19 358 GLU A C 1
ATOM 2728 O O . GLU A 1 358 ? 19.391 -3.466 8.019 1.00 96.19 358 GLU A O 1
ATOM 2733 N N . ASP A 1 359 ? 20.438 -5.427 8.245 1.00 97.06 359 ASP A N 1
ATOM 2734 C CA . ASP A 1 359 ? 20.890 -5.483 6.848 1.00 97.06 359 ASP A CA 1
ATOM 2735 C C . ASP A 1 359 ? 19.716 -5.667 5.873 1.00 97.06 359 ASP A C 1
ATOM 2737 O O . ASP A 1 359 ? 19.616 -4.941 4.882 1.00 97.06 359 ASP A O 1
ATOM 2741 N N . LEU A 1 360 ? 18.792 -6.591 6.163 1.00 97.19 360 LEU A N 1
ATOM 2742 C CA . LEU A 1 360 ? 17.595 -6.805 5.342 1.00 97.19 360 LEU A CA 1
ATOM 2743 C C . LEU A 1 360 ? 16.680 -5.578 5.355 1.00 97.19 360 LEU A C 1
ATOM 2745 O O . LEU A 1 360 ? 16.197 -5.164 4.299 1.00 97.19 360 LEU A O 1
ATOM 2749 N N . GLN A 1 361 ? 16.484 -4.977 6.529 1.00 96.94 361 GLN A N 1
ATOM 2750 C CA . GLN A 1 361 ? 15.739 -3.736 6.713 1.00 96.94 361 GLN A CA 1
ATOM 2751 C C . GLN A 1 361 ? 16.340 -2.615 5.851 1.00 96.94 361 GLN A C 1
ATOM 2753 O O . GLN A 1 361 ? 15.630 -1.998 5.055 1.00 96.94 361 GLN A O 1
ATOM 2758 N N . SER A 1 362 ? 17.654 -2.394 5.947 1.00 94.56 362 SER A N 1
ATOM 2759 C CA . SER A 1 362 ? 18.370 -1.373 5.175 1.00 94.56 362 SER A CA 1
ATOM 2760 C C . SER A 1 362 ? 18.251 -1.610 3.665 1.00 94.56 362 SER A C 1
ATOM 2762 O O . SER A 1 362 ? 17.818 -0.727 2.922 1.00 94.56 362 SER A O 1
ATOM 2764 N N . LYS A 1 363 ? 18.512 -2.839 3.198 1.00 95.00 363 LYS A N 1
ATOM 2765 C CA . LYS A 1 363 ? 18.381 -3.208 1.777 1.00 95.00 363 LYS A CA 1
ATOM 2766 C C . LYS A 1 363 ? 16.963 -3.014 1.246 1.00 95.00 363 LYS A C 1
ATOM 2768 O O . LYS A 1 363 ? 16.791 -2.576 0.108 1.00 95.00 363 LYS A O 1
ATOM 2773 N N . ALA A 1 364 ? 15.943 -3.318 2.047 1.00 94.12 364 ALA A N 1
ATOM 2774 C CA . ALA A 1 364 ? 14.554 -3.105 1.660 1.00 94.12 364 ALA A CA 1
ATOM 2775 C C . ALA A 1 364 ? 14.245 -1.610 1.450 1.00 94.12 364 ALA A C 1
ATOM 2777 O O . ALA A 1 364 ? 13.541 -1.260 0.497 1.00 94.12 364 ALA A O 1
ATOM 2778 N N . PHE A 1 365 ? 14.804 -0.733 2.289 1.00 88.31 365 PHE A N 1
ATOM 2779 C CA . PHE A 1 365 ? 14.685 0.723 2.166 1.00 88.31 365 PHE A CA 1
ATOM 2780 C C . PHE A 1 365 ? 15.506 1.318 1.016 1.00 88.31 365 PHE A C 1
ATOM 2782 O O . PHE A 1 365 ? 15.038 2.247 0.356 1.00 88.31 365 PHE A O 1
ATOM 2789 N N . ASP A 1 366 ? 16.684 0.768 0.731 1.00 88.69 366 ASP A N 1
ATOM 2790 C CA . ASP A 1 366 ? 17.509 1.187 -0.406 1.00 88.69 366 ASP A CA 1
ATOM 2791 C C . ASP A 1 366 ? 16.889 0.763 -1.746 1.00 88.69 366 ASP A C 1
ATOM 2793 O O . ASP A 1 366 ? 16.941 1.489 -2.746 1.00 88.69 366 ASP A O 1
ATOM 2797 N N . GLY A 1 367 ? 16.272 -0.419 -1.777 1.00 87.81 367 GLY A N 1
ATOM 2798 C CA . GLY A 1 367 ? 15.660 -0.969 -2.974 1.00 87.81 367 GLY A CA 1
ATOM 2799 C C . GLY A 1 367 ? 14.992 -2.319 -2.742 1.00 87.81 367 GLY A C 1
ATOM 2800 O O . GLY A 1 367 ? 15.600 -3.367 -2.943 1.00 87.81 367 GLY A O 1
ATOM 2801 N N . LEU A 1 368 ? 13.688 -2.306 -2.463 1.00 93.44 368 LEU A N 1
ATOM 2802 C CA . LEU A 1 368 ? 12.924 -3.543 -2.308 1.00 93.44 368 LEU A CA 1
ATOM 2803 C C . LEU A 1 368 ? 12.876 -4.392 -3.591 1.00 93.44 368 LEU A C 1
ATOM 2805 O O . LEU A 1 368 ? 13.045 -5.604 -3.530 1.00 93.44 368 LEU A O 1
ATOM 2809 N N . LEU A 1 369 ? 12.690 -3.773 -4.763 1.00 92.25 369 LEU A N 1
ATOM 2810 C CA . LEU A 1 369 ? 12.689 -4.497 -6.040 1.00 92.25 369 LEU A CA 1
ATOM 2811 C C . LEU A 1 369 ? 13.998 -5.268 -6.285 1.00 92.25 369 LEU A C 1
ATOM 2813 O O . LEU A 1 369 ? 13.913 -6.470 -6.536 1.00 92.25 369 LEU A O 1
ATOM 2817 N N . PRO A 1 370 ? 15.196 -4.646 -6.233 1.00 92.69 370 PRO A N 1
ATOM 2818 C CA . PRO A 1 370 ? 16.435 -5.393 -6.417 1.00 92.69 370 PRO A CA 1
ATOM 2819 C C . PRO A 1 370 ? 16.653 -6.456 -5.334 1.00 92.69 370 PRO A C 1
ATOM 2821 O O . PRO A 1 370 ? 17.100 -7.542 -5.688 1.00 92.69 370 PRO A O 1
ATOM 2824 N N . LEU A 1 371 ? 16.264 -6.209 -4.075 1.00 95.12 371 LEU A N 1
ATOM 2825 C CA . LEU A 1 371 ? 16.332 -7.215 -3.007 1.00 95.12 371 LEU A CA 1
ATOM 2826 C C . LEU A 1 371 ? 15.480 -8.453 -3.329 1.00 95.12 371 LEU A C 1
ATOM 2828 O O . LEU A 1 371 ? 15.966 -9.580 -3.275 1.00 95.12 371 LEU A O 1
ATOM 2832 N N . VAL A 1 372 ? 14.219 -8.261 -3.725 1.00 95.44 372 VAL A N 1
ATOM 2833 C CA . VAL A 1 372 ? 13.333 -9.377 -4.092 1.00 95.44 372 VAL A CA 1
ATOM 2834 C C . VAL A 1 372 ? 13.871 -10.113 -5.318 1.00 95.44 372 VAL A C 1
ATOM 2836 O O . VAL A 1 372 ? 13.921 -11.340 -5.335 1.00 95.44 372 VAL A O 1
ATOM 2839 N N . CYS A 1 373 ? 14.336 -9.377 -6.330 1.00 92.94 373 CYS A N 1
ATOM 2840 C CA . CYS A 1 373 ? 14.960 -9.972 -7.507 1.00 92.94 373 CYS A CA 1
ATOM 2841 C C . CYS A 1 373 ? 16.218 -10.781 -7.165 1.00 92.94 373 CYS A C 1
ATOM 2843 O O . CYS A 1 373 ? 16.497 -11.767 -7.842 1.00 92.94 373 CYS A O 1
ATOM 2845 N N . GLU A 1 374 ? 17.005 -10.370 -6.170 1.00 94.56 374 GLU A N 1
ATOM 2846 C CA . GLU A 1 374 ? 18.185 -11.099 -5.701 1.00 94.56 374 GLU A CA 1
ATOM 2847 C C . GLU A 1 374 ? 17.781 -12.423 -5.048 1.00 94.56 374 GLU A C 1
ATOM 2849 O O . GLU A 1 374 ? 18.277 -13.475 -5.459 1.00 94.56 374 GLU A O 1
ATOM 2854 N N . LEU A 1 375 ? 16.831 -12.358 -4.112 1.00 94.81 375 LEU A N 1
ATOM 2855 C CA . LEU A 1 375 ? 16.396 -13.478 -3.278 1.00 94.81 375 LEU A CA 1
ATOM 2856 C C . LEU A 1 375 ? 15.517 -14.497 -4.005 1.00 94.81 375 LEU A C 1
ATOM 2858 O O . LEU A 1 375 ? 15.458 -15.655 -3.589 1.00 94.81 375 LEU A O 1
ATOM 2862 N N . TYR A 1 376 ? 14.840 -14.096 -5.083 1.00 94.06 376 TYR A N 1
ATOM 2863 C CA . TYR A 1 376 ? 14.017 -15.012 -5.862 1.00 94.06 376 TYR A CA 1
ATOM 2864 C C . TYR A 1 376 ? 14.877 -16.085 -6.544 1.00 94.06 376 TYR A C 1
ATOM 2866 O O . TYR A 1 376 ? 15.795 -15.779 -7.313 1.00 94.06 376 TYR A O 1
ATOM 2874 N N . LYS A 1 377 ? 14.563 -17.355 -6.261 1.00 90.62 377 LYS A N 1
ATOM 2875 C CA . LYS A 1 377 ? 15.325 -18.526 -6.731 1.00 90.62 377 LYS A CA 1
ATOM 2876 C C . LYS A 1 377 ? 14.808 -19.110 -8.054 1.00 90.62 377 LYS A C 1
ATOM 2878 O O . LYS A 1 377 ? 15.481 -19.964 -8.624 1.00 90.62 377 LYS A O 1
ATOM 2883 N N . GLY A 1 378 ? 13.636 -18.670 -8.516 1.00 87.19 378 GLY A N 1
ATOM 2884 C CA . GLY A 1 378 ? 13.007 -19.127 -9.759 1.00 87.19 378 GLY A CA 1
ATOM 2885 C C . GLY A 1 378 ? 13.501 -18.408 -11.011 1.00 87.19 378 GLY A C 1
ATOM 2886 O O . GLY A 1 378 ? 14.544 -17.741 -11.016 1.00 87.19 378 GLY A O 1
ATOM 2887 N N . GLU A 1 379 ? 12.736 -18.527 -12.097 1.00 85.50 379 GLU A N 1
ATOM 2888 C CA . GLU A 1 379 ? 13.058 -17.845 -13.345 1.00 85.50 379 GLU A CA 1
ATOM 2889 C C . GLU A 1 379 ? 12.797 -16.339 -13.224 1.00 85.50 379 GLU A C 1
ATOM 2891 O O . GLU A 1 379 ? 11.673 -15.845 -13.185 1.00 85.50 379 GLU A O 1
ATOM 2896 N N . LYS A 1 380 ? 13.882 -15.565 -13.179 1.00 84.25 380 LYS A N 1
ATOM 2897 C CA . LYS A 1 380 ? 13.789 -14.117 -12.999 1.00 84.25 380 LYS A CA 1
ATOM 2898 C C . LYS A 1 380 ? 13.110 -13.462 -14.215 1.00 84.25 380 LYS A C 1
ATOM 2900 O O . LYS A 1 380 ? 13.525 -13.714 -15.349 1.00 84.25 380 LYS A O 1
ATOM 2905 N N . PRO A 1 381 ? 12.133 -12.559 -14.025 1.00 80.62 381 PRO A N 1
ATOM 2906 C CA . PRO A 1 381 ? 11.582 -11.774 -15.119 1.00 80.62 381 PRO A CA 1
ATOM 2907 C C . PRO A 1 381 ? 12.632 -10.787 -15.659 1.00 80.62 381 PRO A C 1
ATOM 2909 O O . PRO A 1 381 ? 13.616 -10.477 -14.977 1.00 80.62 381 PRO A O 1
ATOM 2912 N N . PRO A 1 382 ? 12.426 -10.209 -16.858 1.00 82.12 382 PRO A N 1
ATOM 2913 C CA . PRO A 1 382 ? 13.361 -9.242 -17.438 1.00 82.12 382 PRO A CA 1
ATOM 2914 C C . PRO A 1 382 ? 13.665 -8.039 -16.535 1.00 82.12 382 PRO A C 1
ATOM 2916 O O . PRO A 1 382 ? 14.772 -7.508 -16.571 1.00 82.12 382 PRO A O 1
ATOM 2919 N N . ILE A 1 383 ? 12.707 -7.620 -15.698 1.00 81.44 383 ILE A N 1
ATOM 2920 C CA . ILE A 1 383 ? 12.905 -6.531 -14.730 1.00 81.44 383 ILE A CA 1
ATOM 2921 C C . ILE A 1 383 ? 13.914 -6.888 -13.626 1.00 81.44 383 ILE A C 1
ATOM 2923 O O . ILE A 1 383 ? 14.591 -6.002 -13.117 1.00 81.44 383 ILE A O 1
ATOM 2927 N N . CYS A 1 384 ? 14.077 -8.181 -13.340 1.00 85.44 384 CYS A N 1
ATOM 2928 C CA . CYS A 1 384 ? 15.090 -8.742 -12.449 1.00 85.44 384 CYS A CA 1
ATOM 2929 C C . CYS A 1 384 ? 16.372 -9.170 -13.192 1.00 85.44 384 CYS A C 1
ATOM 2931 O O . CYS A 1 384 ? 17.199 -9.890 -12.636 1.00 85.44 384 CYS A O 1
ATOM 2933 N N . GLY A 1 385 ? 16.544 -8.767 -14.458 1.00 82.06 385 GLY A N 1
ATOM 2934 C CA . GLY A 1 385 ? 17.714 -9.115 -15.271 1.00 82.06 385 GLY A CA 1
ATOM 2935 C C . GLY A 1 385 ? 17.666 -10.507 -15.908 1.00 82.06 385 GLY A C 1
ATOM 2936 O O . GLY A 1 385 ? 18.671 -10.956 -16.458 1.00 82.06 385 GLY A O 1
ATOM 2937 N N . GLY A 1 386 ? 16.519 -11.192 -15.864 1.00 77.69 386 GLY A N 1
ATOM 2938 C CA . GLY A 1 386 ? 16.349 -12.473 -16.544 1.00 77.69 386 GLY A CA 1
ATOM 2939 C C . GLY A 1 386 ? 16.265 -12.360 -18.068 1.00 77.69 386 GLY A C 1
ATOM 2940 O O . GLY A 1 386 ? 16.053 -11.285 -18.640 1.00 77.69 386 GLY A O 1
ATOM 2941 N N . LYS A 1 387 ? 16.448 -13.491 -18.757 1.00 71.00 387 LYS A N 1
ATOM 2942 C CA . LYS A 1 387 ? 16.426 -13.542 -20.226 1.00 71.00 387 LYS A CA 1
ATOM 2943 C C . LYS A 1 387 ? 14.995 -13.333 -20.732 1.00 71.00 387 LYS A C 1
ATOM 2945 O O . LYS A 1 387 ? 14.078 -14.033 -20.322 1.00 71.00 387 LYS A O 1
ATOM 2950 N N . SER A 1 388 ? 14.807 -12.408 -21.675 1.00 53.28 388 SER A N 1
ATOM 2951 C CA . SER A 1 388 ? 13.539 -12.297 -22.405 1.00 53.28 388 SER A CA 1
ATOM 2952 C C . SER A 1 388 ? 13.349 -13.554 -23.257 1.00 53.28 388 SER A C 1
ATOM 2954 O O . SER A 1 388 ? 14.172 -13.848 -24.129 1.00 53.28 388 SER A O 1
ATOM 2956 N N . ARG A 1 389 ? 12.288 -14.323 -22.990 1.00 51.31 389 ARG A N 1
ATOM 2957 C CA . ARG A 1 389 ? 11.924 -15.470 -23.823 1.00 51.31 389 ARG A CA 1
ATOM 2958 C C . ARG A 1 389 ? 11.364 -14.958 -25.149 1.00 51.31 389 ARG A C 1
ATOM 2960 O O . ARG A 1 389 ? 10.257 -14.436 -25.210 1.00 51.31 389 ARG A O 1
ATOM 2967 N N . HIS A 1 390 ? 12.138 -15.109 -26.220 1.00 40.84 390 HIS A N 1
ATOM 2968 C CA . HIS A 1 390 ? 11.628 -14.952 -27.577 1.00 40.84 390 HIS A CA 1
ATOM 2969 C C . HIS A 1 390 ? 10.803 -16.189 -27.931 1.00 40.84 390 HIS A C 1
ATOM 2971 O O . HIS A 1 390 ? 11.362 -17.233 -28.268 1.00 40.84 390 HIS A O 1
ATOM 2977 N N . PHE A 1 391 ? 9.478 -16.082 -27.870 1.00 39.06 391 PHE A N 1
ATOM 2978 C CA . PHE A 1 391 ? 8.620 -17.088 -28.482 1.00 39.06 391 PHE A CA 1
ATOM 2979 C C . PHE A 1 391 ? 8.810 -17.015 -30.000 1.00 39.06 391 PHE A C 1
ATOM 2981 O O . PHE A 1 391 ? 8.506 -16.005 -30.637 1.00 39.06 391 PHE A O 1
ATOM 2988 N N . ARG A 1 392 ? 9.374 -18.077 -30.589 1.00 35.34 392 ARG A N 1
ATOM 2989 C CA . ARG A 1 392 ? 9.324 -18.273 -32.039 1.00 35.34 392 ARG A CA 1
ATOM 2990 C C . ARG A 1 392 ? 7.857 -18.483 -32.397 1.00 35.34 392 ARG A C 1
ATOM 2992 O O . ARG A 1 392 ? 7.312 -19.546 -32.122 1.00 35.34 392 ARG A O 1
ATOM 2999 N N . SER A 1 393 ? 7.234 -17.470 -32.992 1.00 36.22 393 SER A N 1
ATOM 3000 C CA . SER A 1 393 ? 6.004 -17.669 -33.751 1.00 36.22 393 SER A CA 1
ATOM 3001 C C . SER A 1 393 ? 6.336 -18.631 -34.891 1.00 36.22 393 SER A C 1
ATOM 3003 O O . SER A 1 393 ? 7.034 -18.269 -35.839 1.00 36.22 393 SER A O 1
ATOM 3005 N N . TYR A 1 394 ? 5.917 -19.886 -34.757 1.00 41.03 394 TYR A N 1
ATOM 3006 C CA . TYR A 1 394 ? 5.829 -20.787 -35.894 1.00 41.03 394 TYR A CA 1
ATOM 3007 C C . TYR A 1 394 ? 4.522 -20.449 -36.604 1.00 41.03 394 TYR A C 1
ATOM 3009 O O . TYR A 1 394 ? 3.452 -20.885 -36.193 1.00 41.03 394 TYR A O 1
ATOM 3017 N N . SER A 1 395 ? 4.602 -19.637 -37.655 1.00 38.88 395 SER A N 1
ATOM 3018 C CA . SER A 1 395 ? 3.528 -19.602 -38.644 1.00 38.88 395 SER A CA 1
ATOM 3019 C C . SER A 1 395 ? 3.611 -20.903 -39.437 1.00 38.88 395 SER A C 1
ATOM 3021 O O . SER A 1 395 ? 4.608 -21.154 -40.119 1.00 38.88 395 SER A O 1
ATOM 3023 N N . HIS A 1 396 ? 2.607 -21.765 -39.272 1.00 40.19 396 HIS A N 1
ATOM 3024 C CA . HIS A 1 396 ? 2.390 -22.882 -40.184 1.00 40.19 396 HIS A CA 1
ATOM 3025 C C . HIS A 1 396 ? 2.194 -22.323 -41.601 1.00 40.19 396 HIS A C 1
ATOM 3027 O O . HIS A 1 396 ? 1.575 -21.272 -41.769 1.00 40.19 396 HIS A O 1
ATOM 3033 N N . LYS A 1 397 ? 2.844 -22.993 -42.558 1.00 35.88 397 LYS A N 1
ATOM 3034 C CA . LYS A 1 397 ? 2.957 -22.617 -43.973 1.00 35.88 397 LYS A CA 1
ATOM 3035 C C . LYS A 1 397 ? 1.619 -22.440 -44.670 1.00 35.88 397 LYS A C 1
ATOM 3037 O O . LYS A 1 397 ? 0.700 -23.222 -44.342 1.00 35.88 397 LYS A O 1
#

pLDDT: mean 76.99, std 20.13, range [28.23, 98.81]

Foldseek 3Di:
DDEAEDEELEEDEQQEDEDEPDQEDEHEYEALYEYADQEYEYLYAEYEYEYEANYEHYAQYYEYQHYAEYEYEYEHNYEAEAEEAEYQRHQYYEYEYEELYEHEAEEEEYQHHNYYFYYYYHNYHTDHNYYDYVDYPDDDDDDDDDDDDDDDDDDDDDDDDDDDDPQQQDLLQCLVDCVSVVVNVNNVVNVVVVVVVVPWPFQAKEKEWEAWLPDLVSLCLLQPFVPVLCSVCPRNYHYHYQHAWPWDWDDDPPFIDIADPVGPLRLLRSLLLLLLCVPPPSLSSQLSNQLSPDPHSVVCNVVSCCRRPVVDDPVNSVCCSVDPVSRVSNVVSVVVQCPQVVRDPGPRFMDINSDGDPVLVVCSVVHVNQVSLVPTPTQRDVSSVGDDDDDPPPDDD

Secondary structure (DSSP, 8-state):
----EE-TT-EEEE--B--TT-SEE--EE-TT-EEEE--B--S-SEE--B--TT-EEEE--EEESS--EE--B--TT-EEEES-EEESS--EE--B--TT-EEEE--EE-SS-SEE--B--TT-EEEE--EE-S----PPP-SS---S-----------------GGG--GGGTTSSHHHHHHTT-HHHHHHHHHHHTT--SPPEEEEEEE-TT-HHHHHHIIIIIHHHHHHHGGGEEEEEEETTT-EEEEETTEEEEE-TT-HHHHHHHHHHHHHHHHHGGGHHHHHHHHHHSSSHHHHHHHHHHHH-TTS-HHHHHHHHHSHHHHHHHHHHHHHHHT-SSPP-SSSEEEETTB--HHHHHHHHHHHHHHHHHH--S---GGGTPPP---------

Organism: Knipowitschia caucasica (NCBI:txid637954)